Protein AF-A0A1Y1MKR2-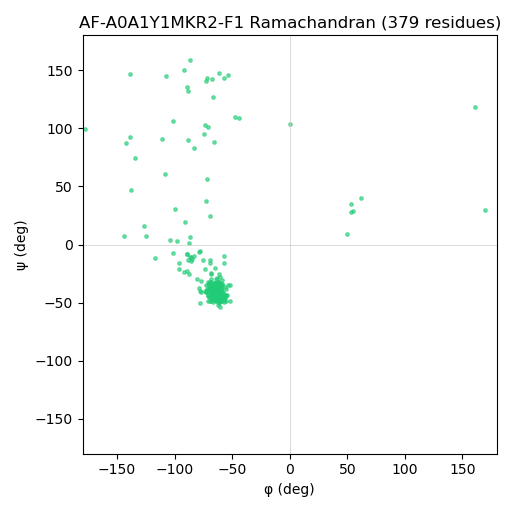F1 (afdb_monomer)

Sequence (381 aa):
AVRREVARKLDALEESKEEILSLQSGARGMMERLKVAALQQELNRHGAWITGLQAQARGYLGRKQHLALLDELKSHNEATAAFQAILKAMMARAGVDDLLTELEEEEESIVALQAATRGFMMRAKFEEKKRYFNENMKKVIKIQSFVRAKVQGEAYKSLTTGKNPPVNAVKNFVHLLNDSDFDFNEEVEFERMRKTVVQQVRQNEMLEQYIDQLDIKIALLVKNKITLDEVVRHQHNYGGNSMGLLANSTITSANQFDLKALNKSSRKKLESYQQLFFSLQTQPQYLARLFKHLREQGTSEKEYKRIELLVMSLFGYAQKRREEYYLLKLVARAIREEVEGCRAIQEYIRGNYFWPKLLGNYTRSPRDRKYLRGLLGPLIR

Organism: Photinus pyralis (NCBI:txid7054)

pLDDT: mean 83.92, std 14.4, range [37.0, 98.25]

Radius of gyration: 62.62 Å; Cα contacts (8 Å, |Δi|>4): 99; chains: 1; bounding box: 159×62×204 Å

InterPro domains:
  IPR000048 IQ motif, EF-hand binding site [PF00612] (50-66)
  IPR000048 IQ motif, EF-hand binding site [PF00612] (108-126)
  IPR000048 IQ motif, EF-hand binding site [SM00015] (15-37)
  IPR000048 IQ motif, EF-hand binding site [SM00015] (45-67)
  IPR000048 IQ motif, EF-hand binding site [SM00015] (105-127)
  IPR000048 IQ motif, EF-hand binding site [SM00015] (135-157)
  IPR001936 Ras GTPase-activating domain [PF00616] (331-381)
  IPR001936 Ras GTPase-activating domain [PS50018] (322-381)
  IPR008936 Rho GTPase activation protein [G3DSA:1.10.506.10] (260-381)
  IPR008936 Rho GTPase activation protein [SSF48350] (268-381)

Structure (mmCIF, N/CA/C/O backbone):
data_AF-A0A1Y1MKR2-F1
#
_entry.id   AF-A0A1Y1MKR2-F1
#
loop_
_atom_site.group_PDB
_atom_site.id
_atom_site.type_symbol
_atom_site.label_atom_id
_atom_site.label_alt_id
_atom_site.label_comp_id
_atom_site.label_asym_id
_atom_site.label_entity_id
_atom_site.label_seq_id
_atom_site.pdbx_PDB_ins_code
_atom_site.Cartn_x
_atom_site.Cartn_y
_atom_site.Cartn_z
_atom_site.occupancy
_atom_site.B_iso_or_equiv
_atom_site.auth_seq_id
_atom_site.auth_comp_id
_atom_site.auth_asym_id
_atom_site.auth_atom_id
_atom_site.pdbx_PDB_model_num
ATOM 1 N N . ALA A 1 1 ? 85.146 5.420 -129.739 1.00 63.12 1 ALA A N 1
ATOM 2 C CA . ALA A 1 1 ? 85.664 4.852 -128.476 1.00 63.12 1 ALA A CA 1
ATOM 3 C C . ALA A 1 1 ? 84.716 5.121 -127.301 1.00 63.12 1 ALA A C 1
ATOM 5 O O . ALA A 1 1 ? 84.172 4.169 -126.761 1.00 63.12 1 ALA A O 1
ATOM 6 N N . VAL A 1 2 ? 84.406 6.388 -127.000 1.00 71.81 2 VAL A N 1
ATOM 7 C CA . VAL A 1 2 ? 83.621 6.817 -125.819 1.00 71.81 2 VAL A CA 1
ATOM 8 C C . VAL A 1 2 ? 82.225 6.178 -125.696 1.00 71.81 2 VAL A C 1
ATOM 10 O O . VAL A 1 2 ? 81.876 5.683 -124.633 1.00 71.81 2 VAL A O 1
ATOM 13 N N . ARG A 1 3 ? 81.432 6.094 -126.778 1.00 73.75 3 ARG A N 1
ATOM 14 C CA . ARG A 1 3 ? 80.076 5.494 -126.719 1.00 73.75 3 ARG A CA 1
ATOM 15 C C . ARG A 1 3 ? 80.065 4.005 -126.340 1.00 73.75 3 ARG A C 1
ATOM 17 O O . ARG A 1 3 ? 79.153 3.571 -125.650 1.00 73.75 3 ARG A O 1
ATOM 24 N N . ARG A 1 4 ? 81.077 3.231 -126.757 1.00 74.00 4 ARG A N 1
ATOM 25 C CA . ARG A 1 4 ? 81.215 1.808 -126.383 1.00 74.00 4 ARG A CA 1
ATOM 26 C C . ARG A 1 4 ? 81.635 1.639 -124.926 1.00 74.00 4 ARG A C 1
ATOM 28 O O . ARG A 1 4 ? 81.202 0.697 -124.280 1.00 74.00 4 ARG A O 1
ATOM 35 N N . GLU A 1 5 ? 82.467 2.542 -124.419 1.00 77.50 5 GLU A N 1
ATOM 36 C CA . GLU A 1 5 ? 82.880 2.540 -123.015 1.00 77.50 5 GLU A CA 1
ATOM 37 C C . GLU A 1 5 ? 81.712 2.896 -122.087 1.00 77.50 5 GLU A C 1
ATOM 39 O O . GLU A 1 5 ? 81.534 2.262 -121.054 1.00 77.50 5 GLU A O 1
ATOM 44 N N . VAL A 1 6 ? 80.879 3.861 -122.489 1.00 79.94 6 VAL A N 1
ATOM 45 C CA . VAL A 1 6 ? 79.659 4.232 -121.758 1.00 79.94 6 VAL A CA 1
ATOM 46 C C . VAL A 1 6 ? 78.641 3.093 -121.765 1.00 79.94 6 VAL A C 1
ATOM 48 O O . VAL A 1 6 ? 78.143 2.749 -120.703 1.00 79.94 6 VAL A O 1
ATOM 51 N N . ALA A 1 7 ? 78.380 2.467 -122.918 1.00 79.25 7 ALA A N 1
ATOM 52 C CA . ALA A 1 7 ? 77.480 1.312 -122.998 1.00 79.25 7 ALA A CA 1
ATOM 53 C C . ALA A 1 7 ? 77.957 0.160 -122.099 1.00 79.25 7 ALA A C 1
ATOM 55 O O . ALA A 1 7 ? 77.196 -0.324 -121.277 1.00 79.25 7 ALA A O 1
ATOM 56 N N . ARG A 1 8 ? 79.255 -0.174 -122.141 1.00 80.94 8 ARG A N 1
ATOM 57 C CA . ARG A 1 8 ? 79.843 -1.194 -121.260 1.00 80.94 8 ARG A CA 1
ATOM 58 C C . ARG A 1 8 ? 79.705 -0.841 -119.770 1.00 80.94 8 ARG A C 1
ATOM 60 O O . ARG A 1 8 ? 79.480 -1.732 -118.963 1.00 80.94 8 ARG A O 1
ATOM 67 N N . LYS A 1 9 ? 79.851 0.436 -119.394 1.00 81.19 9 LYS A N 1
ATOM 68 C CA . LYS A 1 9 ? 79.650 0.895 -118.006 1.00 81.19 9 LYS A CA 1
ATOM 69 C C . LYS A 1 9 ? 78.182 0.828 -117.576 1.00 81.19 9 LYS A C 1
ATOM 71 O O . LYS A 1 9 ? 77.929 0.543 -116.414 1.00 81.19 9 LYS A O 1
ATOM 76 N N . LEU A 1 10 ? 77.242 1.094 -118.484 1.00 81.00 10 LEU A N 1
ATOM 77 C CA . LEU A 1 10 ? 75.806 0.983 -118.218 1.00 81.00 10 LEU A CA 1
ATOM 78 C C . LEU A 1 10 ? 75.368 -0.479 -118.093 1.00 81.00 10 LEU A C 1
ATOM 80 O O . LEU A 1 10 ? 74.663 -0.800 -117.146 1.00 81.00 10 LEU A O 1
ATOM 84 N N . ASP A 1 11 ? 75.847 -1.359 -118.974 1.00 81.75 11 ASP A N 1
ATOM 85 C CA . ASP A 1 11 ? 75.562 -2.798 -118.907 1.00 81.75 11 ASP A CA 1
ATOM 86 C C . ASP A 1 11 ? 76.131 -3.412 -117.616 1.00 81.75 11 ASP A C 1
ATOM 88 O O . ASP A 1 11 ? 75.426 -4.129 -116.915 1.00 81.75 11 ASP A O 1
ATOM 92 N N . ALA A 1 12 ? 77.366 -3.050 -117.236 1.00 80.50 12 ALA A N 1
ATOM 93 C CA . ALA A 1 12 ? 77.967 -3.477 -115.969 1.00 80.50 12 ALA A CA 1
ATOM 94 C C . ALA A 1 12 ? 77.213 -2.935 -114.738 1.00 80.50 12 ALA A C 1
ATOM 96 O O . ALA A 1 12 ? 77.143 -3.596 -113.707 1.00 80.50 12 ALA A O 1
ATOM 97 N N . LEU A 1 13 ? 76.639 -1.732 -114.831 1.00 80.38 13 LEU A N 1
ATOM 98 C CA . LEU A 1 13 ? 75.831 -1.158 -113.755 1.00 80.38 13 LEU A CA 1
ATOM 99 C C . LEU A 1 13 ? 74.472 -1.859 -113.625 1.00 80.38 13 LEU A C 1
ATOM 101 O O . LEU A 1 13 ? 74.006 -2.054 -112.505 1.00 80.38 13 LEU A O 1
ATOM 105 N N . GLU A 1 14 ? 73.850 -2.238 -114.745 1.00 83.44 14 GLU A N 1
ATOM 106 C CA . GLU A 1 14 ? 72.594 -2.995 -114.739 1.00 83.44 14 GLU A CA 1
ATOM 107 C C . GLU A 1 14 ? 72.818 -4.425 -114.222 1.00 83.44 14 GLU A C 1
ATOM 109 O O . GLU A 1 14 ? 72.008 -4.915 -113.438 1.00 83.44 14 GLU A O 1
ATOM 114 N N . GLU A 1 15 ? 73.947 -5.057 -114.564 1.00 84.00 15 GLU A N 1
ATOM 115 C CA . GLU A 1 15 ? 74.339 -6.379 -114.051 1.00 84.00 15 GLU A CA 1
ATOM 116 C C . GLU A 1 15 ? 74.590 -6.356 -112.528 1.00 84.00 15 GLU A C 1
ATOM 118 O O . GLU A 1 15 ? 74.154 -7.254 -111.811 1.00 84.00 15 GLU A O 1
ATOM 123 N N . SER A 1 16 ? 75.199 -5.287 -111.996 1.00 84.81 16 SER A N 1
ATOM 124 C CA . SER A 1 16 ? 75.462 -5.119 -110.552 1.00 84.81 16 SER A CA 1
ATOM 125 C C . SER A 1 16 ? 74.316 -4.476 -109.750 1.00 84.81 16 SER A C 1
ATOM 127 O O . SER A 1 16 ? 74.444 -4.264 -108.541 1.00 84.81 16 SER A O 1
ATOM 129 N N . LYS A 1 17 ? 73.185 -4.137 -110.376 1.00 88.12 17 LYS A N 1
ATOM 130 C CA . LYS A 1 17 ? 72.066 -3.421 -109.737 1.00 88.12 17 LYS A CA 1
ATOM 131 C C . LYS A 1 17 ? 71.467 -4.167 -108.546 1.00 88.12 17 LYS A C 1
ATOM 133 O O . LYS A 1 17 ? 71.245 -3.560 -107.497 1.00 88.12 17 LYS A O 1
ATOM 138 N N . GLU A 1 18 ? 71.231 -5.469 -108.688 1.00 88.81 18 GLU A N 1
ATOM 139 C CA . GLU A 1 18 ? 70.671 -6.310 -107.621 1.00 88.81 18 GLU A CA 1
ATOM 140 C C . GLU A 1 18 ? 71.636 -6.430 -106.431 1.00 88.81 18 GLU A C 1
ATOM 142 O O . GLU A 1 18 ? 71.216 -6.360 -105.274 1.00 88.81 18 GLU A O 1
ATOM 147 N N . GLU A 1 19 ? 72.945 -6.503 -106.690 1.00 87.75 19 GLU A N 1
ATOM 148 C CA . GLU A 1 19 ? 73.975 -6.510 -105.643 1.00 87.75 19 GLU A CA 1
ATOM 149 C C . GLU A 1 19 ? 74.027 -5.173 -104.888 1.00 87.75 19 GLU A C 1
ATOM 151 O O . GLU A 1 19 ? 74.102 -5.155 -103.657 1.00 87.75 19 GLU A O 1
ATOM 156 N N . ILE A 1 20 ? 73.912 -4.044 -105.600 1.00 87.19 20 ILE A N 1
ATOM 157 C CA . ILE A 1 20 ? 73.858 -2.702 -105.000 1.00 87.19 20 ILE A CA 1
ATOM 158 C C . ILE A 1 20 ? 72.589 -2.529 -104.158 1.00 87.19 20 ILE A C 1
ATOM 160 O O . ILE A 1 20 ? 72.666 -2.021 -103.038 1.00 87.19 20 ILE A O 1
ATOM 164 N N . LEU A 1 21 ? 71.422 -2.953 -104.654 1.00 89.06 21 LEU A N 1
ATOM 165 C CA . LEU A 1 21 ? 70.162 -2.893 -103.905 1.00 89.06 21 LEU A CA 1
ATOM 166 C C . LEU A 1 21 ? 70.202 -3.795 -102.664 1.00 89.06 21 LEU A C 1
ATOM 168 O O . LEU A 1 21 ? 69.768 -3.380 -101.585 1.00 89.06 21 LEU A O 1
ATOM 172 N N . SER A 1 22 ? 70.784 -4.989 -102.781 1.00 91.56 22 SER A N 1
ATOM 173 C CA . SER A 1 22 ? 71.028 -5.896 -101.658 1.00 91.56 22 SER A CA 1
ATOM 174 C C . SER A 1 22 ? 71.941 -5.256 -100.607 1.00 91.56 22 SER A C 1
ATOM 176 O O . SER A 1 22 ? 71.578 -5.180 -99.432 1.00 91.56 22 SER A O 1
ATOM 178 N N . LEU A 1 23 ? 73.066 -4.663 -101.020 1.00 90.38 23 LEU A N 1
ATOM 179 C CA . LEU A 1 23 ? 73.971 -3.951 -100.116 1.00 90.38 23 LEU A CA 1
ATOM 180 C C . LEU A 1 23 ? 73.297 -2.743 -99.449 1.00 90.38 23 LEU A C 1
ATOM 182 O O . LEU A 1 23 ? 73.427 -2.557 -98.241 1.00 90.38 23 LEU A O 1
ATOM 186 N N . GLN A 1 24 ? 72.556 -1.926 -100.202 1.00 91.06 24 GLN A N 1
ATOM 187 C CA . GLN A 1 24 ? 71.857 -0.753 -99.667 1.00 91.06 24 GLN A CA 1
ATOM 188 C C . GLN A 1 24 ? 70.742 -1.145 -98.695 1.00 91.06 24 GLN A C 1
ATOM 190 O O . GLN A 1 24 ? 70.597 -0.519 -97.643 1.00 91.06 24 GLN A O 1
ATOM 195 N N . SER A 1 25 ? 69.956 -2.172 -99.021 1.00 90.12 25 SER A N 1
ATOM 196 C CA . SER A 1 25 ? 68.917 -2.690 -98.129 1.00 90.12 25 SER A CA 1
ATOM 197 C C . SER A 1 25 ? 69.528 -3.306 -96.864 1.00 90.12 25 SER A C 1
ATOM 199 O O . SER A 1 25 ? 69.051 -3.027 -95.762 1.00 90.12 25 SER A O 1
ATOM 201 N N . GLY A 1 26 ? 70.648 -4.026 -96.994 1.00 93.00 26 GLY A N 1
ATOM 202 C CA . GLY A 1 26 ? 71.436 -4.554 -95.883 1.00 93.00 26 GLY A CA 1
ATOM 203 C C . GLY A 1 26 ? 72.013 -3.455 -94.990 1.00 93.00 26 GLY A C 1
ATOM 204 O O . GLY A 1 26 ? 71.881 -3.527 -93.769 1.00 93.00 26 GLY A O 1
ATOM 205 N N . ALA A 1 27 ? 72.568 -2.394 -95.580 1.00 91.88 27 ALA A N 1
ATOM 206 C CA . ALA A 1 27 ? 73.097 -1.234 -94.866 1.00 91.88 27 ALA A CA 1
ATOM 207 C C . ALA A 1 27 ? 71.991 -0.457 -94.134 1.00 91.88 27 ALA A C 1
ATOM 209 O O . ALA A 1 27 ? 72.151 -0.127 -92.961 1.00 91.88 27 ALA A O 1
ATOM 210 N N . ARG A 1 28 ? 70.838 -0.220 -94.777 1.00 94.44 28 ARG A N 1
ATOM 211 C CA . ARG A 1 28 ? 69.658 0.392 -94.134 1.00 94.44 28 ARG A CA 1
ATOM 212 C C . ARG A 1 28 ? 69.143 -0.468 -92.981 1.00 94.44 28 ARG A C 1
ATOM 214 O O . ARG A 1 28 ? 68.915 0.049 -91.892 1.00 94.44 28 ARG A O 1
ATOM 221 N N . GLY A 1 29 ? 69.032 -1.779 -93.191 1.00 94.75 29 GLY A N 1
ATOM 222 C CA . GLY A 1 29 ? 68.628 -2.727 -92.154 1.00 94.75 29 GLY A CA 1
ATOM 223 C C . GLY A 1 29 ? 69.630 -2.827 -91.000 1.00 94.75 29 GLY A C 1
ATOM 224 O O . GLY A 1 29 ? 69.229 -3.022 -89.855 1.00 94.75 29 GLY A O 1
ATOM 225 N N . MET A 1 30 ? 70.931 -2.693 -91.267 1.00 95.06 30 MET A N 1
ATOM 226 C CA . MET A 1 30 ? 71.972 -2.632 -90.236 1.00 95.06 30 MET A CA 1
ATOM 227 C C . MET A 1 30 ? 71.870 -1.333 -89.430 1.00 95.06 30 MET A C 1
ATOM 229 O O . MET A 1 30 ? 71.847 -1.383 -88.204 1.00 95.06 30 MET A O 1
ATOM 233 N N . MET A 1 31 ? 71.757 -0.184 -90.103 1.00 94.06 31 MET A N 1
ATOM 234 C CA . MET A 1 31 ? 71.616 1.119 -89.445 1.00 94.06 31 MET A CA 1
ATOM 235 C C . MET A 1 31 ? 70.374 1.172 -88.549 1.00 94.06 31 MET A C 1
ATOM 237 O O . MET A 1 31 ? 70.469 1.631 -87.411 1.00 94.06 31 MET A O 1
ATOM 241 N N . GLU A 1 32 ? 69.237 0.641 -89.007 1.00 94.88 32 GLU A N 1
ATOM 242 C CA . GLU A 1 32 ? 68.020 0.604 -88.189 1.00 94.88 32 GLU A CA 1
ATOM 243 C C . GLU A 1 32 ? 68.165 -0.349 -86.995 1.00 94.88 32 GLU A C 1
ATOM 245 O O . GLU A 1 32 ? 67.794 0.004 -85.878 1.00 94.88 32 GLU A O 1
ATOM 250 N N . ARG A 1 33 ? 68.791 -1.522 -87.172 1.00 95.44 33 ARG A N 1
ATOM 251 C CA . ARG A 1 33 ? 69.079 -2.440 -86.056 1.00 95.44 33 ARG A CA 1
ATOM 252 C C . ARG A 1 33 ? 70.014 -1.828 -85.015 1.00 95.44 33 ARG A C 1
ATOM 254 O O . ARG A 1 33 ? 69.766 -1.999 -83.825 1.00 95.44 33 ARG A O 1
ATOM 261 N N . LEU A 1 34 ? 71.044 -1.094 -85.439 1.00 94.50 34 LEU A N 1
ATOM 262 C CA . LEU A 1 34 ? 71.939 -0.369 -84.531 1.00 94.50 34 LEU A CA 1
ATOM 263 C C . LEU A 1 34 ? 71.196 0.731 -83.768 1.00 94.50 34 LEU A C 1
ATOM 265 O O . LEU A 1 34 ? 71.371 0.864 -82.559 1.00 94.50 34 LEU A O 1
ATOM 269 N N . LYS A 1 35 ? 70.321 1.479 -84.448 1.00 95.50 35 LYS A N 1
ATOM 270 C CA . LYS A 1 35 ? 69.472 2.497 -83.819 1.00 95.50 35 LYS A CA 1
ATOM 271 C C . LYS A 1 35 ? 68.524 1.885 -82.784 1.00 95.50 35 LYS A C 1
ATOM 273 O O . LYS A 1 35 ? 68.431 2.394 -81.669 1.00 95.50 35 LYS A O 1
ATOM 278 N N . VAL A 1 36 ? 67.864 0.776 -83.120 1.00 95.38 36 VAL A N 1
ATOM 279 C CA . VAL A 1 36 ? 66.993 0.034 -82.194 1.00 95.38 36 VAL A CA 1
ATOM 280 C C . VAL A 1 36 ? 67.790 -0.510 -81.006 1.00 95.38 36 VAL A C 1
ATOM 282 O O . VAL A 1 36 ? 67.345 -0.377 -79.869 1.00 95.38 36 VAL A O 1
ATOM 285 N N . ALA A 1 37 ? 68.984 -1.063 -81.234 1.00 94.94 37 ALA A N 1
ATOM 286 C CA . ALA A 1 37 ? 69.849 -1.558 -80.164 1.00 94.94 37 ALA A CA 1
ATOM 287 C C . ALA A 1 37 ? 70.285 -0.438 -79.203 1.00 94.94 37 ALA A C 1
ATOM 289 O O . ALA A 1 37 ? 70.238 -0.628 -77.988 1.00 94.94 37 ALA A O 1
ATOM 290 N N . ALA A 1 38 ? 70.637 0.741 -79.728 1.00 93.94 38 ALA A N 1
ATOM 291 C CA . ALA A 1 38 ? 70.977 1.908 -78.917 1.00 93.94 38 ALA A CA 1
ATOM 292 C C . ALA A 1 38 ? 69.782 2.390 -78.073 1.00 93.94 38 ALA A C 1
ATOM 294 O O . ALA A 1 38 ? 69.931 2.632 -76.876 1.00 93.94 38 ALA A O 1
ATOM 295 N N . LEU A 1 39 ? 68.580 2.456 -78.662 1.00 94.44 39 LEU A N 1
ATOM 296 C CA . LEU A 1 39 ? 67.351 2.796 -77.933 1.00 94.44 39 LEU A CA 1
ATOM 297 C C . LEU A 1 39 ? 67.029 1.769 -76.840 1.00 94.44 39 LEU A C 1
ATOM 299 O O . LEU A 1 39 ? 66.661 2.149 -75.730 1.00 94.44 39 LEU A O 1
ATOM 303 N N . GLN A 1 40 ? 67.202 0.476 -77.122 1.00 94.00 40 GLN A N 1
ATOM 304 C CA . GLN A 1 40 ? 66.991 -0.583 -76.136 1.00 94.00 40 GLN A CA 1
ATOM 305 C C . GLN A 1 40 ? 68.004 -0.497 -74.988 1.00 94.00 40 GLN A C 1
ATOM 307 O O . GLN A 1 40 ? 67.638 -0.705 -73.832 1.00 94.00 40 GLN A O 1
ATOM 312 N N . GLN A 1 41 ? 69.267 -0.180 -75.283 1.00 92.00 41 GLN A N 1
ATOM 313 C CA . GLN A 1 41 ? 70.296 0.001 -74.264 1.00 92.00 41 GLN A CA 1
ATOM 314 C C . GLN A 1 41 ? 69.967 1.187 -73.351 1.00 92.00 41 GLN A C 1
ATOM 316 O O . GLN A 1 41 ? 70.017 1.033 -72.132 1.00 92.00 41 GLN A O 1
ATOM 321 N N . GLU A 1 42 ? 69.569 2.331 -73.912 1.00 91.00 42 GLU A N 1
ATOM 322 C CA . GLU A 1 42 ? 69.133 3.493 -73.129 1.00 91.00 42 GLU A CA 1
ATOM 323 C C . GLU A 1 42 ? 67.882 3.186 -72.290 1.00 91.00 42 GLU A C 1
ATOM 325 O O . GLU A 1 42 ? 67.843 3.491 -71.098 1.00 91.00 42 GLU A O 1
ATOM 330 N N . LEU A 1 43 ? 66.899 2.471 -72.845 1.00 90.75 43 LEU A N 1
ATOM 331 C CA . LEU A 1 43 ? 65.722 2.039 -72.087 1.00 90.75 43 LEU A CA 1
ATOM 332 C C . LEU A 1 43 ? 66.095 1.105 -70.921 1.00 90.75 43 LEU A C 1
ATOM 334 O O . LEU A 1 43 ? 65.600 1.270 -69.804 1.00 90.75 43 LEU A O 1
ATOM 338 N N . ASN A 1 44 ? 67.013 0.161 -71.150 1.00 92.50 44 ASN A N 1
ATOM 339 C CA . ASN A 1 44 ? 67.486 -0.766 -70.122 1.00 92.50 44 ASN A CA 1
ATOM 340 C C . ASN A 1 44 ? 68.203 -0.036 -68.973 1.00 92.50 44 ASN A C 1
ATOM 342 O O . ASN A 1 44 ? 68.050 -0.439 -67.818 1.00 92.50 44 ASN A O 1
ATOM 346 N N . ARG A 1 45 ? 68.924 1.064 -69.246 1.00 91.75 45 ARG A N 1
ATOM 347 C CA . ARG A 1 45 ? 69.565 1.891 -68.200 1.00 91.75 45 ARG A CA 1
ATOM 348 C C . ARG A 1 45 ? 68.545 2.496 -67.235 1.00 91.75 45 ARG A C 1
ATOM 350 O O . ARG A 1 45 ? 68.835 2.621 -66.047 1.00 91.75 45 ARG A O 1
ATOM 357 N N . HIS A 1 46 ? 67.341 2.813 -67.711 1.00 93.31 46 HIS A N 1
ATOM 358 C CA . HIS A 1 46 ? 66.259 3.344 -66.878 1.00 93.31 46 HIS A CA 1
ATOM 359 C C . HIS A 1 46 ? 65.413 2.266 -66.179 1.00 93.31 46 HIS A C 1
ATOM 361 O O . HIS A 1 46 ? 64.693 2.583 -65.229 1.00 93.31 46 HIS A O 1
ATOM 367 N N . GLY A 1 47 ? 65.515 0.992 -66.577 1.00 93.19 47 GLY A N 1
ATOM 368 C CA . GLY A 1 47 ? 64.676 -0.095 -66.054 1.00 93.19 47 GLY A CA 1
ATOM 369 C C . GLY A 1 47 ? 64.754 -0.282 -64.532 1.00 93.19 47 GLY A C 1
ATOM 370 O O . GLY A 1 47 ? 63.724 -0.453 -63.873 1.00 93.19 47 GLY A O 1
ATOM 371 N N . ALA A 1 48 ? 65.953 -0.177 -63.948 1.00 91.56 48 ALA A N 1
ATOM 372 C CA . ALA A 1 48 ? 66.146 -0.288 -62.499 1.00 91.56 48 ALA A CA 1
ATOM 373 C C . ALA A 1 48 ? 65.474 0.866 -61.733 1.00 91.56 48 ALA A C 1
ATOM 375 O O . ALA A 1 48 ? 64.826 0.638 -60.711 1.00 91.56 48 ALA A O 1
ATOM 376 N N . TRP A 1 49 ? 65.570 2.094 -62.255 1.00 94.56 49 TRP A N 1
ATOM 377 C CA . TRP A 1 49 ? 64.931 3.267 -61.656 1.00 94.56 49 TRP A CA 1
ATOM 378 C C . TRP A 1 49 ? 63.404 3.184 -61.739 1.00 94.56 49 TRP A C 1
ATOM 380 O O . TRP A 1 49 ? 62.728 3.402 -60.736 1.00 94.56 49 TRP A O 1
ATOM 390 N N . ILE A 1 50 ? 62.859 2.786 -62.895 1.00 93.75 50 ILE A N 1
ATOM 391 C CA . ILE A 1 50 ? 61.413 2.586 -63.081 1.00 93.75 50 ILE A CA 1
ATOM 392 C C . ILE A 1 50 ? 60.894 1.519 -62.113 1.00 93.75 50 ILE A C 1
ATOM 394 O O . ILE A 1 50 ? 59.890 1.739 -61.438 1.00 93.75 50 ILE A O 1
ATOM 398 N N . THR A 1 51 ? 61.592 0.387 -61.995 1.00 95.50 51 THR A N 1
ATOM 399 C CA . THR A 1 51 ? 61.209 -0.693 -61.073 1.00 95.50 51 THR A CA 1
ATOM 400 C C . THR A 1 51 ? 61.265 -0.226 -59.618 1.00 95.50 51 THR A C 1
ATOM 402 O O . THR A 1 51 ? 60.346 -0.501 -58.847 1.00 95.50 51 THR A O 1
ATOM 405 N N . GLY A 1 52 ? 62.300 0.535 -59.246 1.00 96.38 52 GLY A N 1
ATOM 406 C CA . GLY A 1 52 ? 62.423 1.144 -57.921 1.00 96.38 52 GLY A CA 1
ATOM 407 C C . GLY A 1 52 ? 61.274 2.106 -57.612 1.00 96.38 52 GLY A C 1
ATOM 408 O O . GLY A 1 52 ? 60.646 1.994 -56.559 1.00 96.38 52 GLY A O 1
ATOM 409 N N . LEU A 1 53 ? 60.937 2.993 -58.551 1.00 95.62 53 LEU A N 1
ATOM 410 C CA . LEU A 1 53 ? 59.813 3.920 -58.422 1.00 95.62 53 LEU A CA 1
ATOM 411 C C . LEU A 1 53 ? 58.477 3.174 -58.301 1.00 95.62 53 LEU A C 1
ATOM 413 O O . LEU A 1 53 ? 57.673 3.485 -57.425 1.00 95.62 53 LEU A O 1
ATOM 417 N N . GLN A 1 54 ? 58.247 2.153 -59.131 1.00 96.12 54 GLN A N 1
ATOM 418 C CA . GLN A 1 54 ? 57.045 1.318 -59.067 1.00 96.12 54 GLN A CA 1
ATOM 419 C C . GLN A 1 54 ? 56.934 0.578 -57.728 1.00 96.12 54 GLN A C 1
ATOM 421 O O . GLN A 1 54 ? 55.851 0.526 -57.144 1.00 96.12 54 GLN A O 1
ATOM 426 N N . ALA A 1 55 ? 58.038 0.024 -57.218 1.00 96.12 55 ALA A N 1
ATOM 427 C CA . ALA A 1 55 ? 58.071 -0.640 -55.919 1.00 96.12 55 ALA A CA 1
ATOM 428 C C . ALA A 1 55 ? 57.754 0.340 -54.778 1.00 96.12 55 ALA A C 1
ATOM 430 O O . ALA A 1 55 ? 56.945 0.024 -53.905 1.00 96.12 55 ALA A O 1
ATOM 431 N N . GLN A 1 56 ? 58.316 1.552 -54.816 1.00 97.06 56 GLN A N 1
ATOM 432 C CA . GLN A 1 56 ? 58.012 2.604 -53.845 1.00 97.06 56 GLN A CA 1
ATOM 433 C C . GLN A 1 56 ? 56.553 3.063 -53.925 1.00 97.06 56 GLN A C 1
ATOM 435 O O . GLN A 1 56 ? 55.910 3.197 -52.886 1.00 97.06 56 GLN A O 1
ATOM 440 N N . ALA A 1 57 ? 56.003 3.239 -55.129 1.00 96.75 57 ALA A N 1
ATOM 441 C CA . ALA A 1 57 ? 54.605 3.611 -55.329 1.00 96.75 57 ALA A CA 1
ATOM 442 C C . ALA A 1 57 ? 53.648 2.537 -54.785 1.00 96.75 57 ALA A C 1
ATOM 444 O O . ALA A 1 57 ? 52.720 2.856 -54.041 1.00 96.75 57 ALA A O 1
ATOM 445 N N . ARG A 1 58 ? 53.908 1.254 -55.078 1.00 97.69 58 ARG A N 1
ATOM 446 C CA . ARG A 1 58 ? 53.148 0.123 -54.514 1.00 97.69 58 ARG A CA 1
ATOM 447 C C . ARG A 1 58 ? 53.262 0.077 -52.991 1.00 97.69 58 ARG A C 1
ATOM 449 O O . ARG A 1 58 ? 52.251 -0.073 -52.310 1.00 97.69 58 ARG A O 1
ATOM 456 N N . GLY A 1 59 ? 54.468 0.267 -52.454 1.00 97.81 59 GLY A N 1
ATOM 457 C CA . GLY A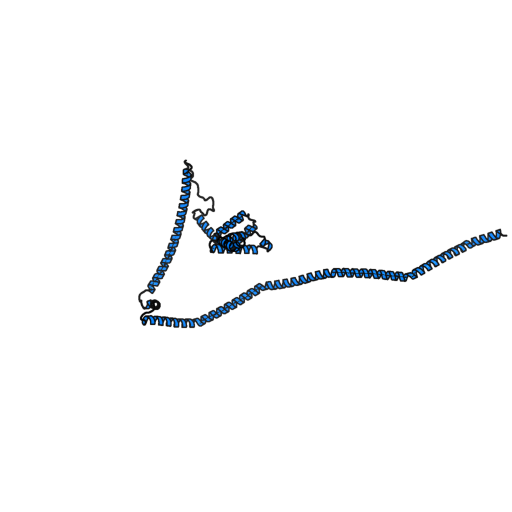 1 59 ? 54.705 0.321 -51.012 1.00 97.81 59 GLY A CA 1
ATOM 458 C C . GLY A 1 59 ? 53.964 1.476 -50.332 1.00 97.81 59 GLY A C 1
ATOM 459 O O . GLY A 1 59 ? 53.358 1.283 -49.281 1.00 97.81 59 GLY A O 1
ATOM 460 N N . TYR A 1 60 ? 53.960 2.664 -50.940 1.00 97.56 60 TYR A N 1
ATOM 461 C CA . TYR A 1 60 ? 53.210 3.820 -50.451 1.00 97.56 60 TYR A CA 1
ATOM 462 C C . TYR A 1 60 ? 51.701 3.557 -50.449 1.00 97.56 60 TYR A C 1
ATOM 464 O O . TYR A 1 60 ? 51.051 3.779 -49.429 1.00 97.56 60 TYR A O 1
ATOM 472 N N . LEU A 1 61 ? 51.153 3.033 -51.551 1.00 97.56 61 LEU A N 1
ATOM 473 C CA . LEU A 1 61 ? 49.731 2.695 -51.653 1.00 97.56 61 LEU A CA 1
ATOM 474 C C . LEU A 1 61 ? 49.319 1.656 -50.602 1.00 97.56 61 LEU A C 1
ATOM 476 O O . LEU A 1 61 ? 48.315 1.858 -49.922 1.00 97.56 61 LEU A O 1
ATOM 480 N N . GLY A 1 62 ? 50.122 0.606 -50.406 1.00 97.50 62 GLY A N 1
ATOM 481 C CA . GLY A 1 62 ? 49.864 -0.414 -49.388 1.00 97.50 62 GLY A CA 1
ATOM 482 C C . GLY A 1 62 ? 49.883 0.151 -47.966 1.00 97.50 62 GLY A C 1
ATOM 483 O O . GLY A 1 62 ? 48.964 -0.099 -47.189 1.00 97.50 62 GLY A O 1
ATOM 484 N N . ARG A 1 63 ? 50.874 0.988 -47.623 1.00 97.44 63 ARG A N 1
ATOM 485 C CA . ARG A 1 63 ? 50.910 1.655 -46.308 1.00 97.44 63 ARG A CA 1
ATOM 486 C C . ARG A 1 63 ? 49.738 2.613 -46.119 1.00 97.44 63 ARG A C 1
ATOM 488 O O . ARG A 1 63 ? 49.184 2.660 -45.028 1.00 97.44 63 ARG A O 1
ATOM 495 N N . LYS A 1 64 ? 49.344 3.350 -47.162 1.00 97.31 64 LYS A N 1
ATOM 496 C CA . LYS A 1 64 ? 48.181 4.245 -47.118 1.00 97.31 64 LYS A CA 1
ATOM 497 C C . LYS A 1 64 ? 46.896 3.465 -46.830 1.00 97.31 64 LYS A C 1
ATOM 499 O O . LYS A 1 64 ? 46.139 3.871 -45.958 1.00 97.31 64 LYS A O 1
ATOM 504 N N . GLN A 1 65 ? 46.680 2.342 -47.516 1.00 97.44 65 GLN A N 1
ATOM 505 C CA . GLN A 1 65 ? 45.532 1.459 -47.274 1.00 97.44 65 GLN A CA 1
ATOM 506 C C . GLN A 1 65 ? 45.551 0.876 -45.855 1.00 97.44 65 GLN A C 1
ATOM 508 O O . GLN A 1 65 ? 44.541 0.917 -45.163 1.00 97.44 65 GLN A O 1
ATOM 513 N N . HIS A 1 66 ? 46.707 0.397 -45.392 1.00 97.69 66 HIS A N 1
ATOM 514 C CA . HIS A 1 66 ? 46.857 -0.142 -44.041 1.00 97.69 66 HIS A CA 1
ATOM 515 C C . HIS A 1 66 ? 46.586 0.910 -42.954 1.00 97.69 66 HIS A C 1
ATOM 517 O O . HIS A 1 66 ? 45.903 0.627 -41.975 1.00 97.69 66 HIS A O 1
ATOM 523 N N . LEU A 1 67 ? 47.097 2.134 -43.121 1.00 97.88 67 LEU A N 1
ATOM 524 C CA . LEU A 1 67 ? 46.837 3.227 -42.183 1.00 97.88 67 LEU A CA 1
ATOM 525 C C . LEU A 1 67 ? 45.359 3.628 -42.166 1.00 97.88 67 LEU A C 1
ATOM 527 O O . LEU A 1 67 ? 44.832 3.863 -41.086 1.00 97.88 67 LEU A O 1
ATOM 531 N N . ALA A 1 68 ? 44.693 3.651 -43.325 1.00 97.38 68 ALA A N 1
ATOM 532 C CA . ALA A 1 68 ? 43.257 3.912 -43.399 1.00 97.38 68 ALA A CA 1
ATOM 533 C C . ALA A 1 68 ? 42.446 2.844 -42.645 1.00 97.38 68 ALA A C 1
ATOM 535 O O . ALA A 1 68 ? 41.584 3.193 -41.846 1.00 97.38 68 ALA A O 1
ATOM 536 N N . LEU A 1 69 ? 42.783 1.561 -42.819 1.00 97.38 69 LEU A N 1
ATOM 537 C CA . LEU A 1 69 ? 42.137 0.465 -42.089 1.00 97.38 69 LEU A CA 1
ATOM 538 C C . LEU A 1 69 ? 42.348 0.574 -40.571 1.00 97.38 69 LEU A C 1
ATOM 540 O O . LEU A 1 69 ? 41.430 0.326 -39.794 1.00 97.38 69 LEU A O 1
ATOM 544 N N . LEU A 1 70 ? 43.556 0.941 -40.130 1.00 97.56 70 LEU A N 1
ATOM 545 C CA . LEU A 1 70 ? 43.829 1.142 -38.705 1.00 97.56 70 LEU A CA 1
ATOM 546 C C . LEU A 1 70 ? 43.038 2.313 -38.117 1.00 97.56 70 LEU A C 1
ATOM 548 O O . LEU A 1 70 ? 42.629 2.235 -36.960 1.00 97.56 70 LEU A O 1
ATOM 552 N N . ASP A 1 71 ? 42.857 3.391 -38.877 1.00 97.06 71 ASP A N 1
ATOM 553 C CA . ASP A 1 71 ? 42.075 4.550 -38.444 1.00 97.06 71 ASP A CA 1
ATOM 554 C C . ASP A 1 71 ? 40.582 4.205 -38.345 1.00 97.06 71 ASP A C 1
ATOM 556 O O . ASP A 1 71 ? 39.946 4.476 -37.327 1.00 97.06 71 ASP A O 1
ATOM 560 N N . GLU A 1 72 ? 40.058 3.480 -39.336 1.00 96.62 72 GLU A N 1
ATOM 561 C CA . GLU A 1 72 ? 38.694 2.946 -39.324 1.00 96.62 72 GLU A CA 1
ATOM 562 C C . GLU A 1 72 ? 38.463 2.025 -38.118 1.00 96.6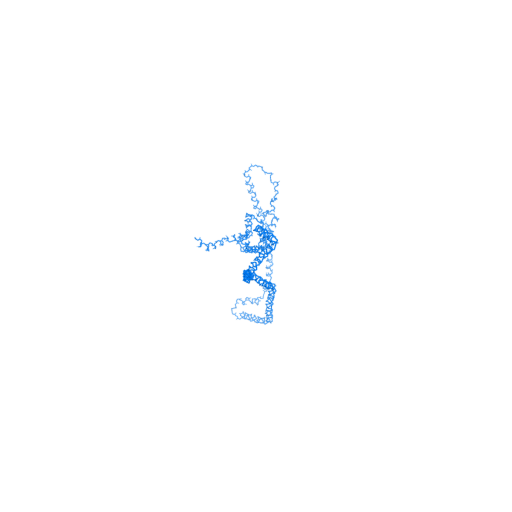2 72 GLU A C 1
ATOM 564 O O . GLU A 1 72 ? 37.522 2.227 -37.350 1.00 96.62 72 GLU A O 1
ATOM 569 N N . LEU A 1 73 ? 39.369 1.075 -37.863 1.00 95.75 73 LEU A N 1
ATOM 570 C CA . LEU A 1 73 ? 39.260 0.182 -36.708 1.00 95.75 73 LEU A CA 1
ATOM 571 C C . LEU A 1 73 ? 39.297 0.956 -35.381 1.00 95.75 73 LEU A C 1
ATOM 573 O O . LEU A 1 73 ? 38.521 0.666 -34.471 1.00 95.75 73 LEU A O 1
ATOM 577 N N . LYS A 1 74 ? 40.162 1.973 -35.273 1.00 96.62 74 LYS A N 1
ATOM 578 C CA . LYS A 1 74 ? 40.223 2.839 -34.087 1.00 96.62 74 LYS A CA 1
ATOM 579 C C . LYS A 1 74 ? 38.943 3.641 -33.889 1.00 96.62 74 LYS A C 1
ATOM 581 O O . LYS A 1 74 ? 38.531 3.799 -32.742 1.00 96.62 74 LYS A O 1
ATOM 586 N N . SER A 1 75 ? 38.303 4.095 -34.965 1.00 95.94 75 SER A N 1
ATOM 587 C CA . SER A 1 75 ? 37.040 4.838 -34.887 1.00 95.94 75 SER A CA 1
ATOM 588 C C . SER A 1 75 ? 35.915 4.022 -34.230 1.00 95.94 75 SER A C 1
ATOM 590 O O . SER A 1 75 ? 35.052 4.580 -33.555 1.00 95.94 75 SER A O 1
ATOM 592 N N . HIS A 1 76 ? 35.965 2.689 -34.331 1.00 96.06 76 HIS A N 1
ATOM 593 C CA . HIS A 1 76 ? 34.991 1.787 -33.713 1.00 96.06 76 HIS A CA 1
ATOM 594 C C . HIS A 1 76 ? 35.299 1.412 -32.253 1.00 96.06 76 HIS A C 1
ATOM 596 O O . HIS A 1 76 ? 34.436 0.843 -31.576 1.00 96.06 76 HIS A O 1
ATOM 602 N N . ASN A 1 77 ? 36.488 1.725 -31.727 1.00 96.12 77 ASN A N 1
ATOM 603 C CA . ASN A 1 77 ? 36.874 1.336 -30.365 1.00 96.12 77 ASN A CA 1
ATOM 604 C C . ASN A 1 77 ? 35.955 1.939 -29.295 1.00 96.12 77 ASN A C 1
ATOM 606 O O . ASN A 1 77 ? 35.593 1.258 -28.341 1.00 96.12 77 ASN A O 1
ATOM 610 N N . GLU A 1 78 ? 35.547 3.200 -29.447 1.00 96.12 78 GLU A N 1
ATOM 611 C CA . GLU A 1 78 ? 34.679 3.854 -28.463 1.00 96.12 78 GLU A CA 1
ATOM 612 C C . GLU A 1 78 ? 33.272 3.242 -28.461 1.00 96.12 78 GLU A C 1
ATOM 614 O O . GLU A 1 78 ? 32.742 2.897 -27.406 1.00 96.12 78 GLU A O 1
ATOM 619 N N . ALA A 1 79 ? 32.698 3.011 -29.646 1.00 96.50 79 ALA A N 1
ATOM 620 C CA . ALA A 1 79 ? 31.384 2.387 -29.785 1.00 96.50 79 ALA A CA 1
ATOM 621 C C . ALA A 1 79 ? 31.365 0.948 -29.241 1.00 96.50 79 ALA A C 1
ATOM 623 O O . ALA A 1 79 ? 30.434 0.557 -28.535 1.00 96.50 79 ALA A O 1
ATOM 624 N N . THR A 1 80 ? 32.406 0.161 -29.527 1.00 97.19 80 THR A N 1
ATOM 625 C CA . THR A 1 80 ? 32.530 -1.210 -29.008 1.00 97.19 80 THR A CA 1
ATOM 626 C C . THR A 1 80 ? 32.745 -1.230 -27.496 1.00 97.19 80 THR A C 1
ATOM 628 O O . THR A 1 80 ? 32.101 -2.026 -26.811 1.00 97.19 80 THR A O 1
ATOM 631 N N . ALA A 1 81 ? 33.567 -0.329 -26.951 1.00 97.62 81 ALA A N 1
ATOM 632 C CA . ALA A 1 81 ? 33.745 -0.183 -25.508 1.00 97.62 81 ALA A CA 1
ATOM 633 C C . ALA A 1 81 ? 32.437 0.222 -24.808 1.00 97.62 81 ALA A C 1
ATOM 635 O O . ALA A 1 81 ? 32.083 -0.368 -23.785 1.00 97.62 81 ALA A O 1
ATOM 636 N N . ALA A 1 82 ? 31.683 1.167 -25.378 1.00 97.69 82 ALA A N 1
ATOM 637 C CA . ALA A 1 82 ? 30.377 1.576 -24.865 1.00 97.69 82 ALA A CA 1
ATOM 638 C C . ALA A 1 82 ? 29.373 0.412 -24.879 1.00 97.69 82 ALA A C 1
ATOM 640 O O . ALA A 1 82 ? 28.710 0.149 -23.876 1.00 97.69 82 ALA A O 1
ATOM 641 N N . PHE A 1 83 ? 29.310 -0.344 -25.978 1.00 97.12 83 PHE A N 1
ATOM 642 C CA . PHE A 1 83 ? 28.453 -1.524 -26.083 1.00 97.12 83 PHE A CA 1
ATOM 643 C C . PHE A 1 83 ? 28.820 -2.602 -25.050 1.00 97.12 83 PHE A C 1
ATOM 645 O O . PHE A 1 83 ? 27.952 -3.111 -24.339 1.00 97.12 83 PHE A O 1
ATOM 652 N N . GLN A 1 84 ? 30.112 -2.901 -24.891 1.00 97.94 84 GLN A N 1
ATOM 653 C CA . GLN A 1 84 ? 30.594 -3.839 -23.874 1.00 97.94 84 GLN A CA 1
ATOM 654 C C . GLN A 1 84 ? 30.271 -3.371 -22.451 1.00 97.94 84 GLN A C 1
ATOM 656 O O . GLN A 1 84 ? 29.922 -4.193 -21.604 1.00 97.94 84 GLN A O 1
ATOM 661 N N . ALA A 1 85 ? 30.377 -2.070 -22.172 1.00 97.38 85 ALA A N 1
ATOM 662 C CA . ALA A 1 85 ? 30.027 -1.510 -20.872 1.00 97.38 85 ALA A CA 1
ATOM 663 C C . ALA A 1 85 ? 28.535 -1.701 -20.556 1.00 97.38 85 ALA A C 1
ATOM 665 O O . ALA A 1 85 ? 28.198 -2.094 -19.438 1.00 97.38 85 ALA A O 1
ATOM 666 N N . ILE A 1 86 ? 27.653 -1.505 -21.543 1.00 97.88 86 ILE A N 1
ATOM 667 C CA . ILE A 1 86 ? 26.209 -1.743 -21.394 1.00 97.88 86 ILE A CA 1
ATOM 668 C C . ILE A 1 86 ? 25.935 -3.216 -21.084 1.00 97.88 86 ILE A C 1
ATOM 670 O O . ILE A 1 86 ? 25.226 -3.505 -20.122 1.00 97.88 86 ILE A O 1
ATOM 674 N N . LEU A 1 87 ? 26.533 -4.148 -21.831 1.00 98.00 87 LEU A N 1
ATOM 675 C CA . LEU A 1 87 ? 26.347 -5.582 -21.587 1.00 98.00 87 LEU A CA 1
ATOM 676 C C . LEU A 1 87 ? 26.824 -5.997 -20.190 1.00 98.00 87 LEU A C 1
ATOM 678 O O . LEU A 1 87 ? 26.105 -6.694 -19.477 1.00 98.00 87 LEU A O 1
ATOM 682 N N . LYS A 1 88 ? 27.995 -5.513 -19.758 1.00 98.25 88 LYS A N 1
ATOM 683 C CA . LYS A 1 88 ? 28.503 -5.757 -18.398 1.00 98.25 88 LYS A CA 1
ATOM 684 C C . LYS A 1 88 ? 27.550 -5.212 -17.335 1.00 98.25 88 LYS A C 1
ATOM 686 O O . LYS A 1 88 ? 27.282 -5.897 -16.352 1.00 98.25 88 LYS A O 1
ATOM 691 N N . ALA A 1 89 ? 27.011 -4.009 -17.537 1.00 97.69 89 ALA A N 1
ATOM 692 C CA . ALA A 1 89 ? 26.041 -3.418 -16.622 1.00 97.69 89 ALA A CA 1
ATOM 693 C C . ALA A 1 89 ? 24.727 -4.214 -16.577 1.00 97.69 89 ALA A C 1
ATOM 695 O O . ALA A 1 89 ? 24.168 -4.392 -15.499 1.00 97.69 89 ALA A O 1
ATOM 696 N N . MET A 1 90 ? 24.245 -4.715 -17.718 1.00 97.81 90 MET A N 1
ATOM 697 C CA . MET A 1 90 ? 23.054 -5.568 -17.778 1.00 97.81 90 MET A CA 1
ATOM 698 C C . MET A 1 90 ? 23.262 -6.876 -17.015 1.00 97.81 90 MET A C 1
ATOM 700 O O . MET A 1 90 ? 22.423 -7.224 -16.193 1.00 97.81 90 MET A O 1
ATOM 704 N N . MET A 1 91 ? 24.393 -7.555 -17.225 1.00 98.19 91 MET A N 1
ATOM 705 C CA . MET A 1 91 ? 24.718 -8.789 -16.501 1.00 98.19 91 MET A CA 1
ATOM 706 C C . MET A 1 91 ? 24.831 -8.557 -14.991 1.00 98.19 91 MET A C 1
ATOM 708 O O . MET A 1 91 ? 24.308 -9.343 -14.210 1.00 98.19 91 MET A O 1
ATOM 712 N N . ALA A 1 92 ? 25.474 -7.461 -14.574 1.00 98.12 92 ALA A N 1
ATOM 713 C CA . ALA A 1 92 ? 25.591 -7.119 -13.160 1.00 98.12 92 ALA A CA 1
ATOM 714 C C . ALA A 1 92 ? 24.226 -6.822 -12.521 1.00 98.12 92 ALA A C 1
ATOM 716 O O . ALA A 1 92 ? 23.965 -7.263 -11.408 1.00 98.12 92 ALA A O 1
ATOM 717 N N . ARG A 1 93 ? 23.345 -6.098 -13.225 1.00 97.81 93 ARG A N 1
ATOM 718 C CA . ARG A 1 93 ? 21.984 -5.817 -12.745 1.00 97.81 93 ARG A CA 1
ATOM 719 C C . ARG A 1 93 ? 21.142 -7.083 -12.645 1.00 97.81 93 ARG A C 1
ATOM 721 O O . ARG A 1 93 ? 20.469 -7.235 -11.640 1.00 97.81 93 ARG A O 1
ATOM 728 N N . ALA A 1 94 ? 21.223 -7.977 -13.631 1.00 97.75 94 ALA A N 1
ATOM 729 C CA . ALA A 1 94 ? 20.523 -9.259 -13.592 1.00 97.75 94 ALA A CA 1
ATOM 730 C C . ALA A 1 94 ? 20.956 -10.100 -12.381 1.00 97.75 94 ALA A C 1
ATOM 732 O O . ALA A 1 94 ? 20.110 -10.545 -11.625 1.00 97.75 94 ALA A O 1
ATOM 733 N N . GLY A 1 95 ? 22.263 -10.205 -12.112 1.00 98.12 95 GLY A N 1
ATOM 734 C CA . GLY A 1 95 ? 22.738 -10.942 -10.935 1.00 98.12 95 GLY A CA 1
ATOM 735 C C . GLY A 1 95 ? 22.301 -10.336 -9.593 1.00 98.12 95 GLY A C 1
ATOM 736 O O . GLY A 1 95 ? 22.136 -11.061 -8.618 1.00 98.12 95 GLY A O 1
ATOM 737 N N . VAL A 1 96 ? 22.108 -9.013 -9.522 1.00 98.06 96 VAL A N 1
ATOM 738 C CA . VAL A 1 96 ? 21.536 -8.361 -8.328 1.00 98.06 96 VAL A CA 1
ATOM 739 C C . VAL A 1 96 ? 20.039 -8.645 -8.209 1.00 98.06 96 VAL A C 1
ATOM 741 O O . VAL A 1 96 ? 19.569 -8.885 -7.104 1.00 98.06 96 VAL A O 1
ATOM 744 N N . ASP A 1 97 ? 19.310 -8.619 -9.322 1.00 97.69 97 ASP A N 1
ATOM 745 C CA . ASP A 1 97 ? 17.874 -8.912 -9.376 1.00 97.69 97 ASP A CA 1
ATOM 746 C C . ASP A 1 97 ? 17.579 -10.355 -8.937 1.00 97.69 97 ASP A C 1
ATOM 748 O O . ASP A 1 97 ? 16.713 -10.579 -8.092 1.00 97.69 97 ASP A O 1
ATOM 752 N N . ASP A 1 98 ? 18.380 -11.313 -9.413 1.00 97.88 98 ASP A N 1
ATOM 753 C CA . ASP A 1 98 ? 18.303 -12.720 -9.008 1.00 97.88 98 ASP A CA 1
ATOM 754 C C . ASP A 1 98 ? 18.507 -12.871 -7.488 1.00 97.88 98 ASP A C 1
ATOM 756 O O . ASP A 1 98 ? 17.714 -13.526 -6.812 1.00 97.88 98 ASP A O 1
ATOM 760 N N . LEU A 1 99 ? 19.529 -12.210 -6.925 1.00 97.81 99 LEU A N 1
ATOM 761 C CA . LEU A 1 99 ? 19.817 -12.256 -5.486 1.00 97.81 99 LEU A CA 1
ATOM 762 C C . LEU A 1 99 ? 18.711 -11.607 -4.642 1.00 97.81 99 LEU A C 1
ATOM 764 O O . LEU A 1 99 ? 18.401 -12.087 -3.552 1.00 97.81 99 LEU A O 1
ATOM 768 N N . LEU A 1 100 ? 18.149 -10.489 -5.106 1.00 97.38 100 LEU A N 1
ATOM 769 C CA . LEU A 1 100 ? 17.039 -9.831 -4.418 1.00 97.38 100 LEU A CA 1
ATOM 770 C C . LEU A 1 100 ? 15.796 -10.716 -4.425 1.00 97.38 100 LEU A C 1
ATOM 772 O O . LEU A 1 100 ? 15.163 -10.851 -3.385 1.00 97.38 100 LEU A O 1
ATOM 776 N N . THR A 1 101 ? 15.504 -11.359 -5.555 1.00 96.94 101 THR A N 1
ATOM 777 C CA . THR A 1 101 ? 14.377 -12.289 -5.680 1.00 96.94 101 THR A CA 1
ATOM 778 C C . THR A 1 101 ? 14.530 -13.468 -4.717 1.00 96.94 101 THR A C 1
ATOM 780 O O . THR A 1 101 ? 13.608 -13.760 -3.964 1.00 96.94 101 THR A O 1
ATOM 783 N N . GLU A 1 102 ? 15.714 -14.090 -4.659 1.00 96.62 102 GLU A N 1
ATOM 784 C CA . GLU A 1 102 ? 15.999 -15.182 -3.713 1.00 96.62 102 GLU A CA 1
ATOM 785 C C . GLU A 1 102 ? 15.830 -14.733 -2.249 1.00 96.62 102 GLU A C 1
ATOM 787 O O . GLU A 1 102 ? 15.305 -15.468 -1.413 1.00 96.62 102 GLU A O 1
ATOM 792 N N . LEU A 1 103 ? 16.228 -13.498 -1.923 1.00 95.75 103 LEU A N 1
ATOM 793 C CA . LEU A 1 103 ? 16.067 -12.954 -0.575 1.00 95.75 103 LEU A CA 1
ATOM 794 C C . LEU A 1 103 ? 14.600 -12.645 -0.230 1.00 95.75 103 LEU A C 1
ATOM 796 O O . LEU A 1 103 ? 14.188 -12.865 0.910 1.00 95.75 103 LEU A O 1
ATOM 800 N N . GLU A 1 104 ? 13.829 -12.128 -1.188 1.00 96.25 104 GLU A N 1
ATOM 801 C CA . GLU A 1 104 ? 12.396 -11.849 -1.034 1.00 96.25 104 GLU A CA 1
ATOM 802 C C . GLU A 1 104 ? 11.593 -13.141 -0.819 1.00 96.25 104 GLU A C 1
ATOM 804 O O . GLU A 1 104 ? 10.706 -13.175 0.035 1.00 96.25 104 GLU A O 1
ATOM 809 N N . GLU A 1 105 ? 11.942 -14.229 -1.514 1.00 96.25 105 GLU A N 1
ATOM 810 C CA . GLU A 1 105 ? 11.310 -15.545 -1.330 1.00 96.25 105 GLU A CA 1
ATOM 811 C C . GLU A 1 105 ? 11.477 -16.087 0.103 1.00 96.25 105 GLU A C 1
ATOM 813 O O . GLU A 1 105 ? 10.566 -16.718 0.647 1.00 96.25 105 GLU A O 1
ATOM 818 N N . GLU A 1 106 ? 12.604 -15.796 0.757 1.00 95.94 106 GLU A N 1
ATOM 819 C CA . GLU A 1 106 ? 12.888 -16.238 2.128 1.00 95.94 106 GLU A CA 1
ATOM 820 C C . GLU A 1 106 ? 12.342 -15.296 3.220 1.00 95.94 106 GLU A C 1
ATOM 822 O O . GLU A 1 106 ? 12.317 -15.655 4.407 1.00 95.94 106 GLU A O 1
ATOM 827 N N . GLU A 1 107 ? 11.866 -14.096 2.865 1.00 96.38 107 GLU A N 1
ATOM 828 C CA . GLU A 1 107 ? 11.424 -13.090 3.837 1.00 96.38 107 GLU A CA 1
ATOM 829 C C . GLU A 1 107 ? 10.267 -13.606 4.710 1.00 96.38 107 GLU A C 1
ATOM 831 O O . GLU A 1 107 ? 10.323 -13.520 5.945 1.00 96.38 107 GLU A O 1
ATOM 836 N N . GLU A 1 108 ? 9.234 -14.197 4.099 1.00 95.25 108 GLU A N 1
ATOM 837 C CA . GLU A 1 108 ? 8.065 -14.706 4.826 1.00 95.25 108 GLU A CA 1
ATOM 838 C C . GLU A 1 108 ? 8.444 -15.824 5.809 1.00 95.25 108 GLU A C 1
ATOM 840 O O . GLU A 1 108 ? 7.980 -15.829 6.957 1.00 95.25 108 GLU A O 1
ATOM 845 N N . SER A 1 109 ? 9.336 -16.730 5.396 1.00 97.19 109 SER A N 1
ATOM 846 C CA . SER A 1 109 ? 9.854 -17.826 6.224 1.00 97.19 109 SER A CA 1
ATOM 847 C C . SER A 1 109 ? 10.594 -17.299 7.452 1.00 97.19 109 SER A C 1
ATOM 849 O O . SER A 1 109 ? 10.346 -17.739 8.584 1.00 97.19 109 SER A O 1
ATOM 851 N N . ILE A 1 110 ? 11.466 -16.305 7.260 1.00 97.25 110 ILE A N 1
ATOM 852 C CA . ILE A 1 110 ? 12.225 -15.675 8.344 1.00 97.25 110 ILE A CA 1
ATOM 853 C C . ILE A 1 110 ? 11.279 -14.948 9.304 1.00 97.25 110 ILE A C 1
ATOM 855 O O . ILE A 1 110 ? 11.391 -15.107 10.525 1.00 97.25 110 ILE A O 1
ATOM 859 N N . VAL A 1 111 ? 10.320 -14.177 8.786 1.00 97.44 111 VAL A N 1
ATOM 860 C CA . VAL A 1 111 ? 9.338 -13.455 9.608 1.00 97.44 111 VAL A CA 1
ATOM 861 C C . VAL A 1 111 ? 8.482 -14.432 10.418 1.00 97.44 111 VAL A C 1
ATOM 863 O O . VAL A 1 111 ? 8.285 -14.222 11.623 1.00 97.44 111 VAL A O 1
ATOM 866 N N . ALA A 1 112 ? 8.032 -15.532 9.810 1.00 97.75 112 ALA A N 1
ATOM 867 C CA . ALA A 1 112 ? 7.277 -16.580 10.490 1.00 97.75 112 ALA A CA 1
ATOM 868 C C . ALA A 1 112 ? 8.095 -17.229 11.620 1.00 97.75 112 ALA A C 1
ATOM 870 O O . ALA A 1 112 ? 7.606 -17.352 12.751 1.00 97.75 112 ALA A O 1
ATOM 871 N N . LEU A 1 113 ? 9.363 -17.567 11.364 1.00 97.69 113 LEU A N 1
ATOM 872 C CA . LEU A 1 113 ? 10.272 -18.130 12.365 1.00 97.69 113 LEU A CA 1
ATOM 873 C C . LEU A 1 113 ? 10.521 -17.159 13.530 1.00 97.69 113 LEU A C 1
ATOM 875 O O . LEU A 1 113 ? 10.467 -17.549 14.704 1.00 97.69 113 LEU A O 1
ATOM 879 N N . GLN A 1 114 ? 10.754 -15.878 13.233 1.00 97.81 114 GLN A N 1
ATOM 880 C CA . GLN A 1 114 ? 10.938 -14.844 14.251 1.00 97.81 114 GLN A CA 1
ATOM 881 C C . GLN A 1 114 ? 9.681 -14.671 15.111 1.00 97.81 114 GLN A C 1
ATOM 883 O O . GLN A 1 114 ? 9.775 -14.595 16.342 1.00 97.81 114 GLN A O 1
ATOM 888 N N . ALA A 1 115 ? 8.500 -14.629 14.491 1.00 97.31 115 ALA A N 1
ATOM 889 C CA . ALA A 1 115 ? 7.228 -14.515 15.196 1.00 97.31 115 ALA A CA 1
ATOM 890 C C . ALA A 1 115 ? 6.974 -15.730 16.104 1.00 97.31 115 ALA A C 1
ATOM 892 O O . ALA A 1 115 ? 6.618 -15.563 17.277 1.00 97.31 115 ALA A O 1
ATOM 893 N N . ALA A 1 116 ? 7.229 -16.943 15.603 1.00 98.00 116 ALA A N 1
ATOM 894 C CA . ALA A 1 116 ? 7.106 -18.178 16.370 1.00 98.00 116 ALA A CA 1
ATOM 895 C C . ALA A 1 116 ? 8.047 -18.186 17.585 1.00 98.00 116 ALA A C 1
ATOM 897 O O . ALA A 1 116 ? 7.609 -18.471 18.704 1.00 98.00 116 ALA A O 1
ATOM 898 N N . THR A 1 117 ? 9.305 -17.785 17.388 1.00 98.12 117 THR A N 1
ATOM 899 C CA . THR A 1 117 ? 10.325 -17.717 18.445 1.00 98.12 117 THR A CA 1
ATOM 900 C C . THR A 1 117 ? 9.948 -16.701 19.524 1.00 98.12 117 THR A C 1
ATOM 902 O O . THR A 1 117 ? 9.921 -17.035 20.711 1.00 98.12 117 THR A O 1
ATOM 905 N N . ARG A 1 118 ? 9.563 -15.475 19.137 1.00 98.00 118 ARG A N 1
ATOM 906 C CA . ARG A 1 118 ? 9.095 -14.439 20.080 1.00 98.00 118 ARG A CA 1
ATOM 907 C C . ARG A 1 118 ? 7.876 -14.916 20.872 1.00 98.00 118 ARG A C 1
ATOM 909 O O . ARG A 1 118 ? 7.823 -14.748 22.093 1.00 98.00 118 ARG A O 1
ATOM 916 N N . GLY A 1 119 ? 6.919 -15.552 20.194 1.00 97.88 119 GLY A N 1
ATOM 917 C CA . GLY A 1 119 ? 5.733 -16.127 20.822 1.00 97.88 119 GLY A CA 1
ATOM 918 C C . GLY A 1 119 ? 6.075 -17.229 21.825 1.00 97.88 119 GLY A C 1
ATOM 919 O O . GLY A 1 119 ? 5.530 -17.247 22.930 1.00 97.88 119 GLY A O 1
ATOM 920 N N . PHE A 1 120 ? 7.001 -18.124 21.476 1.00 98.12 120 PHE A N 1
ATOM 921 C CA . PHE A 1 120 ? 7.477 -19.181 22.365 1.00 98.12 120 PHE A CA 1
ATOM 922 C C . PHE A 1 120 ? 8.139 -18.608 23.623 1.00 98.12 120 PHE A C 1
ATOM 924 O O . PHE A 1 120 ? 7.746 -18.969 24.732 1.00 98.12 120 PHE A O 1
ATOM 931 N N . MET A 1 121 ? 9.063 -17.655 23.468 1.00 98.19 121 MET A N 1
ATOM 932 C CA . MET A 1 121 ? 9.747 -17.017 24.598 1.00 98.19 121 MET A CA 1
ATOM 933 C C . MET A 1 121 ? 8.769 -16.346 25.569 1.00 98.19 121 MET A C 1
ATOM 935 O O . MET A 1 121 ? 8.929 -16.456 26.785 1.00 98.19 121 MET A O 1
ATOM 939 N N . MET A 1 122 ? 7.742 -15.660 25.052 1.00 97.56 122 MET A N 1
ATOM 940 C CA . MET A 1 122 ? 6.743 -15.004 25.898 1.00 97.56 122 MET A CA 1
ATOM 941 C C . MET A 1 122 ? 5.883 -16.018 26.661 1.00 97.56 122 MET A C 1
ATOM 943 O O . MET A 1 122 ? 5.655 -15.853 27.861 1.00 97.56 122 MET A O 1
ATOM 947 N N . ARG A 1 123 ? 5.437 -17.089 25.991 1.00 97.50 123 ARG A N 1
ATOM 948 C CA . ARG A 1 123 ? 4.669 -18.167 26.632 1.00 97.50 123 ARG A CA 1
ATOM 949 C C . ARG A 1 123 ? 5.487 -18.886 27.704 1.00 97.50 123 ARG A C 1
ATOM 951 O O . ARG A 1 123 ? 4.963 -19.122 28.787 1.00 97.50 123 ARG A O 1
ATOM 958 N N . ALA A 1 124 ? 6.766 -19.155 27.444 1.00 97.62 124 ALA A N 1
ATOM 959 C CA . ALA A 1 124 ? 7.666 -19.769 28.417 1.00 97.62 124 ALA A CA 1
ATOM 960 C C . ALA A 1 124 ? 7.805 -18.914 29.691 1.00 97.62 124 ALA A C 1
ATOM 962 O O . ALA A 1 124 ? 7.605 -19.419 30.795 1.00 97.62 124 ALA A O 1
ATOM 963 N N . LYS A 1 125 ? 8.043 -17.600 29.544 1.00 97.25 125 LYS A N 1
ATOM 964 C CA . LYS A 1 125 ? 8.103 -16.658 30.680 1.00 97.25 125 LYS A CA 1
ATOM 965 C C . LYS A 1 125 ? 6.787 -16.584 31.455 1.00 97.25 125 LYS A C 1
ATOM 967 O O . LYS A 1 125 ? 6.784 -16.482 32.682 1.00 97.25 125 LYS A O 1
ATOM 972 N N . PHE A 1 126 ? 5.657 -16.597 30.750 1.00 97.38 126 PHE A N 1
ATOM 973 C CA . PHE A 1 126 ? 4.344 -16.571 31.389 1.00 97.38 126 PHE A CA 1
ATOM 974 C C . PHE A 1 126 ? 4.092 -17.838 32.214 1.00 97.38 126 PHE A C 1
ATOM 976 O O . PHE A 1 126 ? 3.662 -17.736 33.363 1.00 97.38 126 PHE A O 1
ATOM 983 N N . GLU A 1 127 ? 4.399 -19.012 31.661 1.00 97.50 127 GLU A N 1
ATOM 984 C CA . GLU A 1 127 ? 4.202 -20.287 32.353 1.00 97.50 127 GLU A CA 1
ATOM 985 C C . GLU A 1 127 ? 5.113 -20.409 33.581 1.00 97.50 127 GLU A C 1
ATOM 987 O O . GLU A 1 127 ? 4.668 -20.842 34.643 1.00 97.50 127 GLU A O 1
ATOM 992 N N . GLU A 1 128 ? 6.356 -19.928 33.491 1.00 97.38 128 GLU A N 1
ATOM 993 C CA . GLU A 1 128 ? 7.259 -19.832 34.641 1.00 97.38 128 GLU A CA 1
ATOM 994 C C . GLU A 1 128 ? 6.668 -18.963 35.760 1.00 97.38 128 GLU A C 1
ATOM 996 O O . GLU A 1 128 ? 6.620 -19.378 36.921 1.00 97.38 128 GLU A O 1
ATOM 1001 N N . LYS A 1 129 ? 6.149 -17.778 35.418 1.00 96.62 129 LYS A N 1
ATOM 1002 C CA . LYS A 1 129 ? 5.532 -16.868 36.392 1.00 96.62 129 LYS A CA 1
ATOM 1003 C C . LYS A 1 129 ? 4.273 -17.470 37.021 1.00 96.62 129 LYS A C 1
ATOM 1005 O O . LYS A 1 129 ? 4.051 -17.340 38.225 1.00 96.62 129 LYS A O 1
ATOM 1010 N N . LYS A 1 130 ? 3.454 -18.151 36.219 1.00 96.62 130 LYS A N 1
ATOM 1011 C CA . LYS A 1 130 ? 2.260 -18.865 36.682 1.00 96.62 130 LYS A CA 1
ATOM 1012 C C . LYS A 1 130 ? 2.629 -19.989 37.651 1.00 96.62 130 LYS A C 1
ATOM 1014 O O . LYS A 1 130 ? 2.016 -20.091 38.714 1.00 96.62 130 LYS A O 1
ATOM 1019 N N . ARG A 1 131 ? 3.658 -20.779 37.333 1.00 96.12 131 ARG A N 1
ATOM 1020 C CA . ARG A 1 131 ? 4.196 -21.814 38.224 1.00 96.12 131 ARG A CA 1
ATOM 1021 C C . ARG A 1 131 ? 4.675 -21.213 39.545 1.00 96.12 131 ARG A C 1
ATOM 1023 O O . ARG A 1 131 ? 4.238 -21.672 40.597 1.00 96.12 131 ARG A O 1
ATOM 1030 N N . TYR A 1 132 ? 5.455 -20.130 39.496 1.00 96.56 132 TYR A N 1
ATOM 1031 C CA . TYR A 1 132 ? 5.912 -19.417 40.694 1.00 96.56 132 TYR A CA 1
ATOM 1032 C C . TYR A 1 132 ? 4.745 -18.983 41.596 1.00 96.56 132 TYR A C 1
ATOM 1034 O O . TYR A 1 132 ? 4.791 -19.168 42.815 1.00 96.56 132 TYR A O 1
ATOM 1042 N N . PHE A 1 133 ? 3.671 -18.432 41.022 1.00 93.94 133 PHE A N 1
ATOM 1043 C CA . PHE A 1 133 ? 2.497 -18.044 41.806 1.00 93.94 133 PHE A CA 1
ATOM 1044 C C . PHE A 1 133 ? 1.747 -19.240 42.388 1.00 93.94 133 PHE A C 1
ATOM 1046 O O . PHE A 1 133 ? 1.362 -19.193 43.555 1.00 93.94 133 PHE A O 1
ATOM 1053 N N . ASN A 1 134 ? 1.578 -20.318 41.622 1.00 94.62 134 ASN A N 1
ATOM 1054 C CA . ASN A 1 134 ? 0.900 -21.524 42.095 1.00 94.62 134 ASN A CA 1
ATOM 1055 C C . ASN A 1 134 ? 1.646 -22.183 43.263 1.00 94.62 134 ASN A C 1
ATOM 1057 O O . ASN A 1 134 ? 1.028 -22.538 44.267 1.00 94.62 134 ASN A O 1
ATOM 1061 N N . GLU A 1 135 ? 2.972 -22.289 43.177 1.00 94.69 135 GLU A N 1
ATOM 1062 C CA . GLU A 1 135 ? 3.809 -22.856 44.242 1.00 94.69 135 GLU A CA 1
ATOM 1063 C C . GLU A 1 135 ? 3.755 -22.020 45.527 1.00 94.69 135 GLU A C 1
ATOM 1065 O O . GLU A 1 135 ? 3.721 -22.557 46.638 1.00 94.69 135 GLU A O 1
ATOM 1070 N N . ASN A 1 136 ? 3.696 -20.692 45.396 1.00 94.69 136 ASN A N 1
ATOM 1071 C CA . ASN A 1 136 ? 3.664 -19.787 46.543 1.00 94.69 136 ASN A CA 1
ATOM 1072 C C . ASN A 1 136 ? 2.245 -19.477 47.050 1.00 94.69 136 ASN A C 1
ATOM 1074 O O . ASN A 1 136 ? 2.108 -18.914 48.138 1.00 94.69 136 ASN A O 1
ATOM 1078 N N . MET A 1 137 ? 1.191 -19.897 46.342 1.00 93.50 137 MET A N 1
ATOM 1079 C CA . MET A 1 137 ? -0.208 -19.615 46.691 1.00 93.50 137 MET A CA 1
ATOM 1080 C C . MET A 1 137 ? -0.548 -20.044 48.124 1.00 93.50 137 MET A C 1
ATOM 1082 O O . MET A 1 137 ? -1.138 -19.277 48.882 1.00 93.50 137 MET A O 1
ATOM 1086 N N . LYS A 1 138 ? -0.100 -21.235 48.548 1.00 91.06 138 LYS A N 1
ATOM 1087 C CA . LYS A 1 138 ? -0.326 -21.734 49.918 1.00 91.06 138 LYS A CA 1
ATOM 1088 C C . LYS A 1 138 ? 0.278 -20.812 50.985 1.00 91.06 138 LYS A C 1
ATOM 1090 O O . LYS A 1 138 ? -0.332 -20.606 52.032 1.00 91.06 138 LYS A O 1
ATOM 1095 N N . LYS A 1 139 ? 1.455 -20.229 50.721 1.00 94.00 139 LYS A N 1
ATOM 1096 C CA . LYS A 1 139 ? 2.108 -19.275 51.636 1.00 94.00 139 LYS A CA 1
ATOM 1097 C C . LYS A 1 139 ? 1.307 -17.979 51.723 1.00 94.00 139 LYS A C 1
ATOM 1099 O O . LYS A 1 139 ? 1.072 -17.490 52.824 1.00 94.00 139 LYS A O 1
ATOM 1104 N N . VAL A 1 140 ? 0.844 -17.463 50.581 1.00 93.56 140 VAL A N 1
ATOM 1105 C CA . VAL A 1 140 ? 0.001 -16.258 50.527 1.00 93.56 140 VAL A CA 1
ATOM 1106 C C . VAL A 1 140 ? -1.297 -16.471 51.298 1.00 93.56 140 VAL A C 1
ATOM 1108 O O . VAL A 1 140 ? -1.628 -15.640 52.138 1.00 93.56 140 VAL A O 1
ATOM 1111 N N . ILE A 1 141 ? -1.984 -17.599 51.088 1.00 92.75 141 ILE A N 1
ATOM 1112 C CA . ILE A 1 141 ? -3.211 -17.942 51.823 1.00 92.75 141 ILE A CA 1
ATOM 1113 C C . ILE A 1 141 ? -2.946 -17.961 53.332 1.00 92.75 141 ILE A C 1
ATOM 1115 O O . ILE A 1 141 ? -3.717 -17.372 54.084 1.00 92.75 141 ILE A O 1
ATOM 1119 N N . LYS A 1 142 ? -1.834 -18.560 53.780 1.00 93.62 142 LYS A N 1
ATOM 1120 C CA . LYS A 1 142 ? -1.471 -18.622 55.205 1.00 93.62 142 LYS A CA 1
ATOM 1121 C C . LYS A 1 142 ? -1.180 -17.241 55.811 1.00 93.62 142 LYS A C 1
ATOM 1123 O O . LYS A 1 142 ? -1.580 -16.962 56.939 1.00 93.62 142 LYS A O 1
ATOM 1128 N N . ILE A 1 143 ? -0.502 -16.362 55.072 1.00 93.50 143 ILE A N 1
ATOM 1129 C CA . ILE A 1 143 ? -0.261 -14.976 55.508 1.00 93.50 143 ILE A CA 1
ATOM 1130 C C . ILE A 1 143 ? -1.584 -14.208 55.554 1.00 93.50 143 ILE A C 1
ATOM 1132 O O . ILE A 1 143 ? -1.878 -13.555 56.551 1.00 93.50 143 ILE A O 1
ATOM 1136 N N . GLN A 1 144 ? -2.411 -14.317 54.511 1.00 91.25 144 GLN A N 1
ATOM 1137 C CA . GLN A 1 144 ? -3.718 -13.666 54.459 1.00 91.25 144 GLN A CA 1
ATOM 1138 C C . GLN A 1 144 ? -4.635 -14.140 55.585 1.00 91.25 144 GLN A C 1
ATOM 1140 O O . GLN A 1 144 ? -5.301 -13.305 56.189 1.00 91.25 144 GLN A O 1
ATOM 1145 N N . SER A 1 145 ? -4.661 -15.438 55.902 1.00 91.06 145 SER A N 1
ATOM 1146 C CA . SER A 1 145 ? -5.457 -15.955 57.017 1.00 91.06 145 SER A CA 1
ATOM 1147 C C . SER A 1 145 ? -4.973 -15.394 58.351 1.00 91.06 145 SER A C 1
ATOM 1149 O O . SER A 1 145 ? -5.796 -14.986 59.162 1.00 91.06 145 SER A O 1
ATOM 1151 N N . PHE A 1 146 ? -3.655 -15.298 58.563 1.00 93.56 146 PHE A N 1
ATOM 1152 C CA . PHE A 1 146 ? -3.097 -14.713 59.785 1.00 93.56 146 PHE A CA 1
ATOM 1153 C C . PHE A 1 146 ? -3.408 -13.216 59.905 1.00 93.56 146 PHE A C 1
ATOM 1155 O O . PHE A 1 146 ? -3.836 -12.755 60.959 1.00 93.56 146 PHE A O 1
ATOM 1162 N N . VAL A 1 147 ? -3.250 -12.454 58.818 1.00 92.25 147 VAL A N 1
ATOM 1163 C CA . VAL A 1 147 ? -3.578 -11.021 58.785 1.00 92.25 147 VAL A CA 1
ATOM 1164 C C . VAL A 1 147 ? -5.073 -10.801 59.001 1.00 92.25 147 VAL A C 1
ATOM 1166 O O . VAL A 1 147 ? -5.433 -9.971 59.828 1.00 92.25 147 VAL A O 1
ATOM 1169 N N . ARG A 1 148 ? -5.950 -11.559 58.325 1.00 89.00 148 ARG A N 1
ATOM 1170 C CA . ARG A 1 148 ? -7.405 -11.479 58.540 1.00 89.00 148 ARG A CA 1
ATOM 1171 C C . ARG A 1 148 ? -7.771 -11.799 59.982 1.00 89.00 148 ARG A C 1
ATOM 1173 O O . ARG A 1 148 ? -8.507 -11.025 60.578 1.00 89.00 148 ARG A O 1
ATOM 1180 N N . ALA A 1 149 ? -7.220 -12.873 60.548 1.00 87.31 149 ALA A N 1
ATOM 1181 C CA . ALA A 1 149 ? -7.450 -13.241 61.942 1.00 87.31 149 ALA 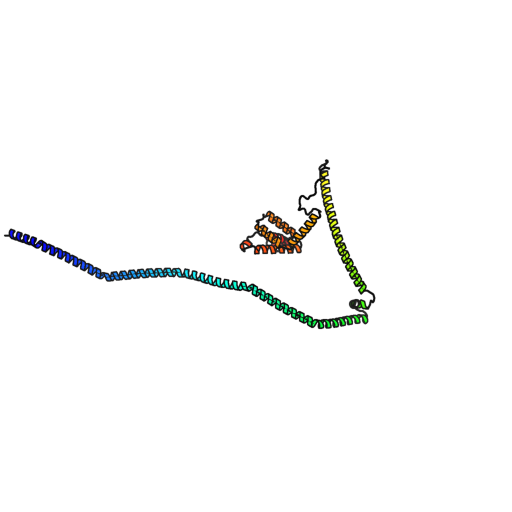A CA 1
ATOM 1182 C C . ALA A 1 149 ? -6.972 -12.146 62.908 1.00 87.31 149 ALA A C 1
ATOM 1184 O O . ALA A 1 149 ? -7.679 -11.818 63.854 1.00 87.31 149 ALA A O 1
ATOM 1185 N N . LYS A 1 150 ? -5.810 -11.529 62.653 1.00 89.19 150 LYS A N 1
ATOM 1186 C CA . LYS A 1 150 ? -5.296 -10.415 63.460 1.00 89.19 150 LYS A CA 1
ATOM 1187 C C . LYS A 1 150 ? -6.196 -9.180 63.368 1.00 89.19 150 LYS A C 1
ATOM 1189 O O . LYS A 1 150 ? -6.559 -8.629 64.398 1.00 89.19 150 LYS A O 1
ATOM 1194 N N . VAL A 1 151 ? -6.584 -8.778 62.158 1.00 85.12 151 VAL A N 1
ATOM 1195 C CA . VAL A 1 151 ? -7.467 -7.623 61.923 1.00 85.12 151 VAL A CA 1
ATOM 1196 C C . VAL A 1 151 ? -8.850 -7.856 62.536 1.00 85.12 151 VAL A C 1
ATOM 1198 O O . VAL A 1 151 ? -9.372 -6.972 63.209 1.00 85.12 151 VAL A O 1
ATOM 1201 N N . GLN A 1 152 ? -9.433 -9.047 62.361 1.00 82.12 152 GLN A N 1
ATOM 1202 C CA . GLN A 1 152 ? -10.687 -9.418 63.021 1.00 82.12 152 GLN A CA 1
ATOM 1203 C C . GLN A 1 152 ? -10.532 -9.444 64.544 1.00 82.12 152 GLN A C 1
ATOM 1205 O O . GLN A 1 152 ? -11.393 -8.923 65.240 1.00 82.12 152 GLN A O 1
ATOM 1210 N N . GLY A 1 153 ? -9.430 -9.980 65.073 1.00 83.25 153 GLY A N 1
ATOM 1211 C CA . GLY A 1 153 ? -9.156 -10.002 66.510 1.00 83.25 153 GLY A CA 1
ATOM 1212 C C . GLY A 1 153 ? -9.001 -8.604 67.117 1.00 83.25 153 GLY A C 1
ATOM 1213 O O . GLY A 1 153 ? -9.556 -8.333 68.179 1.00 83.25 153 GLY A O 1
ATOM 1214 N N . GLU A 1 154 ? -8.301 -7.692 66.439 1.00 82.06 154 GLU A N 1
ATOM 1215 C CA . GLU A 1 154 ? -8.183 -6.284 66.843 1.00 82.06 154 GLU A CA 1
ATOM 1216 C C . GLU A 1 154 ? -9.538 -5.569 66.797 1.00 82.06 154 GLU A C 1
ATOM 1218 O O . GLU A 1 154 ? -9.898 -4.869 67.745 1.00 82.06 154 GLU A O 1
ATOM 1223 N N . ALA A 1 155 ? -10.323 -5.790 65.741 1.00 77.06 155 ALA A N 1
ATOM 1224 C CA . ALA A 1 155 ? -11.646 -5.196 65.600 1.00 77.06 155 ALA A CA 1
ATOM 1225 C C . ALA A 1 155 ? -12.649 -5.750 66.639 1.00 77.06 155 ALA A C 1
ATOM 1227 O O . ALA A 1 155 ? -13.420 -4.976 67.203 1.00 77.06 155 ALA A O 1
ATOM 1228 N N . TYR A 1 156 ? -12.588 -7.047 66.965 1.00 75.44 156 TYR A N 1
ATOM 1229 C CA . TYR A 1 156 ? -13.389 -7.672 68.024 1.00 75.44 156 TYR A CA 1
ATOM 1230 C C . TYR A 1 156 ? -12.989 -7.154 69.411 1.00 75.44 156 TYR A C 1
ATOM 1232 O O . TYR A 1 156 ? -13.840 -6.743 70.195 1.00 75.44 156 TYR A O 1
ATOM 1240 N N . LYS A 1 157 ? -11.684 -7.071 69.705 1.00 77.88 157 LYS A N 1
ATOM 1241 C CA . LYS A 1 157 ? -11.178 -6.510 70.969 1.00 77.88 157 LYS A CA 1
ATOM 1242 C C . LYS A 1 157 ? -11.583 -5.043 71.139 1.00 77.88 157 LYS A C 1
ATOM 1244 O O . LYS A 1 157 ? -11.981 -4.643 72.232 1.00 77.88 157 LYS A O 1
ATOM 1249 N N . SER A 1 158 ? -11.539 -4.250 70.067 1.00 75.44 158 SER A N 1
ATOM 1250 C CA . SER A 1 158 ? -12.013 -2.860 70.081 1.00 75.44 158 SER A CA 1
ATOM 1251 C C . SER A 1 158 ? -13.515 -2.743 70.360 1.00 75.44 158 SER A C 1
ATOM 1253 O O . SER A 1 158 ? -13.930 -1.722 70.904 1.00 75.44 158 SER A O 1
ATOM 1255 N N . LEU A 1 159 ? -14.313 -3.751 69.992 1.00 71.00 159 LEU A N 1
ATOM 1256 C CA . LEU A 1 159 ? -15.754 -3.809 70.245 1.00 71.00 159 LEU A CA 1
ATOM 1257 C C . LEU A 1 159 ? -16.067 -4.189 71.701 1.00 71.00 159 LEU A C 1
ATOM 1259 O O . LEU A 1 159 ? -16.958 -3.602 72.302 1.00 71.00 159 LEU A O 1
ATOM 1263 N N . THR A 1 160 ? -15.327 -5.141 72.280 1.00 70.62 160 THR A N 1
ATOM 1264 C CA . THR A 1 160 ? -15.617 -5.671 73.626 1.00 70.62 160 THR A CA 1
ATOM 1265 C C . THR A 1 160 ? -14.976 -4.886 74.770 1.00 70.62 160 THR A C 1
ATOM 1267 O O . THR A 1 160 ? -15.473 -4.936 75.891 1.00 70.62 160 THR A O 1
ATOM 1270 N N . THR A 1 161 ? -13.867 -4.176 74.526 1.00 70.81 161 THR A N 1
ATOM 1271 C CA . THR A 1 161 ? -13.115 -3.464 75.585 1.00 70.81 161 THR A CA 1
ATOM 1272 C C . THR A 1 161 ? -13.061 -1.942 75.421 1.00 70.81 161 THR A C 1
ATOM 1274 O O . THR A 1 161 ? -12.666 -1.243 76.354 1.00 70.81 161 THR A O 1
ATOM 1277 N N . GLY A 1 162 ? -13.467 -1.397 74.270 1.00 64.19 162 GLY A N 1
ATOM 1278 C CA . GLY A 1 162 ? -13.459 0.044 74.009 1.00 64.19 162 GLY A CA 1
ATOM 1279 C C . GLY A 1 162 ? -14.756 0.735 74.441 1.00 64.19 162 GLY A C 1
ATOM 1280 O O . GLY A 1 162 ? -15.837 0.303 74.065 1.00 64.19 162 GLY A O 1
ATOM 1281 N N . LYS A 1 163 ? -14.663 1.865 75.164 1.00 60.81 163 LYS A N 1
ATOM 1282 C CA . LYS A 1 163 ? -15.835 2.690 75.537 1.00 60.81 163 LYS A CA 1
ATOM 1283 C C . LYS A 1 163 ? -16.549 3.337 74.334 1.00 60.81 163 LYS A C 1
ATOM 1285 O O . LYS A 1 163 ? -17.705 3.703 74.477 1.00 60.81 163 LYS A O 1
ATOM 1290 N N . ASN A 1 164 ? -15.872 3.467 73.184 1.00 63.69 164 ASN A N 1
ATOM 1291 C CA . ASN A 1 164 ? -16.400 4.010 71.922 1.00 63.69 164 ASN A CA 1
ATOM 1292 C C . ASN A 1 164 ? -15.829 3.225 70.719 1.00 63.69 164 ASN A C 1
ATOM 1294 O O . ASN A 1 164 ? -14.780 3.608 70.191 1.00 63.69 164 ASN A O 1
ATOM 1298 N N . PRO A 1 165 ? -16.453 2.115 70.287 1.00 67.44 165 PRO A N 1
ATOM 1299 C CA . PRO A 1 165 ? -15.981 1.366 69.128 1.00 67.44 165 PRO A CA 1
ATOM 1300 C C . PRO A 1 165 ? -16.251 2.115 67.805 1.00 67.44 165 PRO A C 1
ATOM 1302 O O . PRO A 1 165 ? -17.293 2.756 67.655 1.00 67.44 165 PRO A O 1
ATOM 1305 N N . PRO A 1 166 ? -15.341 2.040 66.815 1.00 71.44 166 PRO A N 1
ATOM 1306 C CA . PRO A 1 166 ? -15.538 2.665 65.508 1.00 71.44 166 PRO A CA 1
ATOM 1307 C C . PRO A 1 166 ? -16.676 1.988 64.725 1.00 71.44 166 PRO A C 1
ATOM 1309 O O . PRO A 1 166 ? -16.799 0.764 64.723 1.00 71.44 166 PRO A O 1
ATOM 1312 N N . VAL A 1 167 ? -17.471 2.779 63.993 1.00 68.00 167 VAL A N 1
ATOM 1313 C CA . VAL A 1 167 ? -18.698 2.342 63.284 1.00 68.00 167 VAL A CA 1
ATOM 1314 C C . VAL A 1 167 ? -18.464 1.144 62.350 1.00 68.00 167 VAL A C 1
ATOM 1316 O O . VAL A 1 167 ? -19.303 0.252 62.259 1.00 68.00 167 VAL A O 1
ATOM 1319 N N . ASN A 1 168 ? -17.294 1.065 61.708 1.00 67.75 168 ASN A N 1
ATOM 1320 C CA . ASN A 1 168 ? -16.930 -0.079 60.865 1.00 67.75 168 ASN A CA 1
ATOM 1321 C C . ASN A 1 168 ? -16.740 -1.387 61.653 1.00 67.75 168 ASN A C 1
ATOM 1323 O O . ASN A 1 168 ? -17.062 -2.449 61.129 1.00 67.75 168 ASN A O 1
ATOM 1327 N N . ALA A 1 169 ? -16.243 -1.340 62.894 1.00 69.25 169 ALA A N 1
ATOM 1328 C CA . ALA A 1 169 ? -16.119 -2.530 63.738 1.00 69.25 169 ALA A CA 1
ATOM 1329 C C . ALA A 1 169 ? -17.499 -3.022 64.199 1.00 69.25 169 ALA A C 1
ATOM 1331 O O . ALA A 1 169 ? -17.760 -4.219 64.155 1.00 69.25 169 ALA A O 1
ATOM 1332 N N . VAL A 1 170 ? -18.409 -2.103 64.542 1.00 67.12 170 VAL A N 1
ATOM 1333 C CA . VAL A 1 170 ? -19.802 -2.435 64.893 1.00 67.12 170 VAL A CA 1
ATOM 1334 C C . VAL A 1 170 ? -20.528 -3.068 63.705 1.00 67.12 170 VAL A C 1
ATOM 1336 O O . VAL A 1 170 ? -21.140 -4.116 63.860 1.00 67.12 170 VAL A O 1
ATOM 1339 N N . LYS A 1 171 ? -20.390 -2.502 62.497 1.00 70.12 171 LYS A N 1
ATOM 1340 C CA . LYS A 1 171 ? -20.954 -3.069 61.260 1.00 70.12 171 LYS A CA 1
ATOM 1341 C C . LYS A 1 171 ? -20.427 -4.482 60.965 1.00 70.12 171 LYS A C 1
ATOM 1343 O O . LYS A 1 171 ? -21.198 -5.355 60.587 1.00 70.12 171 LYS A O 1
ATOM 1348 N N . ASN A 1 172 ? -19.126 -4.711 61.157 1.00 67.56 172 ASN A N 1
ATOM 1349 C CA . ASN A 1 172 ? -18.470 -5.990 60.864 1.00 67.56 172 ASN A CA 1
ATOM 1350 C C . ASN A 1 172 ? -18.750 -7.100 61.884 1.00 67.56 172 ASN A C 1
ATOM 1352 O O . ASN A 1 172 ? -18.413 -8.238 61.593 1.00 67.56 172 ASN A O 1
ATOM 1356 N N . PHE A 1 173 ? -19.312 -6.797 63.055 1.00 68.06 173 PHE A N 1
ATOM 1357 C CA . PHE A 1 173 ? -19.688 -7.793 64.070 1.00 68.06 173 PHE A CA 1
ATOM 1358 C C . PHE A 1 173 ? -21.155 -7.659 64.491 1.00 68.06 173 PHE A C 1
ATOM 1360 O O . PHE A 1 173 ? -21.565 -8.215 65.506 1.00 68.06 173 PHE A O 1
ATOM 1367 N N . VAL A 1 174 ? -21.959 -6.937 63.703 1.00 66.31 174 VAL A N 1
ATOM 1368 C CA . VAL A 1 174 ? -23.381 -6.704 63.985 1.00 66.31 174 VAL A CA 1
ATOM 1369 C C . VAL A 1 174 ? -24.165 -8.019 64.003 1.00 66.31 174 VAL A C 1
ATOM 1371 O O . VAL A 1 174 ? -25.074 -8.177 64.805 1.00 66.31 174 VAL A O 1
ATOM 1374 N N . HIS A 1 175 ? -23.741 -8.993 63.192 1.00 64.25 175 HIS A N 1
ATOM 1375 C CA . HIS A 1 175 ? -24.295 -10.348 63.128 1.00 64.25 175 HIS A CA 1
ATOM 1376 C C . HIS A 1 175 ? -24.016 -11.185 64.385 1.00 64.25 175 HIS A C 1
ATOM 1378 O O . HIS A 1 175 ? -24.777 -12.090 64.686 1.00 64.25 175 HIS A O 1
ATOM 1384 N N . LEU A 1 176 ? -22.961 -10.877 65.152 1.00 63.41 176 LEU A N 1
ATOM 1385 C CA . LEU A 1 176 ? -22.696 -11.500 66.462 1.00 63.41 176 LEU A CA 1
ATOM 1386 C C . LEU A 1 176 ? -23.442 -10.811 67.615 1.00 63.41 176 LEU A C 1
ATOM 1388 O O . LEU A 1 176 ? -23.466 -11.329 68.727 1.00 63.41 176 LEU A O 1
ATOM 1392 N N . LEU A 1 177 ? -24.003 -9.626 67.367 1.00 61.59 177 LEU A N 1
ATOM 1393 C CA . LEU A 1 177 ? -24.789 -8.849 68.329 1.00 61.59 177 LEU A CA 1
ATOM 1394 C C . LEU A 1 177 ? -26.297 -8.969 68.085 1.00 61.59 177 LEU A C 1
ATOM 1396 O O . LEU A 1 177 ? -27.081 -8.463 68.883 1.00 61.59 177 LEU A O 1
ATOM 1400 N N . ASN A 1 178 ? -26.697 -9.615 66.992 1.00 53.47 178 ASN A N 1
ATOM 1401 C CA . ASN A 1 178 ? -28.073 -9.684 66.542 1.00 53.47 178 ASN A CA 1
ATOM 1402 C C . ASN A 1 178 ? -28.401 -11.128 66.141 1.00 53.47 178 ASN A C 1
ATOM 1404 O O . ASN A 1 178 ? -28.479 -11.457 64.960 1.00 53.47 178 ASN A O 1
ATOM 1408 N N . ASP A 1 179 ? -28.576 -11.998 67.140 1.00 51.12 179 ASP A N 1
ATOM 1409 C CA . ASP A 1 179 ? -29.303 -13.257 66.957 1.00 51.12 179 ASP A CA 1
ATOM 1410 C C . ASP A 1 179 ? -30.765 -12.909 66.645 1.00 51.12 179 ASP A C 1
ATOM 1412 O O . ASP A 1 179 ? -31.586 -12.710 67.540 1.00 51.12 179 ASP A O 1
ATOM 1416 N N . SER A 1 180 ? -31.074 -12.718 65.365 1.00 58.88 180 SER A N 1
ATOM 1417 C CA . SER A 1 180 ? -32.418 -12.858 64.787 1.00 58.88 180 SER A CA 1
ATOM 1418 C C . SER A 1 180 ? -32.355 -12.610 63.280 1.00 58.88 180 SER A C 1
ATOM 1420 O O . SER A 1 180 ? -32.312 -11.469 62.833 1.00 58.88 180 SER A O 1
ATOM 1422 N N . ASP A 1 181 ? -32.327 -13.699 62.509 1.00 58.91 181 ASP A N 1
ATOM 1423 C CA . ASP A 1 181 ? -32.859 -13.859 61.143 1.00 58.91 181 ASP A CA 1
ATOM 1424 C C . ASP A 1 181 ? -32.517 -12.824 60.044 1.00 58.91 181 ASP A C 1
ATOM 1426 O O . ASP A 1 181 ? -33.064 -12.904 58.943 1.00 58.91 181 ASP A O 1
ATOM 1430 N N . PHE A 1 182 ? -31.599 -11.879 60.270 1.00 61.59 182 PHE A N 1
ATOM 1431 C CA . PHE A 1 182 ? -31.332 -10.774 59.343 1.00 61.59 182 PHE A CA 1
ATOM 1432 C C . PHE A 1 182 ? -30.712 -11.245 58.021 1.00 61.59 182 PHE A C 1
ATOM 1434 O O . PHE A 1 182 ? -31.208 -10.865 56.965 1.00 61.59 182 PHE A O 1
ATOM 1441 N N . ASP A 1 183 ? -29.707 -12.126 58.066 1.00 59.72 183 ASP A N 1
ATOM 1442 C CA . ASP A 1 183 ? -29.057 -12.657 56.854 1.00 59.72 183 ASP A CA 1
ATOM 1443 C C . ASP A 1 183 ? -30.026 -13.512 56.016 1.00 59.72 183 ASP A C 1
ATOM 1445 O O . ASP A 1 183 ? -30.031 -13.436 54.788 1.00 59.72 183 ASP A O 1
ATOM 1449 N N . PHE A 1 184 ? -30.913 -14.279 56.665 1.00 64.81 184 PHE A N 1
ATOM 1450 C CA . PHE A 1 184 ? -31.939 -15.053 55.959 1.00 64.81 184 PHE A CA 1
ATOM 1451 C C . PHE A 1 184 ? -32.978 -14.133 55.310 1.00 64.81 184 PHE A C 1
ATOM 1453 O O . PHE A 1 184 ? -33.392 -14.351 54.171 1.00 64.81 184 PHE A O 1
ATOM 1460 N N . ASN A 1 185 ? -33.378 -13.073 56.011 1.00 71.06 185 ASN A N 1
ATOM 1461 C CA . ASN A 1 185 ? -34.332 -12.109 55.489 1.00 71.06 185 ASN A CA 1
ATOM 1462 C C . ASN A 1 185 ? -33.728 -11.252 54.359 1.00 71.06 185 ASN A C 1
ATOM 1464 O O . ASN A 1 185 ? -34.436 -10.919 53.413 1.00 71.06 185 ASN A O 1
ATOM 1468 N N . GLU A 1 186 ? -32.428 -10.944 54.402 1.00 69.44 186 GLU A N 1
ATOM 1469 C CA . GLU A 1 186 ? -31.724 -10.213 53.341 1.00 69.44 186 GLU A CA 1
ATOM 1470 C C . GLU A 1 186 ? -31.567 -11.066 52.071 1.00 69.44 186 GLU A C 1
ATOM 1472 O O . GLU A 1 186 ? -31.805 -10.575 50.966 1.00 69.44 186 GLU A O 1
ATOM 1477 N N . GLU A 1 187 ? -31.283 -12.364 52.206 1.00 69.38 187 GLU A N 1
ATOM 1478 C CA . GLU A 1 187 ? -31.238 -13.296 51.071 1.00 69.38 187 GLU A CA 1
ATOM 1479 C C . GLU A 1 187 ? -32.636 -13.523 50.452 1.00 69.38 187 GLU A C 1
ATOM 1481 O O . GLU A 1 187 ? -32.793 -13.541 49.225 1.00 69.38 187 GLU A O 1
ATOM 1486 N N . VAL A 1 188 ? -33.687 -13.601 51.280 1.00 76.44 188 VAL A N 1
ATOM 1487 C CA . VAL A 1 188 ? -35.086 -13.661 50.816 1.00 76.44 188 VAL A CA 1
ATOM 1488 C C . VAL A 1 188 ? -35.497 -12.368 50.106 1.00 76.44 188 VAL A C 1
ATOM 1490 O O . VAL A 1 188 ? -36.114 -12.425 49.037 1.00 76.44 188 VAL A O 1
ATOM 1493 N N . GLU A 1 189 ? -35.143 -11.204 50.650 1.00 79.56 189 GLU A N 1
ATOM 1494 C CA . GLU A 1 189 ? -35.423 -9.910 50.024 1.00 79.56 189 GLU A CA 1
ATOM 1495 C C . GLU A 1 189 ? -34.622 -9.719 48.726 1.00 79.56 189 GLU A C 1
ATOM 1497 O O . GLU A 1 189 ? -35.161 -9.181 47.757 1.00 79.56 189 GLU A O 1
ATOM 1502 N N . PHE A 1 190 ? -33.394 -10.239 48.629 1.00 77.81 190 PHE A N 1
ATOM 1503 C CA . PHE A 1 190 ? -32.613 -10.213 47.391 1.00 77.81 190 PHE A CA 1
ATOM 1504 C C . PHE A 1 190 ? -33.283 -11.024 46.273 1.00 77.81 190 PHE A C 1
ATOM 1506 O O . PHE A 1 190 ? -33.446 -10.526 45.153 1.00 77.81 190 PHE A O 1
ATOM 1513 N N . GLU A 1 191 ? -33.755 -12.242 46.559 1.00 75.69 191 GLU A N 1
ATOM 1514 C CA . GLU A 1 191 ? -34.505 -13.020 45.563 1.00 75.69 191 GLU A CA 1
ATOM 1515 C C . GLU A 1 191 ? -35.880 -12.419 45.246 1.00 75.69 191 GLU A C 1
ATOM 1517 O O . GLU A 1 191 ? -36.351 -12.465 44.102 1.00 75.69 191 GLU A O 1
ATOM 1522 N N . ARG A 1 192 ? -36.530 -11.784 46.225 1.00 85.00 192 ARG A N 1
ATOM 1523 C CA . ARG A 1 192 ? -37.770 -11.033 45.993 1.00 85.00 192 ARG A CA 1
ATOM 1524 C C . ARG A 1 192 ? -37.534 -9.847 45.061 1.00 85.00 192 ARG A C 1
ATOM 1526 O O . ARG A 1 192 ? -38.320 -9.617 44.135 1.00 85.00 192 ARG A O 1
ATOM 1533 N N . MET A 1 193 ? -36.433 -9.127 45.253 1.00 80.50 193 MET A N 1
ATOM 1534 C CA . MET A 1 193 ? -36.036 -8.009 44.407 1.00 80.50 193 MET A CA 1
ATOM 15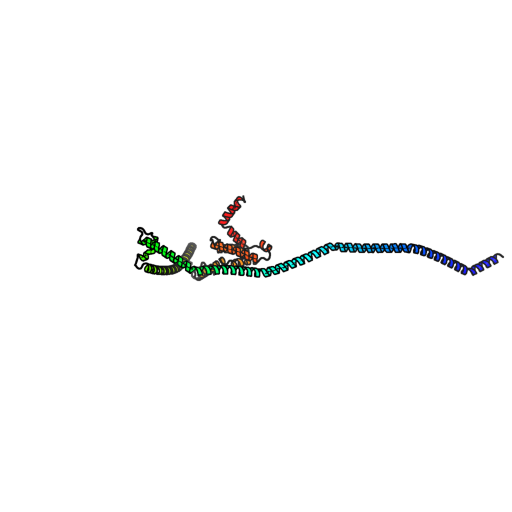35 C C . MET A 1 193 ? -35.681 -8.488 43.000 1.00 80.50 193 MET A C 1
ATOM 1537 O O . MET A 1 193 ? -36.157 -7.906 42.028 1.00 80.50 193 MET A O 1
ATOM 1541 N N . ARG A 1 194 ? -34.961 -9.608 42.858 1.00 82.12 194 ARG A N 1
ATOM 1542 C CA . ARG A 1 194 ? -34.664 -10.210 41.549 1.00 82.12 194 ARG A CA 1
ATOM 1543 C C . ARG A 1 194 ? -35.935 -10.586 40.789 1.00 82.12 194 ARG A C 1
ATOM 1545 O O . ARG A 1 194 ? -36.061 -10.263 39.608 1.00 82.12 194 ARG A O 1
ATOM 1552 N N . LYS A 1 195 ? -36.909 -11.211 41.461 1.00 85.75 195 LYS A N 1
ATOM 1553 C CA . LYS A 1 195 ? -38.228 -11.505 40.869 1.00 85.75 195 LYS A CA 1
ATOM 1554 C C . LYS A 1 195 ? -38.964 -10.234 40.454 1.00 85.75 195 LYS A C 1
ATOM 1556 O O . LYS A 1 195 ? -39.525 -10.195 39.361 1.00 85.75 195 LYS A O 1
ATOM 1561 N N . THR A 1 196 ? -38.913 -9.193 41.282 1.00 88.12 196 THR A N 1
ATOM 1562 C CA . THR A 1 196 ? -39.524 -7.891 40.977 1.00 88.12 196 THR A CA 1
ATOM 1563 C C . THR A 1 196 ? -38.877 -7.248 39.751 1.00 88.12 196 THR A C 1
ATOM 1565 O O . THR A 1 196 ? -39.592 -6.782 38.872 1.00 88.12 196 THR A O 1
ATOM 1568 N N . VAL A 1 197 ? -37.547 -7.294 39.628 1.00 84.06 197 VAL A N 1
ATOM 1569 C CA . VAL A 1 197 ? -36.820 -6.785 38.454 1.00 84.06 197 VAL A CA 1
ATOM 1570 C C . VAL A 1 197 ? -37.225 -7.540 37.191 1.00 84.06 197 VAL A C 1
ATOM 1572 O O . VAL A 1 197 ? -37.552 -6.915 36.189 1.00 84.06 197 VAL A O 1
ATOM 1575 N N . VAL A 1 198 ? -37.275 -8.874 37.227 1.00 85.25 198 VAL A N 1
ATOM 1576 C CA . VAL A 1 198 ? -37.714 -9.680 36.072 1.00 85.25 198 VAL A CA 1
ATOM 1577 C C . VAL A 1 198 ? -39.160 -9.355 35.688 1.00 85.25 198 VAL A C 1
ATOM 1579 O O . VAL A 1 198 ? -39.482 -9.227 34.507 1.00 85.25 198 VAL A O 1
ATOM 1582 N N . GLN A 1 199 ? -40.034 -9.181 36.679 1.00 89.50 199 GLN A N 1
ATOM 1583 C CA . GLN A 1 199 ? -41.421 -8.795 36.447 1.00 89.50 199 GLN A CA 1
ATOM 1584 C C . GLN A 1 199 ? -41.527 -7.389 35.843 1.00 89.50 199 GLN A C 1
ATOM 1586 O O . GLN A 1 199 ? -42.294 -7.201 34.901 1.00 89.50 199 GLN A O 1
ATOM 1591 N N . GLN A 1 200 ? -40.735 -6.429 36.325 1.00 84.25 200 GLN A N 1
ATOM 1592 C CA . GLN A 1 200 ? -40.666 -5.075 35.774 1.00 84.25 200 GLN A CA 1
ATOM 1593 C C . GLN A 1 200 ? -40.097 -5.055 34.354 1.00 84.25 200 GLN A C 1
ATOM 1595 O O . GLN A 1 200 ? -40.614 -4.321 33.522 1.00 84.25 200 GLN A O 1
ATOM 1600 N N . VAL A 1 201 ? -39.093 -5.877 34.036 1.00 82.62 201 VAL A N 1
ATOM 1601 C CA . VAL A 1 201 ? -38.576 -6.019 32.662 1.00 82.62 201 VAL A CA 1
ATOM 1602 C C . VAL A 1 201 ? -39.679 -6.514 31.735 1.00 82.62 201 VAL A C 1
ATOM 1604 O O . VAL A 1 201 ? -39.945 -5.892 30.712 1.00 82.62 201 VAL A O 1
ATOM 1607 N N . ARG A 1 202 ? -40.396 -7.568 32.131 1.00 85.94 202 ARG A N 1
ATOM 1608 C CA . ARG A 1 202 ? -41.516 -8.093 31.343 1.00 85.94 202 ARG A CA 1
ATOM 1609 C C . ARG A 1 202 ? -42.657 -7.079 31.211 1.00 85.94 202 ARG A C 1
ATOM 1611 O O . ARG A 1 202 ? -43.304 -6.998 30.171 1.00 85.94 202 ARG A O 1
ATOM 1618 N N . GLN A 1 203 ? -42.915 -6.305 32.262 1.00 89.06 203 GLN A N 1
ATOM 1619 C CA . GLN A 1 203 ? -43.891 -5.220 32.226 1.00 89.06 203 GLN A CA 1
ATOM 1620 C C . GLN A 1 203 ? -43.443 -4.102 31.280 1.00 89.06 203 GLN A C 1
ATOM 1622 O O . GLN A 1 203 ? -44.266 -3.615 30.513 1.00 89.06 203 GLN A O 1
ATOM 1627 N N . ASN A 1 204 ? -42.162 -3.733 31.289 1.00 83.38 204 ASN A N 1
ATOM 1628 C CA . ASN A 1 204 ? -41.594 -2.754 30.368 1.00 83.38 204 ASN A CA 1
ATOM 1629 C C . ASN A 1 204 ? -41.676 -3.236 28.919 1.00 83.38 204 ASN A C 1
ATOM 1631 O O . ASN A 1 204 ? -42.089 -2.458 28.073 1.00 83.38 204 ASN A O 1
ATOM 1635 N N . GLU A 1 205 ? -41.406 -4.512 28.633 1.00 84.00 205 GLU A N 1
ATOM 1636 C CA . GLU A 1 205 ? -41.601 -5.085 27.291 1.00 84.00 205 GLU A CA 1
ATOM 1637 C C . GLU A 1 205 ? -43.067 -4.999 26.838 1.00 84.00 205 GLU A C 1
ATOM 1639 O O . GLU A 1 205 ? -43.359 -4.651 25.694 1.00 84.00 205 GLU A O 1
ATOM 1644 N N . MET A 1 206 ? -44.020 -5.284 27.733 1.00 85.06 206 MET A N 1
ATOM 1645 C CA . MET A 1 206 ? -45.444 -5.127 27.417 1.00 85.06 206 MET A CA 1
ATOM 1646 C C . MET A 1 206 ? -45.832 -3.659 27.214 1.00 85.06 206 MET A C 1
ATOM 1648 O O . MET A 1 206 ? -46.648 -3.353 26.345 1.00 85.06 206 MET A O 1
ATOM 1652 N N . LEU A 1 207 ? -45.258 -2.749 28.005 1.00 82.56 207 LEU A N 1
ATOM 1653 C CA . LEU A 1 207 ? -45.461 -1.311 27.856 1.00 82.56 207 LEU A CA 1
ATOM 1654 C C . LEU A 1 207 ? -44.855 -0.796 26.551 1.00 82.56 207 LEU A C 1
ATOM 1656 O O . LEU A 1 207 ? -45.509 -0.006 25.886 1.00 82.56 207 LEU A O 1
ATOM 1660 N N . GLU A 1 208 ? -43.680 -1.267 26.137 1.00 79.69 208 GLU A N 1
ATOM 1661 C CA . GLU A 1 208 ? -43.086 -0.949 24.834 1.00 79.69 208 GLU A CA 1
ATOM 1662 C C . GLU A 1 208 ? -43.992 -1.413 23.694 1.00 79.69 208 GLU A C 1
ATOM 1664 O O . GLU A 1 208 ? -44.330 -0.616 22.823 1.00 79.69 208 GLU A O 1
ATOM 1669 N N . GLN A 1 209 ? -44.505 -2.646 23.749 1.00 79.69 209 GLN A N 1
ATOM 1670 C CA . GLN A 1 209 ? -45.483 -3.127 22.765 1.00 79.69 209 GLN A CA 1
ATOM 1671 C C . GLN A 1 209 ? -46.767 -2.286 22.754 1.00 79.69 209 GLN A C 1
ATOM 1673 O O . GLN A 1 209 ? -47.384 -2.090 21.704 1.00 79.69 209 GLN A O 1
ATOM 1678 N N . TYR A 1 210 ? -47.201 -1.797 23.915 1.00 81.12 210 TYR A N 1
ATOM 1679 C CA . TYR A 1 210 ? -48.369 -0.930 24.021 1.00 81.12 210 TYR A CA 1
ATOM 1680 C C . TYR A 1 210 ? -48.095 0.480 23.482 1.00 81.12 210 TYR A C 1
ATOM 1682 O O . TYR A 1 210 ? -48.936 1.029 22.770 1.00 81.12 210 TYR A O 1
ATOM 1690 N N . ILE A 1 211 ? -46.921 1.050 23.759 1.00 80.56 211 ILE A N 1
ATOM 1691 C CA . ILE A 1 211 ? -46.468 2.324 23.189 1.00 80.56 211 ILE A CA 1
ATOM 1692 C C . ILE A 1 211 ? -46.379 2.200 21.670 1.00 80.56 211 ILE A C 1
ATOM 1694 O O . ILE A 1 211 ? -46.949 3.033 20.973 1.00 80.56 211 ILE A O 1
ATOM 1698 N N . ASP A 1 212 ? -45.803 1.115 21.150 1.00 73.31 212 ASP A N 1
ATOM 1699 C CA . ASP A 1 212 ? -45.766 0.839 19.715 1.00 73.31 212 ASP A CA 1
ATOM 1700 C C . ASP A 1 212 ? -47.172 0.840 19.112 1.00 73.31 212 ASP A C 1
ATOM 1702 O O . ASP A 1 212 ? -47.386 1.424 18.050 1.00 73.31 212 ASP A O 1
ATOM 1706 N N . GLN A 1 213 ? -48.151 0.217 19.786 1.00 74.88 213 GLN A N 1
ATOM 1707 C CA . GLN A 1 213 ? -49.558 0.236 19.373 1.00 74.88 213 GLN A CA 1
ATOM 1708 C C . GLN A 1 213 ? -50.162 1.644 19.407 1.00 74.88 213 GLN A C 1
ATOM 1710 O O . GLN A 1 213 ? -50.927 2.002 18.503 1.00 74.88 213 GLN A O 1
ATOM 1715 N N . LEU A 1 214 ? -49.851 2.434 20.436 1.00 74.31 214 LEU A N 1
ATOM 1716 C CA . LEU A 1 214 ? -50.289 3.822 20.546 1.00 74.31 214 LEU A CA 1
ATOM 1717 C C . LEU A 1 214 ? -49.690 4.682 19.436 1.00 74.31 214 LEU A C 1
ATOM 1719 O O . LEU A 1 214 ? -50.435 5.440 18.824 1.00 74.31 214 LEU A O 1
ATOM 1723 N N . ASP A 1 215 ? -48.420 4.503 19.089 1.00 73.31 215 ASP A N 1
ATOM 1724 C CA . ASP A 1 215 ? -47.779 5.206 17.979 1.00 73.31 215 ASP A CA 1
ATOM 1725 C C . ASP A 1 215 ? -48.467 4.894 16.643 1.00 73.31 215 ASP A C 1
ATOM 1727 O O . ASP A 1 215 ? -48.670 5.798 15.828 1.00 73.31 215 ASP A O 1
ATOM 1731 N N . ILE A 1 216 ? -48.942 3.654 16.427 1.00 67.62 216 ILE A N 1
ATOM 1732 C CA . ILE A 1 216 ? -49.798 3.334 15.264 1.00 67.62 216 ILE A CA 1
ATOM 1733 C C . ILE A 1 216 ? -51.084 4.156 15.302 1.00 67.62 216 ILE A C 1
ATOM 1735 O O . ILE A 1 216 ? -51.477 4.737 14.291 1.00 67.62 216 ILE A O 1
ATOM 1739 N N . LYS A 1 217 ? -51.766 4.180 16.452 1.00 73.56 217 LYS A N 1
ATOM 1740 C CA . LYS A 1 217 ? -53.056 4.862 16.600 1.00 73.56 217 LYS A CA 1
ATOM 1741 C C . LYS A 1 217 ? -52.905 6.372 16.433 1.00 73.56 217 LYS A C 1
ATOM 1743 O O . LYS A 1 217 ? -53.693 6.967 15.706 1.00 73.56 217 LYS A O 1
ATOM 1748 N N . ILE A 1 218 ? -51.880 6.978 17.029 1.00 75.81 218 ILE A N 1
ATOM 1749 C CA . ILE A 1 218 ? -51.563 8.404 16.897 1.00 75.81 218 ILE A CA 1
ATOM 1750 C C . ILE A 1 218 ? -51.248 8.729 15.438 1.00 75.81 218 ILE A C 1
ATOM 1752 O O . ILE A 1 218 ? -51.828 9.655 14.878 1.00 75.81 218 ILE A O 1
ATOM 1756 N N . ALA A 1 219 ? -50.393 7.945 14.784 1.00 66.44 219 ALA A N 1
ATOM 1757 C CA . ALA A 1 219 ? -50.041 8.181 13.390 1.00 66.44 219 ALA A CA 1
ATOM 1758 C C . ALA A 1 219 ? -51.243 8.001 12.438 1.00 66.44 219 ALA A C 1
ATOM 1760 O O . ALA A 1 219 ? -51.395 8.774 11.489 1.00 66.44 219 ALA A O 1
ATOM 1761 N N . LEU A 1 220 ? -52.138 7.040 12.705 1.00 71.44 220 LEU A N 1
ATOM 1762 C CA . LEU A 1 220 ? -53.402 6.888 11.974 1.00 71.44 220 LEU A CA 1
ATOM 1763 C C . LEU A 1 220 ? -54.341 8.072 12.213 1.00 71.44 220 LEU A C 1
ATOM 1765 O O . LEU A 1 220 ? -54.921 8.579 11.260 1.00 71.44 220 LEU A O 1
ATOM 1769 N N . LEU A 1 221 ? -54.459 8.551 13.452 1.00 73.38 221 LEU A N 1
ATOM 1770 C CA . LEU A 1 221 ? -55.273 9.719 13.790 1.00 73.38 221 LEU A CA 1
ATOM 1771 C C . LEU A 1 221 ? -54.749 10.992 13.124 1.00 73.38 221 LEU A C 1
ATOM 1773 O O . LEU A 1 221 ? -55.539 11.752 12.575 1.00 73.38 221 LEU A O 1
ATOM 1777 N N . VAL A 1 222 ? -53.432 11.211 13.108 1.00 73.75 222 VAL A N 1
ATOM 1778 C CA . VAL A 1 222 ? -52.813 12.348 12.411 1.00 73.75 222 VAL A CA 1
ATOM 1779 C C . VAL A 1 222 ? -53.082 12.266 10.908 1.00 73.75 222 VAL A C 1
ATOM 1781 O O . VAL A 1 222 ? -53.495 13.256 10.309 1.00 73.75 222 VAL A O 1
ATOM 1784 N N . LYS A 1 223 ? -52.928 11.085 10.295 1.00 67.31 223 LYS A N 1
ATOM 1785 C CA . LYS A 1 223 ? -53.236 10.884 8.872 1.00 67.31 223 LYS A CA 1
ATOM 1786 C C . LYS A 1 223 ? -54.725 11.099 8.569 1.00 67.31 223 LYS A C 1
ATOM 1788 O O . LYS A 1 223 ? -55.060 11.746 7.578 1.00 67.31 223 LYS A O 1
ATOM 1793 N N . ASN A 1 224 ? -55.614 10.609 9.431 1.00 71.88 224 ASN A N 1
ATOM 1794 C CA . ASN A 1 224 ? -57.059 10.790 9.295 1.00 71.88 224 ASN A CA 1
ATOM 1795 C C . ASN A 1 224 ? -57.470 12.255 9.487 1.00 71.88 224 ASN A C 1
ATOM 1797 O O . ASN A 1 224 ? -58.314 12.748 8.755 1.00 71.88 224 ASN A O 1
ATOM 1801 N N . LYS A 1 225 ? -56.833 12.984 10.408 1.00 71.12 225 LYS A N 1
ATOM 1802 C CA . LYS A 1 225 ? -57.057 14.423 10.587 1.00 71.12 225 LYS A CA 1
ATOM 1803 C C . LYS A 1 225 ? -56.608 15.221 9.362 1.00 71.12 225 LYS A C 1
ATOM 1805 O O . LYS A 1 225 ? -57.362 16.058 8.890 1.00 71.12 225 LYS A O 1
ATOM 1810 N N . ILE A 1 226 ? -55.422 14.933 8.817 1.00 63.62 226 ILE A N 1
ATOM 1811 C CA . ILE A 1 226 ? -54.916 15.605 7.606 1.00 63.62 226 ILE A CA 1
ATOM 1812 C C . ILE A 1 226 ? -55.838 15.339 6.407 1.00 63.62 226 ILE A C 1
ATOM 1814 O O . ILE A 1 226 ? -56.176 16.272 5.686 1.00 63.62 226 ILE A O 1
ATOM 1818 N N . THR A 1 227 ? -56.280 14.091 6.220 1.00 65.56 227 THR A N 1
ATOM 1819 C CA . THR A 1 227 ? -57.200 13.732 5.125 1.00 65.56 227 THR A CA 1
ATOM 1820 C C . THR A 1 227 ? -58.585 14.354 5.302 1.00 65.56 227 THR A C 1
ATOM 1822 O O . THR A 1 227 ? -59.145 14.846 4.327 1.00 65.56 227 THR A O 1
ATOM 1825 N N . LEU A 1 228 ? -59.123 14.416 6.526 1.00 63.06 228 LEU A N 1
ATOM 1826 C CA . LEU A 1 228 ? -60.386 15.108 6.798 1.00 63.06 228 LEU A CA 1
ATOM 1827 C C . LEU A 1 228 ? -60.259 16.622 6.562 1.00 63.06 228 LEU A C 1
ATOM 1829 O O . LEU A 1 228 ? -61.126 17.207 5.924 1.00 63.06 228 LEU A O 1
ATOM 1833 N N . ASP A 1 229 ? -59.162 17.248 7.001 1.00 63.78 229 ASP A N 1
ATOM 1834 C CA . ASP A 1 229 ? -58.889 18.671 6.760 1.00 63.78 229 ASP A CA 1
ATOM 1835 C C . ASP A 1 229 ? -58.697 18.983 5.264 1.00 63.78 229 ASP A C 1
ATOM 1837 O O . ASP A 1 229 ? -59.032 20.076 4.809 1.00 63.78 229 ASP A O 1
ATOM 1841 N N . GLU A 1 230 ? -58.141 18.064 4.468 1.00 63.72 230 GLU A N 1
ATOM 1842 C CA . GLU A 1 230 ? -58.091 18.185 3.002 1.00 63.72 230 GLU A CA 1
ATOM 1843 C C . GLU A 1 230 ? -59.485 18.070 2.370 1.00 63.72 230 GLU A C 1
ATOM 1845 O O . GLU A 1 230 ? -59.837 18.895 1.527 1.00 63.72 230 GLU A O 1
ATOM 1850 N N . VAL A 1 231 ? -60.312 17.118 2.812 1.00 60.91 231 VAL A N 1
ATOM 1851 C CA . VAL A 1 231 ? -61.690 16.942 2.318 1.00 60.91 231 VAL A CA 1
ATOM 1852 C C . VAL A 1 231 ? -62.574 18.140 2.676 1.00 60.91 231 VAL A C 1
ATOM 1854 O O . VAL A 1 231 ? -63.274 18.660 1.810 1.00 60.91 231 VAL A O 1
ATOM 1857 N N . VAL A 1 232 ? -62.499 18.645 3.911 1.00 60.84 232 VAL A N 1
ATOM 1858 C CA . VAL A 1 232 ? -63.262 19.822 4.366 1.00 60.84 232 VAL A CA 1
ATOM 1859 C C . VAL A 1 232 ? -62.848 21.086 3.601 1.00 60.84 232 VAL A C 1
ATOM 1861 O O . VAL A 1 232 ? -63.706 21.906 3.259 1.00 60.84 232 VAL A O 1
ATOM 1864 N N . ARG A 1 233 ? -61.556 21.232 3.269 1.00 60.91 233 ARG A N 1
ATOM 1865 C CA . ARG A 1 233 ? -61.059 22.328 2.417 1.00 60.91 233 ARG A CA 1
ATOM 1866 C C . ARG A 1 233 ? -61.518 22.204 0.964 1.00 60.91 233 ARG A C 1
ATOM 1868 O O . ARG A 1 233 ? -61.870 23.213 0.361 1.00 60.91 233 ARG A O 1
ATOM 1875 N N . HIS A 1 234 ? -61.567 20.995 0.407 1.00 54.81 234 HIS A N 1
ATOM 1876 C CA . HIS A 1 234 ? -62.089 20.773 -0.945 1.00 54.81 234 HIS A CA 1
ATOM 1877 C C . HIS A 1 234 ? -63.613 20.954 -1.037 1.00 54.81 234 HIS A C 1
ATOM 1879 O O . HIS A 1 234 ? -64.098 21.459 -2.048 1.00 54.81 234 HIS A O 1
ATOM 1885 N N . GLN A 1 235 ? -64.358 20.628 0.022 1.00 53.94 235 GLN A N 1
ATOM 1886 C CA . GLN A 1 235 ? -65.809 20.818 0.092 1.00 53.94 235 GLN A CA 1
ATOM 1887 C C . GLN A 1 235 ? -66.215 22.301 0.163 1.00 53.94 235 GLN A C 1
ATOM 1889 O O . GLN A 1 235 ? -67.249 22.673 -0.384 1.00 53.94 235 GLN A O 1
ATOM 1894 N N . HIS A 1 236 ? -65.399 23.165 0.780 1.00 55.34 236 HIS A N 1
ATOM 1895 C CA . HIS A 1 236 ? -65.671 24.609 0.817 1.00 55.34 236 HIS A CA 1
ATOM 1896 C C . HIS A 1 236 ? -65.424 25.325 -0.521 1.00 55.34 236 HIS A C 1
ATOM 1898 O O . HIS A 1 236 ? -65.994 26.390 -0.741 1.00 55.34 236 HIS A O 1
ATOM 1904 N N . ASN A 1 237 ? -64.621 24.749 -1.423 1.00 53.44 237 ASN A N 1
ATOM 1905 C CA . ASN A 1 237 ? -64.280 25.385 -2.701 1.00 53.44 237 ASN A CA 1
ATOM 1906 C C . ASN A 1 237 ? -65.150 24.934 -3.887 1.00 53.44 237 ASN A C 1
ATOM 1908 O O . ASN A 1 237 ? -65.164 25.619 -4.905 1.00 53.44 237 ASN A O 1
ATOM 1912 N N . TYR A 1 238 ? -65.893 23.828 -3.774 1.00 49.59 238 TYR A N 1
ATOM 1913 C CA . TYR A 1 238 ? -66.822 23.365 -4.811 1.00 49.59 238 TYR A CA 1
ATOM 1914 C C . TYR A 1 238 ? -68.119 22.859 -4.168 1.00 49.59 238 TYR A C 1
ATOM 1916 O O . TYR A 1 238 ? -68.239 21.701 -3.771 1.00 49.59 238 TYR A O 1
ATOM 1924 N N . GLY A 1 239 ? -69.103 23.752 -4.048 1.00 50.69 239 GLY A N 1
ATOM 1925 C CA . GLY A 1 239 ? -70.450 23.416 -3.595 1.00 50.69 239 GLY A CA 1
ATOM 1926 C C . GLY A 1 239 ? -71.219 22.660 -4.677 1.00 50.69 239 GLY A C 1
ATOM 1927 O O . GLY A 1 239 ? -71.700 23.263 -5.631 1.00 50.69 239 GLY A O 1
ATOM 1928 N N . GLY A 1 240 ? -71.344 21.342 -4.530 1.00 46.53 240 GLY A N 1
ATOM 1929 C CA . GLY A 1 240 ? -72.209 20.526 -5.381 1.00 46.53 240 GLY A CA 1
ATOM 1930 C C . GLY A 1 240 ? -71.861 19.040 -5.340 1.00 46.53 240 GLY A C 1
ATOM 1931 O O . GLY A 1 240 ? -70.754 18.652 -5.694 1.00 46.53 240 GLY A O 1
ATOM 1932 N N . ASN A 1 241 ? -72.825 18.233 -4.885 1.00 51.97 241 ASN A N 1
ATOM 1933 C CA . ASN A 1 241 ? -72.907 16.767 -4.921 1.00 51.97 241 ASN A CA 1
ATOM 1934 C C . ASN A 1 241 ? -71.729 16.006 -5.556 1.00 51.97 241 ASN A C 1
ATOM 1936 O O . ASN A 1 241 ? -71.668 15.817 -6.768 1.00 51.97 241 ASN A O 1
ATOM 1940 N N . SER A 1 242 ? -70.889 15.407 -4.712 1.00 43.28 242 SER A N 1
ATOM 1941 C CA . SER A 1 242 ? -70.002 14.307 -5.111 1.00 43.28 242 SER A CA 1
ATOM 1942 C C . SER A 1 242 ? -69.967 13.195 -4.054 1.00 43.28 242 SER A C 1
ATOM 1944 O O . SER A 1 242 ? -68.927 12.637 -3.720 1.00 43.28 242 SER A O 1
ATOM 1946 N N . MET A 1 243 ? -71.149 12.792 -3.572 1.00 46.88 243 MET A N 1
ATOM 1947 C CA . MET A 1 243 ? -71.366 11.579 -2.763 1.00 46.88 243 MET A CA 1
ATOM 1948 C C . MET A 1 243 ? -71.258 10.284 -3.607 1.00 46.88 243 MET A C 1
ATOM 1950 O O . MET A 1 243 ? -72.028 9.348 -3.424 1.00 46.88 243 MET A O 1
ATOM 1954 N N . GLY A 1 244 ? -70.340 10.243 -4.580 1.00 46.25 244 GLY A N 1
ATOM 1955 C CA . GLY A 1 244 ? -70.273 9.190 -5.603 1.00 46.25 244 GLY A CA 1
ATOM 1956 C C . GLY A 1 244 ? -68.868 8.771 -6.044 1.00 46.25 244 GLY A C 1
ATOM 1957 O O . GLY A 1 244 ? -68.752 7.984 -6.974 1.00 46.25 244 GLY A O 1
ATOM 1958 N N . LEU A 1 245 ? -67.798 9.258 -5.402 1.00 44.81 245 LEU A N 1
ATOM 1959 C CA . LEU A 1 245 ? -66.413 8.947 -5.808 1.00 44.81 245 LEU A CA 1
ATOM 1960 C C . LEU A 1 245 ? -65.532 8.343 -4.702 1.00 44.81 245 LEU A C 1
ATOM 1962 O O . LEU A 1 245 ? -64.341 8.136 -4.910 1.00 44.81 245 LEU A O 1
ATOM 1966 N N . LEU A 1 246 ? -66.103 8.004 -3.540 1.00 46.66 246 LEU A N 1
ATOM 1967 C CA . LEU A 1 246 ? -65.351 7.421 -2.414 1.00 46.66 246 LEU A CA 1
ATOM 1968 C C . LEU A 1 246 ? -65.446 5.890 -2.315 1.00 46.66 246 LEU A C 1
ATOM 1970 O O . LEU A 1 246 ? -64.863 5.298 -1.413 1.00 46.66 246 LEU A O 1
ATOM 1974 N N . ALA A 1 247 ? -66.124 5.236 -3.258 1.00 41.72 247 ALA A N 1
ATOM 1975 C CA . ALA A 1 247 ? -66.241 3.782 -3.320 1.00 41.72 247 ALA A CA 1
ATOM 1976 C C . ALA A 1 247 ? -65.422 3.210 -4.490 1.00 41.72 247 ALA A C 1
ATOM 1978 O O . ALA A 1 247 ? -66.008 2.658 -5.411 1.00 41.72 247 ALA A O 1
ATOM 1979 N N . ASN A 1 248 ? -64.096 3.426 -4.494 1.00 37.00 248 ASN A N 1
ATOM 1980 C CA . ASN A 1 248 ? -63.086 2.553 -5.142 1.00 37.00 248 ASN A CA 1
ATOM 1981 C C . ASN A 1 248 ? -61.668 3.149 -5.228 1.00 37.00 248 ASN A C 1
ATOM 1983 O O . ASN A 1 248 ? -60.885 2.770 -6.096 1.00 37.00 248 ASN A O 1
ATOM 1987 N N . SER A 1 249 ? -61.247 4.011 -4.301 1.00 38.16 249 SER A N 1
ATOM 1988 C CA . SER A 1 249 ? -59.811 4.099 -4.033 1.00 38.16 249 SER A CA 1
ATOM 1989 C C . SER A 1 249 ? -59.454 2.979 -3.065 1.00 38.16 249 SER A C 1
ATOM 1991 O O . SER A 1 249 ? -59.352 3.156 -1.852 1.00 38.16 249 SER A O 1
ATOM 1993 N N . THR A 1 250 ? -59.238 1.779 -3.606 1.00 39.09 250 THR A N 1
ATOM 1994 C CA . THR A 1 250 ? -58.278 0.877 -2.980 1.00 39.09 250 THR A CA 1
ATOM 1995 C C . THR A 1 250 ? -57.038 1.720 -2.706 1.00 39.09 250 THR A C 1
ATOM 1997 O O . THR A 1 250 ? -56.356 2.154 -3.635 1.00 39.09 250 THR A O 1
ATOM 2000 N N . ILE A 1 251 ? -56.757 2.001 -1.431 1.00 46.12 251 ILE A N 1
ATOM 2001 C CA . ILE A 1 251 ? -55.487 2.573 -0.972 1.00 46.12 251 ILE A CA 1
ATOM 2002 C C . ILE A 1 251 ? -54.432 1.463 -1.107 1.00 46.12 251 ILE A C 1
ATOM 2004 O O . ILE A 1 251 ? -53.783 1.024 -0.164 1.00 46.12 251 ILE A O 1
ATOM 2008 N N . THR A 1 252 ? -54.287 0.938 -2.315 1.00 43.31 252 THR A N 1
ATOM 2009 C CA . THR A 1 252 ? -53.036 0.416 -2.816 1.00 43.31 252 THR A CA 1
ATOM 2010 C C . THR A 1 252 ? -52.181 1.647 -3.034 1.00 43.31 252 THR A C 1
ATOM 2012 O O . THR A 1 252 ? -52.387 2.384 -3.996 1.00 43.31 252 THR A O 1
ATOM 2015 N N . SER A 1 253 ? -51.270 1.920 -2.096 1.00 43.97 253 SER A N 1
ATOM 2016 C CA . SER A 1 253 ? -50.169 2.853 -2.321 1.00 43.97 253 SER A CA 1
ATOM 2017 C C . SER A 1 253 ? -49.594 2.561 -3.708 1.00 43.97 253 SER A C 1
ATOM 2019 O O . SER A 1 253 ? -48.965 1.524 -3.899 1.00 43.97 253 SER A O 1
ATOM 2021 N N . ALA A 1 254 ? -49.822 3.453 -4.677 1.00 47.47 254 ALA A N 1
ATOM 2022 C CA . ALA A 1 254 ? -49.316 3.308 -6.045 1.00 47.47 254 ALA A CA 1
ATOM 2023 C C . ALA A 1 254 ? -47.779 3.171 -6.081 1.00 47.47 254 ALA A C 1
ATOM 2025 O O . ALA A 1 254 ? -47.205 2.691 -7.051 1.00 47.47 254 ALA A O 1
ATOM 2026 N N . ASN A 1 255 ? -47.113 3.522 -4.976 1.00 49.62 255 ASN A N 1
ATOM 2027 C CA . ASN A 1 255 ? -45.715 3.234 -4.722 1.00 49.62 255 ASN A CA 1
ATOM 2028 C C . ASN A 1 255 ? -45.563 2.037 -3.772 1.00 49.62 255 ASN A C 1
ATOM 2030 O O . ASN A 1 255 ? -45.679 2.174 -2.554 1.00 49.62 255 ASN A O 1
ATOM 2034 N N . GLN A 1 256 ? -45.160 0.884 -4.313 1.00 54.09 256 GLN A N 1
ATOM 2035 C CA . GLN A 1 256 ? -44.698 -0.303 -3.564 1.00 54.09 256 GLN A CA 1
ATOM 2036 C C . GLN A 1 256 ? -43.500 -0.015 -2.614 1.00 54.09 256 GLN A C 1
ATOM 2038 O O . GLN A 1 256 ? -43.094 -0.851 -1.795 1.00 54.09 256 GLN A O 1
ATOM 2043 N N . PHE A 1 257 ? -42.915 1.181 -2.728 1.00 54.28 257 PHE A N 1
ATOM 2044 C CA . PHE A 1 257 ? -41.802 1.696 -1.930 1.00 54.28 257 PHE A CA 1
ATOM 2045 C C . PHE A 1 257 ? -42.218 2.719 -0.863 1.00 54.28 257 PHE A C 1
ATOM 2047 O O . PHE A 1 257 ? -41.348 3.256 -0.180 1.00 54.28 257 PHE A O 1
ATOM 2054 N N . ASP A 1 258 ? -43.514 2.993 -0.684 1.00 59.91 258 ASP A N 1
ATOM 2055 C CA . ASP A 1 258 ? -43.967 3.908 0.364 1.00 59.91 258 ASP A CA 1
ATOM 2056 C C . ASP A 1 258 ? -43.873 3.257 1.758 1.00 59.91 258 ASP A C 1
ATOM 2058 O O . ASP A 1 258 ? -44.752 2.519 2.218 1.00 59.91 258 ASP A O 1
ATOM 2062 N N . LEU A 1 259 ? -42.757 3.529 2.437 1.00 61.34 259 LEU A N 1
ATOM 2063 C CA . LEU A 1 259 ? -42.483 3.089 3.807 1.00 61.34 259 LEU A CA 1
ATOM 2064 C C . LEU A 1 259 ? -43.220 3.929 4.863 1.00 61.34 259 LEU A C 1
ATOM 2066 O O . LEU A 1 259 ? -43.160 3.593 6.043 1.00 61.34 259 LEU A O 1
ATOM 2070 N N . LYS A 1 260 ? -43.919 5.005 4.465 1.00 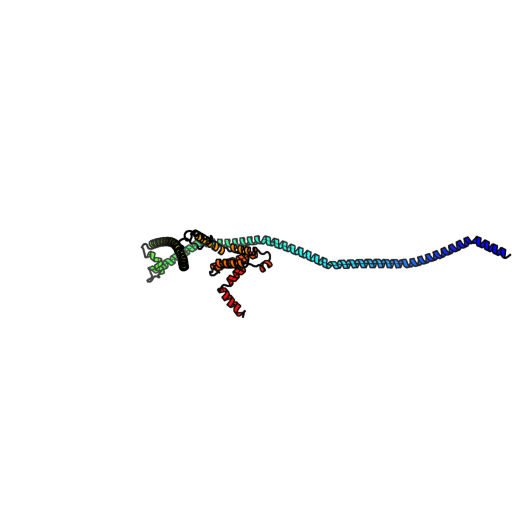57.94 260 LYS A N 1
ATOM 2071 C CA . LYS A 1 260 ? -44.737 5.824 5.377 1.00 57.94 260 LYS A CA 1
ATOM 2072 C C . LYS A 1 260 ? -46.131 5.241 5.606 1.00 57.94 260 LYS A C 1
ATOM 2074 O O . LYS A 1 260 ? -46.868 5.725 6.465 1.00 57.94 260 LYS A O 1
ATOM 2079 N N . ALA A 1 261 ? -46.521 4.217 4.846 1.00 60.03 261 ALA A N 1
ATOM 2080 C CA . ALA A 1 261 ? -47.791 3.540 5.047 1.00 60.03 261 ALA A CA 1
ATOM 2081 C C . ALA A 1 261 ? -47.800 2.797 6.397 1.00 60.03 261 ALA A C 1
ATOM 2083 O O . ALA A 1 261 ? -46.936 1.970 6.674 1.00 60.03 261 ALA A O 1
ATOM 2084 N N . LEU A 1 262 ? -48.825 3.055 7.215 1.00 60.31 262 LEU A N 1
ATOM 2085 C CA . LEU A 1 262 ? -49.060 2.477 8.551 1.00 60.31 262 LEU A CA 1
ATOM 2086 C C . LEU A 1 262 ? -49.433 0.982 8.548 1.00 60.31 262 LEU A C 1
ATOM 2088 O O . LEU A 1 262 ? -50.080 0.491 9.470 1.00 60.31 262 LEU A O 1
ATOM 2092 N N . ASN A 1 263 ? -49.046 0.243 7.510 1.00 67.12 263 ASN A N 1
ATOM 2093 C CA . ASN A 1 263 ? -49.346 -1.174 7.380 1.00 67.12 263 ASN A CA 1
ATOM 2094 C C . ASN A 1 263 ? -48.199 -2.034 7.972 1.00 67.12 263 ASN A C 1
ATOM 2096 O O . ASN A 1 263 ? -47.027 -1.644 7.977 1.00 67.12 263 ASN A O 1
ATOM 2100 N N . LYS A 1 264 ? -48.535 -3.228 8.486 1.00 69.12 264 LYS A N 1
ATOM 2101 C CA . LYS A 1 264 ? -47.578 -4.144 9.145 1.00 69.12 264 LYS A CA 1
ATOM 2102 C C . LYS A 1 264 ? -46.415 -4.547 8.223 1.00 69.12 264 LYS A C 1
ATOM 2104 O O . LYS A 1 264 ? -45.289 -4.707 8.686 1.00 69.12 264 LYS A O 1
ATOM 2109 N N . SER A 1 265 ? -46.676 -4.672 6.921 1.00 71.25 265 SER A N 1
ATOM 2110 C CA . SER A 1 265 ? -45.679 -5.056 5.916 1.00 71.25 265 SER A CA 1
ATOM 2111 C C . SER A 1 265 ? -44.643 -3.953 5.659 1.00 71.25 265 SER A C 1
ATOM 2113 O O . SER A 1 265 ? -43.448 -4.230 5.619 1.00 71.25 265 SER A O 1
ATOM 2115 N N . SER A 1 266 ? -45.075 -2.700 5.531 1.00 72.50 266 SER A N 1
ATOM 2116 C CA . SER A 1 266 ? -44.244 -1.511 5.335 1.00 72.50 266 SER A CA 1
ATOM 2117 C C . SER A 1 266 ? -43.392 -1.240 6.567 1.00 72.50 266 SER A C 1
ATOM 2119 O O . SER A 1 266 ? -42.227 -0.892 6.408 1.00 72.50 266 SER A O 1
ATOM 2121 N N . ARG A 1 267 ? -43.905 -1.493 7.782 1.00 72.44 267 ARG A N 1
ATOM 2122 C CA . ARG A 1 267 ? -43.098 -1.401 9.010 1.00 72.44 267 ARG A CA 1
ATOM 2123 C C . ARG A 1 267 ? -42.031 -2.492 9.086 1.00 72.44 267 ARG A C 1
ATOM 2125 O O . ARG A 1 267 ? -40.873 -2.170 9.315 1.00 72.44 267 ARG A O 1
ATOM 2132 N N . LYS A 1 268 ? -42.382 -3.751 8.800 1.00 79.31 268 LYS A N 1
ATOM 2133 C CA . LYS A 1 268 ? -41.392 -4.841 8.721 1.00 79.31 268 LYS A CA 1
ATOM 2134 C C . LYS A 1 268 ? -40.328 -4.555 7.653 1.00 79.31 268 LYS A C 1
ATOM 2136 O O . LYS A 1 268 ? -39.146 -4.821 7.854 1.00 79.31 268 LYS A O 1
ATOM 2141 N N . LYS A 1 269 ? -40.732 -3.968 6.522 1.00 80.62 269 LYS A N 1
ATOM 2142 C CA . LYS A 1 269 ? -39.823 -3.536 5.452 1.00 80.62 269 LYS A CA 1
ATOM 2143 C C . LYS A 1 269 ? -38.935 -2.367 5.899 1.00 80.62 269 LYS A C 1
ATOM 2145 O O . LYS A 1 269 ? -37.749 -2.379 5.596 1.00 80.62 269 LYS A O 1
ATOM 2150 N N . LEU A 1 270 ? -39.470 -1.401 6.648 1.00 82.25 270 LEU A N 1
ATOM 2151 C CA . LEU A 1 270 ? -38.708 -0.292 7.233 1.00 82.25 270 LEU A CA 1
ATOM 2152 C C . LEU A 1 270 ? -37.659 -0.799 8.228 1.00 82.25 270 LEU A C 1
ATOM 2154 O O . LEU A 1 270 ? -36.507 -0.396 8.137 1.00 82.25 270 LEU A O 1
ATOM 2158 N N . GLU A 1 271 ? -38.033 -1.711 9.121 1.00 83.56 271 GLU A N 1
ATOM 2159 C CA . GLU A 1 271 ? -37.118 -2.361 10.064 1.00 83.56 271 GLU A CA 1
ATOM 2160 C C . GLU A 1 271 ? -36.019 -3.144 9.327 1.00 83.56 271 GLU A C 1
ATOM 2162 O O . GLU A 1 271 ? -34.834 -3.010 9.626 1.00 83.56 271 GLU A O 1
ATOM 2167 N N . SER A 1 272 ? -36.386 -3.873 8.268 1.00 87.69 272 SER A N 1
ATOM 2168 C CA . SER A 1 272 ? -35.416 -4.564 7.405 1.00 87.69 272 SER A CA 1
ATOM 2169 C C . SER A 1 272 ? -34.448 -3.576 6.734 1.00 87.69 272 SER A C 1
ATOM 2171 O O . SER A 1 272 ? -33.245 -3.825 6.673 1.00 87.69 272 SER A O 1
ATOM 2173 N N . TYR A 1 273 ? -34.940 -2.421 6.269 1.00 89.94 273 TYR A N 1
ATOM 2174 C CA . TYR A 1 273 ? -34.084 -1.357 5.737 1.00 89.94 273 TYR A CA 1
ATOM 2175 C C . TYR A 1 273 ? -33.205 -0.717 6.813 1.00 89.94 273 TYR A C 1
ATOM 2177 O O . TYR A 1 273 ? -32.057 -0.399 6.524 1.00 89.94 273 TYR A O 1
ATOM 2185 N N . GLN A 1 274 ? -33.685 -0.562 8.049 1.00 89.06 274 GLN A N 1
ATOM 2186 C CA . GLN A 1 274 ? -32.857 -0.091 9.161 1.00 89.06 274 GLN A CA 1
ATOM 2187 C C . GLN A 1 274 ? -31.697 -1.055 9.427 1.00 89.06 274 GLN A C 1
ATOM 2189 O O . GLN A 1 274 ? -30.559 -0.607 9.557 1.00 89.06 274 GLN A O 1
ATOM 2194 N N . GLN A 1 275 ? -31.952 -2.367 9.423 1.00 92.19 275 GLN A N 1
ATOM 2195 C CA . GLN A 1 275 ? -30.900 -3.382 9.544 1.00 92.19 275 GLN A CA 1
ATOM 2196 C C . GLN A 1 275 ? -29.916 -3.344 8.364 1.00 92.19 275 GLN A C 1
ATOM 2198 O O . GLN A 1 275 ? -28.699 -3.422 8.564 1.00 92.19 275 GLN A O 1
ATOM 2203 N N . LEU A 1 276 ? -30.415 -3.161 7.135 1.00 93.31 276 LEU A N 1
ATOM 2204 C CA . LEU A 1 276 ? -29.572 -2.987 5.950 1.00 93.31 276 LEU A CA 1
ATOM 2205 C C . LEU A 1 276 ? -28.686 -1.741 6.070 1.00 93.31 276 LEU A C 1
ATOM 2207 O O . LEU A 1 276 ? -27.481 -1.817 5.854 1.00 93.31 276 LEU A O 1
ATOM 2211 N N . PHE A 1 277 ? -29.259 -0.597 6.439 1.00 93.88 277 PHE A N 1
ATOM 2212 C CA . PHE A 1 277 ? -28.533 0.661 6.595 1.00 93.88 277 PHE A CA 1
ATOM 2213 C C . PHE A 1 277 ? -27.511 0.594 7.724 1.00 93.88 277 PHE A C 1
ATOM 2215 O O . PHE A 1 277 ? -26.389 1.062 7.549 1.00 93.88 277 PHE A O 1
ATOM 2222 N N . PHE A 1 278 ? -27.844 -0.063 8.833 1.00 93.38 278 PHE A N 1
ATOM 2223 C CA . PHE A 1 278 ? -26.889 -0.345 9.897 1.00 93.38 278 PHE A CA 1
ATOM 2224 C C . PHE A 1 278 ? -25.722 -1.210 9.400 1.00 93.38 278 PHE A C 1
ATOM 2226 O O . PHE A 1 278 ? -24.558 -0.927 9.692 1.00 93.38 278 PHE A O 1
ATOM 2233 N N . SER A 1 279 ? -26.005 -2.225 8.582 1.00 94.00 279 SER A N 1
ATOM 2234 C CA . SER A 1 279 ? -24.970 -3.058 7.962 1.00 94.00 279 SER A CA 1
ATOM 2235 C C . SER A 1 279 ? -24.092 -2.244 7.005 1.00 94.00 279 SER A C 1
ATOM 2237 O O . SER A 1 279 ? -22.871 -2.329 7.082 1.00 94.00 279 SER A O 1
ATOM 2239 N N . LEU A 1 280 ? -24.680 -1.383 6.169 1.00 94.12 280 LEU A N 1
ATOM 2240 C CA . LEU A 1 280 ? -23.939 -0.494 5.263 1.00 94.12 280 LEU A CA 1
ATOM 2241 C C . LEU A 1 280 ? -23.083 0.545 6.006 1.00 94.12 280 LEU A C 1
ATOM 2243 O O . LEU A 1 280 ? -22.005 0.895 5.531 1.00 94.12 280 LEU A O 1
ATOM 2247 N N . GLN A 1 281 ? -23.533 1.027 7.168 1.00 94.06 281 GLN A N 1
ATOM 2248 C CA . GLN A 1 281 ? -22.754 1.937 8.012 1.00 94.06 281 GLN A CA 1
ATOM 2249 C C . GLN A 1 281 ? -21.563 1.229 8.670 1.00 94.06 281 GLN A C 1
ATOM 2251 O O . GLN A 1 281 ? -20.457 1.764 8.706 1.00 94.06 281 GLN A O 1
ATOM 2256 N N . THR A 1 282 ? -21.783 0.031 9.213 1.00 93.06 282 THR A N 1
ATOM 2257 C CA . THR A 1 282 ? -20.774 -0.697 10.003 1.00 93.06 282 THR A CA 1
ATOM 2258 C C . THR A 1 282 ? -19.741 -1.424 9.138 1.00 93.06 282 THR A C 1
ATOM 2260 O O . THR A 1 282 ? -18.583 -1.567 9.553 1.00 93.06 282 THR A O 1
ATOM 2263 N N . GLN A 1 283 ? -20.138 -1.843 7.932 1.00 94.94 283 GLN A N 1
ATOM 2264 C CA . GLN A 1 283 ? -19.330 -2.594 6.972 1.00 94.94 283 GLN A CA 1
ATOM 2265 C C . GLN A 1 283 ? -18.987 -1.730 5.740 1.00 94.94 283 GLN A C 1
ATOM 2267 O O . GLN A 1 283 ? -19.724 -1.719 4.749 1.00 94.94 283 GLN A O 1
ATOM 2272 N N . PRO A 1 284 ? -17.853 -1.001 5.760 1.00 94.12 284 PRO A N 1
ATOM 2273 C CA . PRO A 1 284 ? -17.522 -0.004 4.740 1.00 94.12 284 PRO A CA 1
ATOM 2274 C C . PRO A 1 284 ? -17.197 -0.596 3.359 1.00 94.12 284 PRO A C 1
ATOM 2276 O O . PRO A 1 284 ? -17.198 0.133 2.369 1.00 94.12 284 PRO A O 1
ATOM 2279 N N . GLN A 1 285 ? -16.916 -1.900 3.265 1.00 94.75 285 GLN A N 1
ATOM 2280 C CA . GLN A 1 285 ? -16.536 -2.562 2.016 1.00 94.75 285 GLN A CA 1
ATOM 2281 C C . GLN A 1 285 ? -17.636 -2.514 0.946 1.00 94.75 285 GLN A C 1
ATOM 2283 O O . GLN A 1 285 ? -17.321 -2.429 -0.238 1.00 94.75 285 GLN A O 1
ATOM 2288 N N . TYR A 1 286 ? -18.916 -2.524 1.337 1.00 94.81 286 TYR A N 1
ATOM 2289 C CA . TYR A 1 286 ? -20.020 -2.496 0.374 1.00 94.81 286 TYR A CA 1
ATOM 2290 C C . TYR A 1 286 ? -20.107 -1.147 -0.340 1.00 94.81 286 TYR A C 1
ATOM 2292 O O . TYR A 1 286 ? -20.157 -1.091 -1.566 1.00 94.81 286 TYR A O 1
ATOM 2300 N N . LEU A 1 287 ? -20.071 -0.054 0.427 1.00 95.00 287 LEU A N 1
ATOM 2301 C CA . LEU A 1 287 ? -20.128 1.298 -0.124 1.00 95.00 287 LEU A CA 1
ATOM 2302 C C . LEU A 1 287 ? -18.830 1.671 -0.856 1.00 95.00 287 LEU A C 1
ATOM 2304 O O . LEU A 1 287 ? -18.894 2.323 -1.891 1.00 95.00 287 LEU A O 1
ATOM 2308 N N . ALA A 1 288 ? -17.665 1.209 -0.388 1.00 94.00 288 ALA A N 1
ATOM 2309 C CA . ALA A 1 288 ? -16.396 1.417 -1.091 1.00 94.00 288 ALA A CA 1
ATOM 2310 C C . ALA A 1 288 ? -16.401 0.792 -2.500 1.00 94.00 288 ALA A C 1
ATOM 2312 O O . ALA A 1 288 ? -16.039 1.458 -3.470 1.00 94.00 288 ALA A O 1
ATOM 2313 N N . ARG A 1 289 ? -16.890 -0.449 -2.636 1.00 93.06 289 ARG A N 1
ATOM 2314 C CA . ARG A 1 289 ? -17.045 -1.111 -3.944 1.00 93.06 289 ARG A CA 1
ATOM 2315 C C . ARG A 1 289 ? -18.071 -0.415 -4.834 1.00 93.06 289 ARG A C 1
ATOM 2317 O O . ARG A 1 289 ? -17.845 -0.287 -6.034 1.00 93.06 289 ARG A O 1
ATOM 2324 N N . LEU A 1 290 ? -19.167 0.080 -4.253 1.00 91.94 290 LEU A N 1
ATOM 2325 C CA . LEU A 1 290 ? -20.145 0.887 -4.984 1.00 91.94 290 LEU A CA 1
ATOM 2326 C C . LEU A 1 290 ? -19.496 2.148 -5.573 1.00 91.94 290 LEU A C 1
ATOM 2328 O O . LEU A 1 290 ? -19.726 2.461 -6.734 1.00 91.94 290 LEU A O 1
ATOM 2332 N N . PHE A 1 291 ? -18.660 2.855 -4.810 1.00 92.81 291 PHE A N 1
ATOM 2333 C CA . PHE A 1 291 ? -17.986 4.068 -5.287 1.00 92.81 291 PHE A CA 1
ATOM 2334 C C . PHE A 1 291 ? -17.042 3.803 -6.459 1.00 92.81 291 PHE A C 1
ATOM 2336 O O . PHE A 1 291 ? -17.059 4.561 -7.430 1.00 92.81 291 PHE A O 1
ATOM 2343 N N . LYS A 1 292 ? -16.287 2.701 -6.396 1.00 89.81 292 LYS A N 1
ATOM 2344 C CA . LYS A 1 292 ? -15.447 2.235 -7.503 1.00 89.81 292 LYS A CA 1
ATOM 2345 C C . LYS A 1 292 ? -16.283 1.976 -8.762 1.00 89.81 292 LYS A C 1
ATOM 2347 O O . LYS A 1 292 ? -15.950 2.468 -9.838 1.00 89.81 292 LYS A O 1
ATOM 2352 N N . HIS A 1 293 ? -17.413 1.286 -8.608 1.00 90.25 293 HIS A N 1
ATOM 2353 C CA . HIS A 1 293 ? -18.316 0.972 -9.713 1.00 90.25 293 HIS A CA 1
ATOM 2354 C C . HIS A 1 293 ? -18.954 2.221 -10.346 1.00 90.25 293 HIS A C 1
ATOM 2356 O O . HIS A 1 293 ? -19.024 2.326 -11.568 1.00 90.25 293 HIS A O 1
ATOM 2362 N N . LEU A 1 294 ? -19.359 3.207 -9.535 1.00 88.88 294 LEU A N 1
ATOM 2363 C CA . LEU A 1 294 ? -19.923 4.472 -10.031 1.00 88.88 294 LEU A CA 1
ATOM 2364 C C . LEU A 1 294 ? -18.954 5.227 -10.946 1.00 88.88 294 LEU A C 1
ATOM 2366 O O . LEU A 1 294 ? -19.393 5.847 -11.920 1.00 88.88 294 LEU A O 1
ATOM 2370 N N . ARG A 1 295 ? -17.653 5.151 -10.637 1.00 86.00 295 ARG A N 1
ATOM 2371 C CA . ARG A 1 295 ? -16.589 5.721 -11.465 1.00 86.00 295 ARG A CA 1
ATOM 2372 C C . ARG A 1 295 ? -16.406 4.943 -12.757 1.00 86.00 295 ARG A C 1
ATOM 2374 O O . ARG A 1 295 ? -16.347 5.560 -13.814 1.00 86.00 295 ARG A O 1
ATOM 2381 N N . GLU A 1 296 ? -16.318 3.619 -12.680 1.00 86.06 296 GLU A N 1
ATOM 2382 C CA . GLU A 1 296 ? -16.133 2.754 -13.856 1.00 86.06 296 GLU A CA 1
ATOM 2383 C C . GLU A 1 296 ? -17.271 2.906 -14.873 1.00 86.06 296 GLU A C 1
ATOM 2385 O O . GLU A 1 296 ? -17.028 2.886 -16.075 1.00 86.06 296 GLU A O 1
ATOM 2390 N N . GLN A 1 297 ? -18.500 3.127 -14.402 1.00 86.38 297 GLN A N 1
ATOM 2391 C CA . GLN A 1 297 ? -19.662 3.361 -15.261 1.00 86.38 297 GLN A CA 1
ATOM 2392 C C . GLN A 1 297 ? -19.753 4.783 -15.836 1.00 86.38 297 GLN A C 1
ATOM 2394 O O . GLN A 1 297 ? -20.634 5.042 -16.653 1.00 86.38 297 GLN A O 1
ATOM 2399 N N . GLY A 1 298 ? -18.886 5.716 -15.425 1.00 82.25 298 GLY A N 1
ATOM 2400 C CA . GLY A 1 298 ? -18.943 7.103 -15.896 1.00 82.25 298 GLY A CA 1
ATOM 2401 C C . GLY A 1 298 ? -20.250 7.808 -15.518 1.00 82.25 298 GLY A C 1
ATOM 2402 O O . GLY A 1 298 ? -20.820 8.534 -16.331 1.00 82.25 298 GLY A O 1
ATOM 2403 N N . THR A 1 299 ? -20.748 7.564 -14.300 1.00 84.62 299 THR A N 1
ATOM 2404 C CA . THR A 1 299 ? -22.051 8.077 -13.841 1.00 84.62 299 THR A CA 1
ATOM 2405 C C . THR A 1 299 ? -22.109 9.608 -13.949 1.00 84.62 299 THR A C 1
ATOM 2407 O O . THR A 1 299 ? -21.121 10.302 -13.698 1.00 84.62 299 THR A O 1
ATOM 2410 N N . SER A 1 300 ? -23.272 10.163 -14.304 1.00 86.56 300 SER A N 1
ATOM 2411 C CA . SER A 1 300 ? -23.419 11.608 -14.512 1.00 86.56 300 SER A CA 1
ATOM 2412 C C . SER A 1 300 ? -23.131 12.417 -13.235 1.00 86.56 300 SER A C 1
ATOM 2414 O O . SER A 1 300 ? -23.454 11.992 -12.124 1.00 86.56 300 SER A O 1
ATOM 2416 N N . GLU A 1 301 ? -22.588 13.636 -13.359 1.00 85.00 301 GLU A N 1
ATOM 2417 C CA . GLU A 1 301 ? -22.287 14.487 -12.187 1.00 85.00 301 GLU A CA 1
ATOM 2418 C C . GLU A 1 301 ? -23.537 14.804 -11.335 1.00 85.00 301 GLU A C 1
ATOM 2420 O O . GLU A 1 301 ? -23.458 14.916 -10.108 1.00 85.00 301 GLU A O 1
ATOM 2425 N N . LYS A 1 302 ? -24.722 14.874 -11.961 1.00 86.88 302 LYS A N 1
ATOM 2426 C CA . LYS A 1 302 ? -26.002 15.059 -11.253 1.00 86.88 302 LYS A CA 1
ATOM 2427 C C . LYS A 1 302 ? -26.311 13.882 -10.325 1.00 86.88 302 LYS A C 1
ATOM 2429 O O . LYS A 1 302 ? -26.714 14.083 -9.178 1.00 86.88 302 LYS A O 1
ATOM 2434 N N . GLU A 1 303 ? -26.113 12.660 -10.805 1.00 87.88 303 GLU A N 1
ATOM 2435 C CA . GLU A 1 303 ? -26.327 11.442 -10.023 1.00 87.88 303 GLU A CA 1
ATOM 2436 C C . GLU A 1 303 ? -25.253 11.266 -8.955 1.00 87.88 303 GLU A C 1
ATOM 2438 O O . GLU A 1 303 ? -25.587 10.958 -7.813 1.00 87.88 303 GLU A O 1
ATOM 2443 N N . TYR A 1 304 ? -23.994 11.581 -9.271 1.00 88.75 304 TYR A N 1
ATOM 2444 C CA . TYR A 1 304 ? -22.910 11.644 -8.289 1.00 88.75 304 TYR A CA 1
ATOM 2445 C C . TYR A 1 304 ? -23.284 12.519 -7.094 1.00 88.75 304 TYR A C 1
ATOM 2447 O O . TYR A 1 304 ? -23.164 12.087 -5.946 1.00 88.75 304 TYR A O 1
ATOM 2455 N N . LYS A 1 305 ? -23.799 13.728 -7.350 1.00 89.19 305 LYS A N 1
ATOM 2456 C CA . LYS A 1 305 ? -24.213 14.649 -6.287 1.00 89.19 305 LYS A CA 1
ATOM 2457 C C . LYS A 1 305 ? -25.395 14.114 -5.478 1.00 89.19 305 LYS A C 1
ATOM 2459 O O . LYS A 1 305 ? -25.452 14.300 -4.263 1.00 89.19 305 LYS A O 1
ATOM 2464 N N . ARG A 1 306 ? -26.337 13.429 -6.129 1.00 91.44 306 ARG A N 1
ATOM 2465 C CA . ARG A 1 306 ? -27.472 12.790 -5.451 1.00 91.44 306 ARG A CA 1
ATOM 2466 C C . ARG A 1 306 ? -27.006 11.668 -4.524 1.00 91.44 306 ARG A C 1
ATOM 2468 O O . ARG A 1 306 ? -27.459 11.602 -3.384 1.00 91.44 306 ARG A O 1
ATOM 2475 N N . ILE A 1 307 ? -26.092 10.820 -4.987 1.00 91.38 307 ILE A N 1
ATOM 2476 C CA . ILE A 1 307 ? -25.529 9.718 -4.198 1.00 91.38 307 ILE A CA 1
ATOM 2477 C C . ILE A 1 307 ? -24.696 10.267 -3.038 1.00 91.38 307 ILE A C 1
ATOM 2479 O O . ILE A 1 307 ? -24.807 9.774 -1.921 1.00 91.38 307 ILE A O 1
ATOM 2483 N N . GLU A 1 308 ? -23.929 11.332 -3.263 1.00 90.56 308 GLU A N 1
ATOM 2484 C CA . GLU A 1 308 ? -23.181 12.038 -2.218 1.00 90.56 308 GLU A CA 1
ATOM 2485 C C . GLU A 1 308 ? -24.110 12.487 -1.079 1.00 90.56 308 GLU A C 1
ATOM 2487 O O . GLU A 1 308 ? -23.847 12.190 0.086 1.00 90.56 308 GLU A O 1
ATOM 2492 N N . LEU A 1 309 ? -25.238 13.127 -1.404 1.00 91.38 309 LEU A N 1
ATOM 2493 C CA . LEU A 1 309 ? -26.234 13.542 -0.411 1.00 91.38 309 LEU A CA 1
ATOM 2494 C C . LEU A 1 309 ? -26.887 12.353 0.305 1.00 91.38 309 LEU A C 1
ATOM 2496 O O . LEU A 1 309 ? -27.096 12.417 1.516 1.00 91.38 309 LEU A O 1
ATOM 2500 N N . LEU A 1 310 ? -27.180 11.265 -0.413 1.00 92.69 310 LEU A N 1
ATOM 2501 C CA . LEU A 1 310 ? -27.741 10.046 0.178 1.00 92.69 310 LEU A CA 1
ATOM 2502 C C . LEU A 1 310 ? -26.775 9.404 1.176 1.00 92.69 310 LEU A C 1
ATOM 2504 O O . LEU A 1 310 ? -27.191 9.045 2.274 1.00 92.69 310 LEU A O 1
ATOM 2508 N N . VAL A 1 311 ? -25.490 9.304 0.832 1.00 93.06 311 VAL A N 1
ATOM 2509 C CA . VAL A 1 311 ? -24.460 8.775 1.734 1.00 93.06 311 VAL A CA 1
ATOM 2510 C C . VAL A 1 311 ? -24.305 9.695 2.944 1.00 93.06 311 VAL A C 1
ATOM 2512 O O . VAL A 1 311 ? -24.316 9.218 4.074 1.00 93.06 311 VAL A O 1
ATOM 2515 N N . MET A 1 312 ? -24.256 11.016 2.756 1.00 92.19 312 MET A N 1
ATOM 2516 C CA . MET A 1 312 ? -24.202 11.950 3.888 1.00 92.19 312 MET A CA 1
ATOM 2517 C C . MET A 1 312 ? -25.426 11.823 4.807 1.00 92.19 312 MET A C 1
ATOM 2519 O O . MET A 1 312 ? -25.273 11.821 6.028 1.00 92.19 312 MET A O 1
ATOM 2523 N N . SER A 1 313 ? -26.625 11.649 4.242 1.00 91.88 313 SER A N 1
ATOM 2524 C CA . SER A 1 313 ? -27.848 11.400 5.011 1.00 91.88 313 SER A CA 1
ATOM 2525 C C . SER A 1 313 ? -27.813 10.056 5.737 1.00 91.88 313 SER A C 1
ATOM 2527 O O . SER A 1 313 ? -28.273 9.975 6.875 1.00 91.88 313 SER A O 1
ATOM 2529 N N . LEU A 1 314 ? -27.260 9.010 5.114 1.00 93.00 314 LEU A N 1
ATOM 2530 C CA . LEU A 1 314 ? -27.109 7.692 5.725 1.00 93.00 314 LEU A CA 1
ATOM 2531 C C . LEU A 1 314 ? -26.256 7.779 6.992 1.00 93.00 314 LEU A C 1
ATOM 2533 O O . LEU A 1 314 ? -26.601 7.162 7.988 1.00 93.00 314 LEU A O 1
ATOM 2537 N N . PHE A 1 315 ? -25.194 8.583 6.996 1.00 93.19 315 PHE A N 1
ATOM 2538 C CA . PHE A 1 315 ? -24.351 8.809 8.176 1.00 93.19 315 PHE A CA 1
ATOM 2539 C C . PHE A 1 315 ? -24.806 10.004 9.031 1.00 93.19 315 PHE A C 1
ATOM 2541 O O . PHE A 1 315 ? -24.018 10.542 9.807 1.00 93.19 315 PHE A O 1
ATOM 2548 N N . GLY A 1 316 ? -26.056 10.463 8.892 1.00 89.88 316 GLY A N 1
ATOM 2549 C CA . GLY A 1 316 ? -26.608 11.552 9.708 1.00 89.88 316 GLY A CA 1
ATOM 2550 C C . GLY A 1 316 ? -25.745 12.819 9.706 1.00 89.88 316 GLY A C 1
ATOM 2551 O O . GLY A 1 316 ? -25.602 13.472 10.739 1.00 89.88 316 GLY A O 1
ATOM 2552 N N . TYR A 1 317 ? -25.097 13.118 8.575 1.00 88.25 317 TYR A N 1
ATOM 2553 C CA . TYR A 1 317 ? -24.150 14.223 8.405 1.00 88.25 317 TYR A CA 1
ATOM 2554 C C . TYR A 1 317 ? -23.008 14.260 9.437 1.00 88.25 317 TYR A C 1
ATOM 2556 O O . TYR A 1 317 ? -22.488 15.334 9.736 1.00 88.25 317 TYR A O 1
ATOM 2564 N N . ALA A 1 318 ? -22.621 13.103 9.989 1.00 86.81 318 ALA A N 1
ATOM 2565 C CA . ALA A 1 318 ? -21.583 12.975 11.015 1.00 86.81 318 ALA A CA 1
ATOM 2566 C C . ALA A 1 318 ? -21.820 13.850 12.267 1.00 86.81 318 ALA A C 1
ATOM 2568 O O . ALA A 1 318 ? -20.875 14.260 12.935 1.00 86.81 318 ALA A O 1
ATOM 2569 N N . GLN A 1 319 ? -23.082 14.139 12.611 1.00 86.38 319 GLN A N 1
ATOM 2570 C CA . GLN A 1 319 ? -23.413 14.953 13.790 1.00 86.38 319 GLN A CA 1
ATOM 2571 C C . GLN A 1 319 ? -23.097 14.252 15.118 1.00 86.38 319 GLN A C 1
ATOM 2573 O O . GLN A 1 319 ? -22.817 14.900 16.126 1.00 86.38 319 GLN A O 1
ATOM 2578 N N . LYS A 1 320 ? -23.176 12.921 15.135 1.00 88.56 320 LYS A N 1
ATOM 2579 C CA . LYS A 1 320 ? -22.920 12.079 16.304 1.00 88.56 320 LYS A CA 1
ATOM 2580 C C . LYS A 1 320 ? -21.589 11.342 16.131 1.00 88.56 320 LYS A C 1
ATOM 2582 O O . LYS A 1 320 ? -21.253 10.909 15.031 1.00 88.56 320 LYS A O 1
ATOM 2587 N N . ARG A 1 321 ? -20.863 11.138 17.240 1.00 89.00 321 ARG A N 1
ATOM 2588 C CA . ARG A 1 321 ? -19.514 10.525 17.245 1.00 89.00 321 ARG A CA 1
ATOM 2589 C C . ARG A 1 321 ? -19.459 9.138 16.595 1.00 89.00 321 ARG A C 1
ATOM 2591 O O . ARG A 1 321 ? -18.469 8.796 15.959 1.00 89.00 321 ARG A O 1
ATOM 2598 N N . ARG A 1 322 ? -20.508 8.328 16.766 1.00 93.56 322 ARG A N 1
ATOM 2599 C CA . ARG A 1 322 ? -20.579 6.972 16.202 1.00 93.56 322 ARG A CA 1
ATOM 2600 C C . ARG A 1 322 ? -20.635 7.023 14.675 1.00 93.56 322 ARG A C 1
ATOM 2602 O O . ARG A 1 322 ? -19.880 6.334 13.999 1.00 93.56 322 ARG A O 1
ATOM 2609 N N . GLU A 1 323 ? -21.528 7.842 14.142 1.00 92.25 323 GLU A N 1
ATOM 2610 C CA . GLU A 1 323 ? -21.737 8.026 12.713 1.00 92.25 323 GLU A CA 1
ATOM 2611 C C . GLU A 1 323 ? -20.530 8.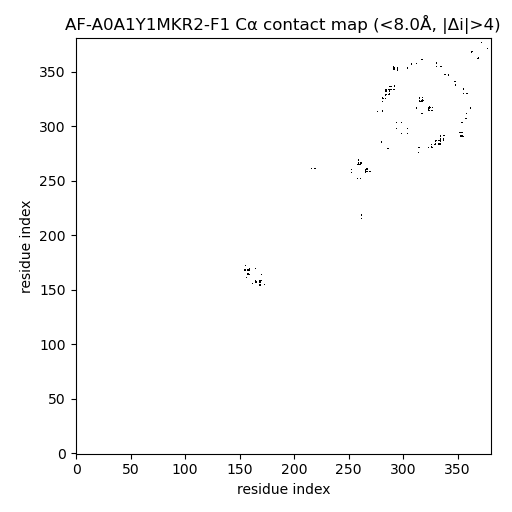712 12.055 1.00 92.25 323 GLU A C 1
ATOM 2613 O O . GLU A 1 323 ? -20.123 8.309 10.968 1.00 92.25 323 GLU A O 1
ATOM 2618 N N . GLU A 1 324 ? -19.905 9.675 12.742 1.00 91.38 324 GLU A N 1
ATOM 2619 C CA . GLU A 1 324 ? -18.635 10.300 12.345 1.00 91.38 324 GLU A CA 1
ATOM 2620 C C . GLU A 1 324 ? -17.517 9.258 12.189 1.00 91.38 324 GLU A C 1
ATOM 2622 O O . GLU A 1 324 ? -16.869 9.194 11.143 1.00 91.38 324 GLU A O 1
ATOM 2627 N N . TYR A 1 325 ? -17.337 8.386 13.187 1.00 94.69 325 TYR A N 1
ATOM 2628 C CA . TYR A 1 325 ? -16.351 7.306 13.133 1.00 94.69 325 TYR A CA 1
ATOM 2629 C C . TYR A 1 325 ? -16.565 6.390 11.920 1.00 94.69 325 TYR A C 1
ATOM 2631 O O . TYR A 1 325 ? -15.618 6.098 11.186 1.00 94.69 325 TYR A O 1
ATOM 2639 N N . TYR A 1 326 ? -17.804 5.954 11.674 1.00 95.75 326 TYR A N 1
ATOM 2640 C CA . TYR A 1 326 ? -18.091 5.065 10.549 1.00 95.75 326 TYR A CA 1
ATOM 2641 C C . TYR A 1 326 ? -17.950 5.753 9.186 1.00 95.75 326 TYR A C 1
ATOM 2643 O O . TYR A 1 326 ? -17.458 5.124 8.249 1.00 95.75 326 TYR A O 1
ATOM 2651 N N . LEU A 1 327 ? -18.290 7.041 9.074 1.00 94.12 327 LEU A N 1
ATOM 2652 C CA . LEU A 1 327 ? -18.070 7.814 7.850 1.00 94.12 327 LEU A CA 1
ATOM 2653 C C . LEU A 1 327 ? -16.574 7.924 7.521 1.00 94.12 327 LEU A C 1
ATOM 2655 O O . LEU A 1 327 ? -16.170 7.682 6.384 1.00 94.12 327 LEU A O 1
ATOM 2659 N N . LEU A 1 328 ? -15.732 8.230 8.512 1.00 94.00 328 LEU A N 1
ATOM 2660 C CA . LEU A 1 328 ? -14.279 8.291 8.324 1.00 94.00 328 LEU A CA 1
ATOM 2661 C C . LEU A 1 328 ? -13.692 6.918 7.981 1.00 94.00 328 LEU A C 1
ATOM 2663 O O . LEU A 1 328 ? -12.844 6.805 7.094 1.00 94.00 328 LEU A O 1
ATOM 2667 N N . LYS A 1 329 ? -14.188 5.856 8.628 1.00 95.88 329 LYS A N 1
ATOM 2668 C CA . LYS A 1 329 ? -13.814 4.472 8.312 1.00 95.88 329 LYS A CA 1
ATOM 2669 C C . LYS A 1 329 ? -14.172 4.105 6.867 1.00 95.88 329 LYS A C 1
ATOM 2671 O O . LYS A 1 329 ? -13.379 3.439 6.199 1.00 95.88 329 LYS A O 1
ATOM 2676 N N . LEU A 1 330 ? -15.325 4.561 6.372 1.00 96.00 330 LEU A N 1
ATOM 2677 C CA . LEU A 1 330 ? -15.736 4.398 4.979 1.00 96.00 330 LEU A CA 1
ATOM 2678 C C . LEU A 1 330 ? -14.801 5.139 4.020 1.00 96.00 330 LEU A C 1
ATOM 2680 O O . LEU A 1 330 ? -14.324 4.527 3.068 1.00 96.00 330 LEU A O 1
ATOM 2684 N N . VAL A 1 331 ? -14.489 6.411 4.284 1.00 95.19 331 VAL A N 1
ATOM 2685 C CA . VAL A 1 331 ? -13.554 7.194 3.456 1.00 95.19 331 VAL A CA 1
ATOM 2686 C C . VAL A 1 331 ? -12.188 6.505 3.381 1.00 95.19 331 VAL A C 1
ATOM 2688 O O . VAL A 1 331 ? -11.657 6.310 2.291 1.00 95.19 331 VAL A O 1
ATOM 2691 N N . ALA A 1 332 ? -11.655 6.045 4.515 1.00 95.94 332 ALA A N 1
ATOM 2692 C CA . ALA A 1 332 ? -10.378 5.336 4.562 1.00 95.94 332 ALA A CA 1
ATOM 2693 C C . ALA A 1 332 ? -10.398 3.988 3.816 1.00 95.94 332 ALA A C 1
ATOM 2695 O O . ALA A 1 332 ? -9.384 3.581 3.246 1.00 95.94 332 ALA A O 1
ATOM 2696 N N . ARG A 1 333 ? -11.525 3.260 3.823 1.00 95.75 333 ARG A N 1
ATOM 2697 C CA . ARG A 1 333 ? -11.660 2.024 3.034 1.00 95.75 333 ARG A CA 1
ATOM 2698 C C . ARG A 1 333 ? -11.805 2.321 1.543 1.00 95.75 333 ARG A C 1
ATOM 2700 O O . ARG A 1 333 ? -11.199 1.610 0.755 1.00 95.75 333 ARG A O 1
ATOM 2707 N N . ALA A 1 334 ? -12.552 3.360 1.172 1.00 94.44 334 ALA A N 1
ATOM 2708 C CA . ALA A 1 334 ? -12.710 3.777 -0.217 1.00 94.44 334 ALA A CA 1
ATOM 2709 C C . ALA A 1 334 ? -11.366 4.185 -0.833 1.00 94.44 334 ALA A C 1
ATOM 2711 O O . ALA A 1 334 ? -11.046 3.720 -1.914 1.00 94.44 334 ALA A O 1
ATOM 2712 N N . ILE A 1 335 ? -10.540 4.959 -0.121 1.00 93.31 335 ILE A N 1
ATOM 2713 C CA . ILE A 1 335 ? -9.181 5.298 -0.580 1.00 93.31 335 ILE A CA 1
ATOM 2714 C C . ILE A 1 335 ? -8.358 4.031 -0.841 1.00 93.31 335 ILE A C 1
ATOM 2716 O O . ILE A 1 335 ? -7.756 3.909 -1.901 1.00 93.31 335 ILE A O 1
ATOM 2720 N N . ARG A 1 336 ? -8.361 3.074 0.099 1.00 93.62 336 ARG A N 1
ATOM 2721 C CA . ARG A 1 336 ? -7.624 1.810 -0.063 1.00 93.62 336 ARG A CA 1
ATOM 2722 C C . ARG A 1 336 ? -8.085 1.011 -1.280 1.00 93.62 336 ARG A C 1
ATOM 2724 O O . ARG A 1 336 ? -7.243 0.584 -2.053 1.00 93.62 336 ARG A O 1
ATOM 2731 N N . GLU A 1 337 ? -9.393 0.871 -1.475 1.00 90.94 337 GLU A N 1
ATOM 2732 C CA . GLU A 1 337 ? -9.957 0.141 -2.620 1.00 90.94 337 GLU A CA 1
ATOM 2733 C C . GLU A 1 337 ? -9.559 0.774 -3.969 1.00 90.94 337 GLU A C 1
ATOM 2735 O O . GLU A 1 337 ? -9.384 0.069 -4.960 1.00 90.94 337 GLU A 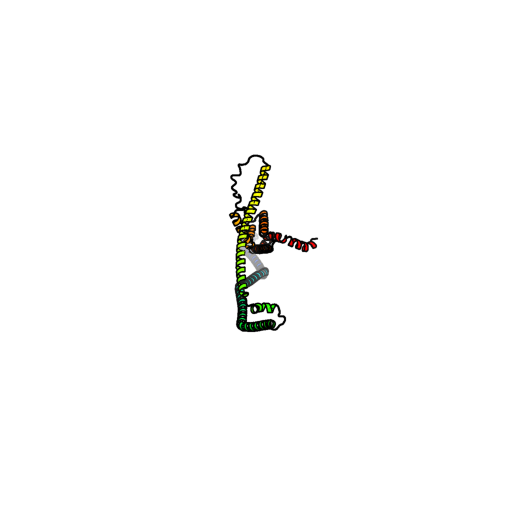O 1
ATOM 2740 N N . GLU A 1 338 ? -9.401 2.102 -4.011 1.00 88.94 338 GLU A N 1
ATOM 2741 C CA . GLU A 1 338 ? -8.974 2.809 -5.221 1.00 88.94 338 GLU A CA 1
ATOM 2742 C C . GLU A 1 338 ? -7.473 2.693 -5.472 1.00 88.94 338 GLU A C 1
ATOM 2744 O O . GLU A 1 338 ? -7.067 2.473 -6.609 1.00 88.94 338 GLU A O 1
ATOM 2749 N N . VAL A 1 339 ? -6.654 2.778 -4.421 1.00 89.75 339 VAL A N 1
ATOM 2750 C CA . VAL A 1 339 ? -5.201 2.578 -4.521 1.00 89.75 339 VAL A CA 1
ATOM 2751 C C . VAL A 1 339 ? -4.878 1.144 -4.948 1.00 89.75 339 VAL A C 1
ATOM 2753 O O . VAL A 1 339 ? -4.083 0.958 -5.861 1.00 89.75 339 VAL A O 1
ATOM 2756 N N . GLU A 1 340 ? -5.541 0.145 -4.354 1.00 89.06 340 GLU A N 1
ATOM 2757 C CA . GLU A 1 340 ? -5.420 -1.273 -4.737 1.00 89.06 340 GLU A CA 1
ATOM 2758 C C . GLU A 1 340 ? -5.869 -1.524 -6.194 1.00 89.06 340 GLU A C 1
ATOM 2760 O O . GLU A 1 340 ? -5.434 -2.485 -6.824 1.00 89.06 340 GLU A O 1
ATOM 2765 N N . GLY A 1 341 ? -6.747 -0.675 -6.742 1.00 82.62 341 GLY A N 1
ATOM 2766 C CA . GLY A 1 341 ? -7.258 -0.787 -8.111 1.00 82.62 341 GLY A CA 1
ATOM 2767 C C . GLY A 1 341 ? -6.430 -0.075 -9.187 1.00 82.62 341 GLY A C 1
ATOM 2768 O O . GLY A 1 341 ? -6.666 -0.320 -10.371 1.00 82.62 341 GLY A O 1
ATOM 2769 N N . CYS A 1 342 ? -5.495 0.803 -8.816 1.00 85.25 342 CYS A N 1
ATOM 2770 C CA . CYS A 1 342 ? -4.682 1.571 -9.760 1.00 85.25 342 CYS A CA 1
ATOM 2771 C C . CYS A 1 342 ? -3.404 0.815 -10.144 1.00 85.25 342 CYS A C 1
ATOM 2773 O O . CYS A 1 342 ? -2.699 0.297 -9.284 1.00 85.25 342 CYS A O 1
ATOM 2775 N N . ARG A 1 343 ? -3.062 0.804 -11.440 1.00 82.75 343 ARG A N 1
ATOM 2776 C CA . ARG A 1 343 ? -1.827 0.165 -11.936 1.00 82.75 343 ARG A CA 1
ATOM 2777 C C . ARG A 1 343 ? -0.634 1.118 -11.938 1.00 82.75 343 ARG A C 1
ATOM 2779 O O . ARG A 1 343 ? 0.505 0.669 -11.890 1.00 82.75 343 ARG A O 1
ATOM 2786 N N . ALA A 1 344 ? -0.890 2.427 -11.971 1.00 85.62 344 ALA A N 1
ATOM 2787 C CA . ALA A 1 344 ? 0.140 3.456 -11.916 1.00 85.62 344 ALA A CA 1
ATOM 2788 C C . ALA A 1 344 ? -0.255 4.633 -11.011 1.00 85.62 344 ALA A C 1
ATOM 2790 O O . ALA A 1 344 ? -1.407 5.064 -10.965 1.00 85.62 344 ALA A O 1
ATOM 2791 N N . ILE A 1 345 ? 0.738 5.239 -10.354 1.00 84.56 345 ILE A N 1
ATOM 2792 C CA . ILE A 1 345 ? 0.553 6.414 -9.479 1.00 84.56 345 ILE A CA 1
ATOM 2793 C C . ILE A 1 345 ? -0.023 7.611 -10.256 1.00 84.56 345 ILE A C 1
ATOM 2795 O O . ILE A 1 345 ? -0.820 8.383 -9.727 1.00 84.56 345 ILE A O 1
ATOM 2799 N N . GLN A 1 346 ? 0.346 7.758 -11.532 1.00 83.62 346 GLN A N 1
ATOM 2800 C CA . GLN A 1 346 ? -0.148 8.843 -12.388 1.00 83.62 346 GLN A CA 1
ATOM 2801 C C . GLN A 1 346 ? -1.652 8.729 -12.672 1.00 83.62 346 GLN A C 1
ATOM 2803 O O . GLN A 1 346 ? -2.345 9.746 -12.729 1.00 83.62 346 GLN A O 1
ATOM 2808 N N . GLU A 1 347 ? -2.169 7.504 -12.797 1.00 82.31 347 GLU A N 1
ATOM 2809 C CA . GLU A 1 347 ? -3.610 7.250 -12.902 1.00 82.31 347 GLU A CA 1
ATOM 2810 C C . GLU A 1 347 ? -4.302 7.617 -11.593 1.00 82.31 347 GLU A C 1
ATOM 2812 O O . GLU A 1 347 ? -5.356 8.257 -11.614 1.00 82.31 347 GLU A O 1
ATOM 2817 N N . TYR A 1 348 ? -3.658 7.305 -10.460 1.00 85.31 348 TYR A N 1
ATOM 2818 C CA . TYR A 1 348 ? -4.201 7.657 -9.159 1.00 85.31 348 TYR A CA 1
ATOM 2819 C C . TYR A 1 348 ? -4.387 9.177 -9.019 1.00 85.31 348 TYR A C 1
ATOM 2821 O O . TYR A 1 348 ? -5.467 9.637 -8.672 1.00 85.31 348 TYR A O 1
ATOM 2829 N N . ILE A 1 349 ? -3.379 9.980 -9.367 1.00 82.69 349 ILE A N 1
ATOM 2830 C CA . ILE A 1 349 ? -3.424 11.446 -9.211 1.00 82.69 349 ILE A CA 1
ATOM 2831 C C . ILE A 1 349 ? -4.482 12.106 -10.113 1.00 82.69 349 ILE A C 1
ATOM 2833 O O . ILE A 1 349 ? -5.077 13.113 -9.730 1.00 82.69 349 ILE A O 1
ATOM 2837 N N . ARG A 1 350 ? -4.727 11.556 -11.308 1.00 82.00 350 ARG A N 1
ATOM 2838 C CA . ARG A 1 350 ? -5.650 12.139 -12.300 1.00 82.00 350 ARG A CA 1
ATOM 2839 C C . ARG A 1 350 ? -7.101 11.666 -12.160 1.00 82.00 350 ARG A C 1
ATOM 2841 O O . ARG A 1 350 ? -7.972 12.190 -12.851 1.00 82.00 350 ARG A O 1
ATOM 2848 N N . GLY A 1 351 ? -7.371 10.679 -11.307 1.00 78.81 351 GLY A N 1
ATOM 2849 C CA . GLY A 1 351 ? -8.697 10.077 -11.178 1.00 78.81 351 GLY A CA 1
ATOM 2850 C C . GLY A 1 351 ? -9.731 10.965 -10.474 1.00 78.81 351 GLY A C 1
ATOM 2851 O O . GLY A 1 351 ? -9.451 11.621 -9.471 1.00 78.81 351 GLY A O 1
ATOM 2852 N N . ASN A 1 352 ? -10.972 10.942 -10.972 1.00 84.00 352 ASN A N 1
ATOM 2853 C CA . ASN A 1 352 ? -12.131 11.555 -10.313 1.00 84.00 352 ASN A CA 1
ATOM 2854 C C . ASN A 1 352 ? -12.776 10.548 -9.346 1.00 84.00 352 ASN A C 1
ATOM 2856 O O . ASN A 1 352 ? -13.643 9.761 -9.732 1.00 84.00 352 ASN A O 1
ATOM 2860 N N . TYR A 1 353 ? -12.326 10.539 -8.092 1.00 89.31 353 TYR A N 1
ATOM 2861 C CA . TYR A 1 353 ? -12.848 9.629 -7.068 1.00 89.31 353 TYR A CA 1
ATOM 2862 C C . TYR A 1 353 ? -14.077 10.188 -6.358 1.00 89.31 353 TYR A C 1
ATOM 2864 O O . TYR A 1 353 ? -14.299 11.395 -6.277 1.00 89.31 353 TYR A O 1
ATOM 2872 N N . PHE A 1 354 ? -14.857 9.292 -5.756 1.00 90.12 354 PHE A N 1
ATOM 2873 C CA . PHE A 1 354 ? -16.023 9.677 -4.962 1.00 90.12 354 PHE A CA 1
ATOM 2874 C C . PHE A 1 354 ? -15.652 10.170 -3.551 1.00 90.12 354 PHE A C 1
ATOM 2876 O O . PHE A 1 354 ? -16.244 11.119 -3.034 1.00 90.12 354 PHE A O 1
ATOM 2883 N N . TRP A 1 355 ? -14.646 9.554 -2.919 1.00 91.56 355 TRP A N 1
ATOM 2884 C CA . TRP A 1 355 ? -14.264 9.841 -1.530 1.00 91.56 355 TRP A CA 1
ATOM 2885 C C . TRP A 1 355 ? -13.858 11.308 -1.246 1.00 91.56 355 TRP A C 1
ATOM 2887 O O . TRP A 1 355 ? -14.203 11.784 -0.161 1.00 91.56 355 TRP A O 1
ATOM 2897 N N . PRO A 1 356 ? -13.220 12.082 -2.159 1.00 90.81 356 PRO A N 1
ATOM 2898 C CA . PRO A 1 356 ? -12.893 13.487 -1.914 1.00 90.81 356 PRO A CA 1
ATOM 2899 C C . PRO A 1 356 ? -14.143 14.354 -1.764 1.00 90.81 356 PRO A C 1
ATOM 2901 O O . PRO A 1 356 ? -14.148 15.291 -0.968 1.00 90.81 356 PRO A O 1
ATOM 2904 N N . LYS A 1 357 ? -15.229 14.023 -2.480 1.00 88.69 357 LYS A N 1
ATOM 2905 C CA . LYS A 1 357 ? -16.514 14.733 -2.379 1.00 88.69 357 LYS A CA 1
ATOM 2906 C C . LYS A 1 357 ? -17.128 14.537 -0.983 1.00 88.69 357 LYS A C 1
ATOM 2908 O O . LYS A 1 357 ? -17.569 15.502 -0.358 1.00 88.69 357 LYS A O 1
ATOM 2913 N N . LEU A 1 358 ? -17.070 13.313 -0.444 1.00 90.75 358 LEU A N 1
ATOM 2914 C CA . LEU A 1 358 ? -17.508 13.011 0.928 1.00 90.75 358 LEU A CA 1
ATOM 2915 C C . LEU A 1 358 ? -16.642 13.710 1.980 1.00 90.75 358 LEU A C 1
ATOM 2917 O O . LEU A 1 358 ? -17.170 14.355 2.888 1.00 90.75 358 LEU A O 1
ATOM 2921 N N . LEU A 1 359 ? -15.317 13.626 1.836 1.00 90.50 359 LEU A N 1
ATOM 2922 C CA . LEU A 1 359 ? -14.382 14.266 2.757 1.00 90.50 359 LEU A CA 1
ATOM 2923 C C . LEU A 1 359 ? -14.546 15.792 2.744 1.00 90.50 359 LEU A C 1
ATOM 2925 O O . LEU A 1 359 ? -14.531 16.419 3.799 1.00 90.50 359 LEU A O 1
ATOM 2929 N N . GLY A 1 360 ? -14.781 16.381 1.571 1.00 87.88 360 GLY A N 1
ATOM 2930 C CA . GLY A 1 360 ? -15.066 17.804 1.415 1.00 87.88 360 GLY A CA 1
ATOM 2931 C C . GLY A 1 360 ? -16.341 18.254 2.132 1.00 87.88 360 GLY A C 1
ATOM 2932 O O . GLY A 1 360 ? -16.373 19.353 2.677 1.00 87.88 360 GLY A O 1
ATOM 2933 N N . ASN A 1 361 ? -17.392 17.429 2.185 1.00 85.75 361 ASN A N 1
ATOM 2934 C CA . ASN A 1 361 ? -18.571 17.744 3.002 1.00 85.75 361 ASN A CA 1
ATOM 2935 C C . ASN A 1 361 ? -18.290 17.635 4.496 1.00 85.75 361 ASN A C 1
ATOM 2937 O O . ASN A 1 361 ? -18.757 18.477 5.262 1.00 85.75 361 ASN A O 1
ATOM 2941 N N . TYR A 1 362 ? -17.526 16.622 4.899 1.00 87.38 362 TYR A N 1
ATOM 2942 C CA . TYR A 1 362 ? -17.143 16.426 6.290 1.00 87.38 362 TYR A CA 1
ATOM 2943 C C . TYR A 1 362 ? -16.317 17.612 6.821 1.00 87.38 362 TYR A C 1
ATOM 2945 O O . TYR A 1 362 ? -16.703 18.227 7.813 1.00 87.38 362 TYR A O 1
ATOM 2953 N N . THR A 1 363 ? -15.271 18.035 6.102 1.00 84.81 363 THR A N 1
ATOM 2954 C CA . THR A 1 363 ? -14.413 19.176 6.494 1.00 84.81 363 THR A CA 1
ATOM 2955 C C . THR A 1 363 ? -15.114 20.534 6.402 1.00 84.81 363 THR A C 1
ATOM 2957 O O . THR A 1 363 ? -14.645 21.534 6.945 1.00 84.81 363 THR A O 1
ATOM 2960 N N . ARG A 1 364 ? -16.274 20.595 5.739 1.00 83.25 364 ARG A N 1
ATOM 2961 C CA . ARG A 1 364 ? -17.161 21.766 5.716 1.00 83.25 364 ARG A CA 1
ATOM 2962 C C . ARG A 1 364 ? -18.140 21.799 6.892 1.00 83.25 364 ARG A C 1
ATOM 2964 O O . ARG A 1 364 ? -18.987 22.695 6.920 1.00 83.25 364 ARG A O 1
ATOM 2971 N N . SER A 1 365 ? -18.025 20.886 7.855 1.00 80.25 365 SER A N 1
ATOM 2972 C CA . SER A 1 365 ? -18.762 20.937 9.118 1.00 80.25 365 SER A CA 1
ATOM 2973 C C . SER A 1 365 ? -18.564 22.291 9.828 1.00 80.25 365 SER A C 1
ATOM 2975 O O . SER A 1 365 ? -17.475 22.870 9.753 1.00 80.25 365 SER A O 1
ATOM 2977 N N . PRO A 1 366 ? -19.578 22.828 10.539 1.00 80.31 366 PRO A N 1
ATOM 2978 C CA . PRO A 1 366 ? -19.450 24.079 11.294 1.00 80.31 366 PRO A CA 1
ATOM 2979 C C . PRO A 1 366 ? -18.243 24.113 12.245 1.00 80.31 366 PRO A C 1
ATOM 2981 O O . PRO A 1 366 ? -17.616 25.164 12.397 1.00 80.31 366 PRO A O 1
ATOM 2984 N N . ARG A 1 367 ? -17.890 22.962 12.840 1.00 80.50 367 ARG A N 1
ATOM 2985 C CA . ARG A 1 367 ? -16.714 22.795 13.710 1.00 80.50 367 ARG A CA 1
ATOM 2986 C C . ARG A 1 367 ? -15.420 23.114 12.961 1.00 80.50 367 ARG A C 1
ATOM 2988 O O . ARG A 1 367 ? -14.648 23.974 13.382 1.00 80.50 367 ARG A O 1
ATOM 2995 N N . ASP A 1 368 ? -15.226 22.465 11.822 1.00 83.25 368 ASP A N 1
ATOM 2996 C CA . ASP A 1 368 ? -13.976 22.515 11.066 1.00 83.25 368 ASP A CA 1
ATOM 2997 C C . ASP A 1 368 ? -13.857 23.832 10.283 1.00 83.25 368 ASP A C 1
ATOM 2999 O O . ASP A 1 368 ? -12.775 24.408 10.188 1.00 83.25 368 ASP A O 1
ATOM 3003 N N . ARG A 1 369 ? -14.983 24.415 9.844 1.00 84.81 369 ARG A N 1
ATOM 3004 C CA . ARG A 1 369 ? -15.022 25.783 9.293 1.00 84.81 369 ARG A CA 1
ATOM 3005 C C . ARG A 1 369 ? -14.550 26.833 10.294 1.00 84.81 369 ARG A C 1
ATOM 3007 O O . ARG A 1 369 ? -13.846 27.764 9.905 1.00 84.81 369 ARG A O 1
ATOM 3014 N N . LYS A 1 370 ? -14.940 26.712 11.569 1.00 86.75 370 LYS A N 1
ATOM 3015 C CA . LYS A 1 370 ? -14.485 27.625 12.629 1.00 86.75 370 LYS A CA 1
ATOM 3016 C C . LYS A 1 370 ? -12.974 27.504 12.835 1.00 86.75 370 LYS A C 1
ATOM 3018 O O . LYS A 1 370 ? -12.303 28.527 12.936 1.00 86.75 370 LYS A O 1
ATOM 3023 N N . TYR A 1 371 ? -12.450 26.277 12.836 1.00 88.38 371 TYR A N 1
ATOM 3024 C CA . TYR A 1 371 ? -11.014 26.010 12.930 1.00 88.38 371 TYR A CA 1
ATOM 3025 C C . TYR A 1 371 ? -10.234 26.591 11.740 1.00 88.38 371 TYR A C 1
ATOM 3027 O O . TYR A 1 371 ? -9.314 27.380 11.941 1.00 88.38 371 TYR A O 1
ATOM 3035 N N . LEU A 1 372 ? -10.650 26.288 10.505 1.00 86.62 372 LEU A N 1
ATOM 3036 C CA . LEU A 1 372 ? -9.995 26.783 9.289 1.00 86.62 372 LEU A CA 1
ATOM 3037 C C . LEU A 1 372 ? -10.019 28.313 9.197 1.00 86.62 372 LEU A C 1
ATOM 3039 O O . LEU A 1 372 ? -9.021 28.915 8.812 1.00 86.62 372 LEU A O 1
ATOM 3043 N N . ARG A 1 373 ? -11.124 28.957 9.597 1.00 86.94 373 ARG A N 1
ATOM 3044 C CA . ARG A 1 373 ? -11.205 30.424 9.671 1.00 86.94 373 ARG A CA 1
ATOM 3045 C C . ARG A 1 373 ? -10.231 31.000 10.700 1.00 86.94 373 ARG A C 1
ATOM 3047 O O . ARG A 1 373 ? -9.651 32.044 10.439 1.00 86.94 373 ARG A O 1
ATOM 3054 N N . GLY A 1 374 ? -10.052 30.341 11.845 1.00 87.75 374 GLY A N 1
ATOM 3055 C CA . GLY A 1 374 ? -9.087 30.768 12.861 1.00 87.75 374 GLY A CA 1
ATOM 3056 C C . GLY A 1 374 ? -7.634 30.626 12.402 1.00 87.75 374 GLY A C 1
ATOM 3057 O O . GLY A 1 374 ? -6.832 31.516 12.657 1.00 87.75 374 GLY A O 1
ATOM 3058 N N . LEU A 1 375 ? -7.314 29.538 11.696 1.00 90.12 375 LEU A N 1
ATOM 3059 C CA . LEU A 1 375 ? -5.956 29.240 11.238 1.00 90.12 375 LEU A CA 1
ATOM 3060 C C . LEU A 1 375 ? -5.545 30.061 10.008 1.00 90.12 375 LEU A C 1
ATOM 3062 O O . LEU A 1 375 ? -4.472 30.653 9.989 1.00 90.12 375 LEU A O 1
ATOM 3066 N N . LEU A 1 376 ? -6.388 30.076 8.973 1.00 88.38 376 LEU A N 1
ATOM 3067 C CA . LEU A 1 376 ? -6.062 30.675 7.675 1.00 88.38 376 LEU A CA 1
ATOM 3068 C C . LEU A 1 376 ? -6.573 32.112 7.533 1.00 88.38 376 LEU A C 1
ATOM 3070 O O . LEU A 1 376 ? -6.052 32.866 6.719 1.00 88.38 376 LEU A O 1
ATOM 3074 N N . GLY A 1 377 ? -7.570 32.517 8.324 1.00 87.50 377 GLY A N 1
ATOM 3075 C CA . GLY A 1 377 ? -8.127 33.872 8.281 1.00 87.50 377 GLY A CA 1
ATOM 3076 C C . GLY A 1 377 ? -7.098 34.995 8.478 1.00 87.50 377 GLY A C 1
ATOM 3077 O O . GLY A 1 377 ? -7.199 35.996 7.776 1.00 87.50 377 GLY A O 1
ATOM 3078 N N . PRO A 1 378 ? -6.093 34.853 9.365 1.00 89.31 378 PRO A N 1
ATOM 3079 C CA . PRO A 1 378 ? -5.025 35.846 9.500 1.00 89.31 378 PRO A CA 1
ATOM 3080 C C . PRO A 1 378 ? -4.078 35.935 8.291 1.00 89.31 378 PRO A C 1
ATOM 3082 O O . PRO A 1 378 ? -3.470 36.980 8.090 1.00 89.31 378 PRO A O 1
ATOM 3085 N N . LEU A 1 379 ? -3.940 34.857 7.510 1.00 87.88 379 LEU A N 1
ATOM 3086 C CA . LEU A 1 379 ? -3.006 34.749 6.379 1.00 87.88 379 LEU A CA 1
ATOM 3087 C C . LEU A 1 379 ? -3.627 35.168 5.038 1.00 87.88 379 LEU A C 1
ATOM 3089 O O . LEU A 1 379 ? -2.902 35.523 4.117 1.00 87.88 379 LEU A O 1
ATOM 3093 N N . ILE A 1 380 ? -4.957 35.103 4.921 1.00 86.06 380 ILE A N 1
ATOM 3094 C CA . ILE A 1 380 ? -5.725 35.415 3.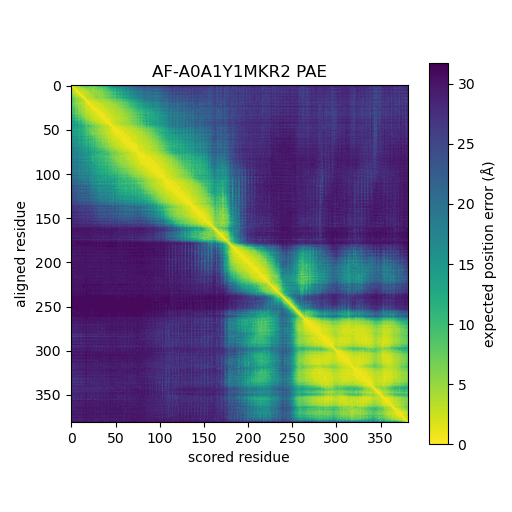700 1.00 86.06 380 ILE A CA 1
ATOM 3095 C C . ILE A 1 380 ? -6.306 36.844 3.789 1.00 86.06 380 ILE A C 1
ATOM 3097 O O . ILE A 1 380 ? -7.401 37.111 3.301 1.00 86.06 380 ILE A O 1
ATOM 3101 N N . ARG A 1 381 ? -5.619 37.760 4.483 1.00 56.44 381 ARG A N 1
ATOM 3102 C CA . ARG A 1 381 ? -6.026 39.171 4.527 1.00 56.44 381 ARG A CA 1
ATOM 3103 C C . ARG A 1 381 ? -5.715 39.894 3.229 1.00 56.44 381 ARG A C 1
ATOM 3105 O O . ARG A 1 381 ? -4.591 39.702 2.719 1.00 56.44 381 ARG A O 1
#

Solvent-accessible surface area (backbone atoms only — not comparable to full-atom values): 21270 Å² total; per-residue (Å²): 114,67,71,62,54,51,49,53,52,52,53,54,48,62,72,44,41,65,59,51,51,50,51,50,52,49,50,52,54,47,53,50,51,53,51,51,49,52,52,51,50,57,51,55,70,46,46,63,58,52,52,51,52,52,51,51,51,51,51,50,52,51,50,52,52,52,50,50,52,52,51,55,56,54,67,46,48,61,60,50,51,52,53,51,51,51,53,53,52,50,54,54,49,48,57,50,50,53,52,51,50,59,51,58,71,45,45,62,58,52,52,50,51,51,51,50,50,54,52,48,56,52,51,52,54,48,52,53,52,51,48,55,49,61,73,44,41,65,57,52,52,52,51,50,52,50,52,49,50,48,53,52,48,53,39,50,49,37,58,78,72,41,98,74,54,56,71,68,44,52,66,76,44,40,72,81,73,45,95,64,68,55,72,61,51,50,55,52,49,50,54,51,49,52,52,50,51,55,52,49,50,54,49,49,54,52,47,50,54,49,49,55,52,46,52,50,52,52,53,50,49,53,52,50,49,53,51,48,55,49,48,56,55,53,50,73,76,52,87,68,92,69,97,78,72,83,88,73,72,70,84,65,63,92,50,95,77,55,58,84,47,95,45,75,66,29,46,55,49,46,53,52,48,50,54,50,51,50,46,52,48,75,41,30,68,62,57,27,53,49,45,54,48,46,51,74,68,64,58,52,70,72,55,52,54,50,51,51,52,50,53,38,56,73,33,58,68,45,77,47,74,71,36,32,52,35,50,52,51,25,42,57,44,29,52,49,57,50,58,76,66,46,92,45,71,70,59,57,77,71,54,82,65,59,54,63,60,54,50,53,55,58,57,60,33,75,70,45,44,54,50,50,48,67,70,47,48,78,75,74,110

Foldseek 3Di:
DVVVVVVVVVVVCVVCVVVVVVVVVVVVVVVVVVVVVVVVVVVVVCVVVVVVVVVVVVVVVVVVVVVVVVVVVVVCPVVVVVVVVVVVVVVVVVVVVVVVVVVVVCPVVVVVVVVVVVVVVVVVVVVVVVVVCVVCVVVVVVVVVVVVVVVLVVLVCLVPPPPDRDPVSCVVCVVVVDPDCPVVVVVVVVVVVVVVVVVVVVVVVVVVVVVVVVVLVVLVVVVVVVVVVVVVVVCVVDPDDDPDPPPDPPPPVPDPQPLSDSDPVSVVVVVVVVVVLVCCLQPLVVVLVVQVVCQVVVPDPVVLVVVLVVLCVSLVVLPDVSSVVSLVVNLVVNLVVVVVVDPDPVCVVPGDTSSVSNVVSNCVPPVNVVVCCVPCVVVVD

Mean predicted aligned error: 20.75 Å

Secondary structure (DSSP, 8-state):
-HHHHHHHHHHHHHHTHHHHHHHHHHHHHHHHHHHHHHHHHHHHHHHHHHHHHHHHHHHHHHHHHHHHHHHHHHHTHHHHHHHHHHHHHHHHHHHHHHHHHHHHHHHHHHHHHHHHHHHHHHHHHHHHHHHHHHHHHHHHHHHHHHHHHHHHHHHHHHHHH-SS--HHHHHHTHHHH--SSHHHHHHHHHHHHHHHHHHHHHHHHHHHHHHHHHHHHHHHHHHHHHHHHHHHHHHHH--S--TTSSS------S-TT-TTS-SHHHHHHHHHHHHHHHHHHH-HHHHHHHHHHHHHTT--HHHHHHHHHHHHHHTGGG-SHHHHHHHHHHHHHHHHHHHHH-SSHHHHHH---SHHHHHHHHHTSHHHHHHHHHHHTTT--